Protein AF-0000000080698699 (afdb_homodimer)

pLDDT: mean 81.87, std 15.47, range [28.34, 97.75]

Nearest PDB structures (foldseek):
  3hhg-assembly1_D  TM=5.950E-01  e=1.872E-19  Neisseria meningitidis serogroup B
  3t1b-assembly1_C  TM=5.561E-01  e=5.348E-19  Vibrio cholerae
  3t1b-assembly1_D  TM=5.321E-01  e=6.847E-19  Vibrio cholerae
  3t1b-assembly1_B  TM=5.465E-01  e=1.102E-17  Vibrio cholerae
  5z7h-assembly1_B  TM=7.940E-01  e=2.539E-12  Staphylococcus aureus

Radius of gyration: 24.65 Å; Cα contacts (8 Å, |Δi|>4): 986; chains: 2; bounding box: 51×65×70 Å

Secondary structure (DSSP, 8-state):
-----HHHHHHHHHHHHH-BHHHHHHHHTS-HHHHHHHHHHHHHHHT---EEEETTEEEEPHHHHHHHHHHHHHHHHHHHHHHHHHHHHSSSEEEEEEE-HHHIIIIIGGGHHHHHHH-TTEEEEEEE--S---GGGT--SEEEESS----TTEEEEEEEEEEEEEEEEGGGGGS-GGG--EEEE-SSSHHHHHHHHHH-TT--EEEEES-HHHHHHHHHTTS-BEEEEGGG--GGGTEEE--SSTTSPPPEEEEEEEEEEEGGGGG-HHHHHHHHHHHHHHH--/-----HHHHHHHHHHHHH-BHHHHHHHHTS-HHHHHHHHHHHHHHHT---EEEETTEEEE-HHHHHHHHHHHHHHHHHHHHHHHHHHHHSSSEEEEEEE-HHHIIIIIGGGHHHHHHH-TTEEEEEEE--S---GGGT--SEEEESS----TTEEEEEEEEEEEEEEEEGGGGGS-GGG--EEEE-SSSHHHHHHHHHH-TT--EEEEES-HHHHHHHHHTTS-BEEEEGGG--GGGTEEE--SSTTSPPPEEEEEEEEEEEGGGGG-HHHHHHHHHHHHHHH--

InterPro domains:
  IPR000847 LysR, HTH, N-terminal domain [PF00126] (7-65)
  IPR000847 LysR, HTH, N-terminal domain [PR00039] (21-32)
  IPR000847 LysR, HTH, N-terminal domain [PR00039] (32-42)
  IPR000847 LysR, HTH, N-terminal domain [PR00039] (42-53)
  IPR000847 LysR, HTH, N-terminal domain [PS50931] (4-61)
  IPR005119 LysR, substrate-binding [PF03466] (91-282)
  IPR036388 Winged helix-like DNA-binding domain superfamily [G3DSA:1.10.10.10] (1-86)
  IPR036390 Winged helix DNA-binding domain superfamily [SSF46785] (1-83)
  IPR058163 LysR-type transcriptional regulator, proteobacterial-type [PTHR30537] (5-282)

Solvent-accessible surface area (backbone atoms only — not comparable to full-atom values): 30394 Å² total; per-residue (Å²): 123,83,77,72,60,67,64,26,41,53,49,46,42,40,28,60,74,48,26,21,56,64,50,23,12,61,73,67,72,50,50,46,64,55,47,55,48,37,44,50,49,44,24,58,68,67,72,44,64,39,58,43,72,58,87,72,34,44,36,67,26,76,59,20,52,58,46,37,57,51,29,45,48,47,46,49,46,44,49,46,44,49,45,45,52,47,29,66,71,37,92,37,55,67,39,34,36,31,20,32,47,68,50,38,53,70,62,48,51,79,43,43,59,64,45,45,74,74,41,71,60,46,21,43,31,44,38,54,42,73,65,75,58,60,67,76,70,62,80,41,58,31,36,43,33,69,60,84,78,82,62,83,67,47,44,75,43,80,35,37,78,49,33,36,28,37,30,25,17,59,78,50,65,73,51,59,76,90,68,56,34,26,33,40,58,61,52,97,45,70,69,38,52,50,49,49,65,72,61,38,90,83,49,49,63,47,34,34,19,61,32,70,66,50,42,50,50,38,17,58,58,49,65,22,38,25,73,40,44,55,90,76,55,41,67,92,66,41,37,40,77,40,47,92,44,95,90,42,77,54,59,70,46,79,46,40,38,27,42,34,28,46,59,76,49,62,70,38,66,68,48,42,51,52,50,51,50,53,46,54,66,50,39,73,104,125,87,78,71,61,68,64,26,40,54,48,44,40,40,28,61,74,48,27,21,55,65,50,23,10,61,72,69,72,49,50,46,65,53,45,53,48,37,43,50,48,44,22,58,69,66,71,45,63,39,60,44,72,58,86,73,34,45,36,67,26,77,59,20,50,58,46,38,57,51,27,47,49,46,47,48,48,46,48,46,44,49,45,46,51,48,31,66,71,36,92,38,55,68,39,35,37,30,21,31,47,69,49,39,54,69,61,48,51,77,44,43,58,63,45,44,74,74,42,69,61,46,22,43,33,44,39,53,41,73,64,74,60,60,67,76,72,61,79,41,59,31,36,46,34,70,59,83,78,82,61,84,67,47,46,76,42,82,36,36,76,50,32,35,27,37,29,25,18,60,77,51,66,73,52,57,75,91,70,56,35,26,35,41,58,61,53,98,46,70,68,39,52,51,49,49,64,71,61,38,90,83,50,49,63,45,36,32,20,61,33,69,67,48,44,50,50,39,18,58,59,51,66,22,38,25,75,41,45,56,91,75,55,40,67,91,67,40,37,41,78,41,47,92,44,95,90,42,78,55,62,69,48,78,43,40,38,28,43,35,29,45,59,78,49,61,70,38,65,67,48,41,50,52,50,52,52,52,46,52,66,49,39,74,102

Foldseek 3Di:
DLPQDLVLLVLLLLCQVQQFLVRSCVVVVHDSVVSVVSPVSNCVSVVHDQFDDDDRGTDGDPVNVVVNVVSVVVVVVVVVVVVCVVCVVPQANEFEEEEAQCCCVQQVVVCVVVLCVVVVRYHYHYHHDQPPPPVVSVSGQKYKHFDDDPDDQKDKDWQDKWWKFKKAFQVLVVDDLVPAAEEAQDDPDPVRVVFDVVCDPPHHHDYYDVDPVVSVVCRLVSVHIYIDIPSVDDVVSRMDGDDSDPPDDTDIGMTTMMMMGGPVSCVPPSSVSVCVVSSVSRNPD/DLPQDLVLLVLLLLCQVQQFLVRSCVVVVHDSVVSVVSPVSNCVSVVHDQFDDDDRGTHGDPVNVVVNVVSVVVVVVVVVVVVCVVCVVPQANEFEEEEAQCCCVQQVVVCVVVLCVVVVRYHYHYHHDQPPPPVVVVPGQKYKHFDDDPDDQKDKDWQDKWWKFKKAFQVLVVDDLVPAAEEAQDDPDPVRVVFDVVCDPPHHHDYYDVDPVVSVVCRLVSVGIYIDIPSVDDVVSRMDGDDSDPPDDTDIGMTTMMMMGGPVSCVPPSSVSVCVVSSVSRNPD

Structure (mmCIF, N/CA/C/O backbone):
data_AF-0000000080698699-model_v1
#
loop_
_entity.id
_entity.type
_entity.pdbx_description
1 polymer 'LysR substrate binding domain protein'
#
loop_
_atom_site.group_PDB
_atom_site.id
_atom_site.type_symbol
_atom_site.label_atom_id
_atom_site.label_alt_id
_atom_site.label_comp_id
_atom_site.label_asym_id
_atom_site.label_entity_id
_atom_site.label_seq_id
_atom_site.pdbx_PDB_ins_code
_atom_site.Cartn_x
_atom_site.Cartn_y
_atom_site.Cartn_z
_atom_site.occupancy
_atom_site.B_iso_or_equiv
_atom_site.auth_seq_id
_atom_site.auth_comp_id
_atom_site.auth_asym_id
_atom_site.auth_atom_id
_atom_site.pdbx_PDB_model_num
ATOM 1 N N . MET A 1 1 ? -4.73 2.262 41.469 1 28.34 1 MET A N 1
ATOM 2 C CA . MET A 1 1 ? -4.805 2.662 40.062 1 28.34 1 MET A CA 1
ATOM 3 C C . MET A 1 1 ? -3.471 2.438 39.344 1 28.34 1 MET A C 1
ATOM 5 O O . MET A 1 1 ? -2.428 2.885 39.844 1 28.34 1 MET A O 1
ATOM 9 N N . MET A 1 2 ? -3.326 1.303 38.75 1 38.97 2 MET A N 1
ATOM 10 C CA . MET A 1 2 ? -2.027 0.969 38.156 1 38.97 2 MET A CA 1
ATOM 11 C C . MET A 1 2 ? -1.467 2.145 37.375 1 38.97 2 MET A C 1
ATOM 13 O O . MET A 1 2 ? -2.156 2.711 36.531 1 38.97 2 MET A O 1
ATOM 17 N N . ASN A 1 3 ? -0.681 3.016 37.969 1 43.31 3 ASN A N 1
ATOM 18 C CA . ASN A 1 3 ? -0.075 4.195 37.344 1 43.31 3 ASN A CA 1
ATOM 19 C C . ASN A 1 3 ? 0.93 3.816 36.281 1 43.31 3 ASN A C 1
ATOM 21 O O . ASN A 1 3 ? 2.084 3.5 36.562 1 43.31 3 ASN A O 1
ATOM 25 N N . LEU A 1 4 ? 0.453 3.291 35.25 1 51.03 4 LEU A N 1
ATOM 26 C CA . LEU A 1 4 ? 1.32 2.912 34.125 1 51.03 4 LEU A CA 1
ATOM 27 C C . LEU A 1 4 ? 1.949 4.145 33.5 1 51.03 4 LEU A C 1
ATOM 29 O O . LEU A 1 4 ? 1.248 5.102 33.156 1 51.03 4 LEU A O 1
ATOM 33 N N . ASP A 1 5 ? 3.293 4.344 33.688 1 57.94 5 ASP A N 1
ATOM 34 C CA . ASP A 1 5 ? 4.016 5.387 32.969 1 57.94 5 ASP A CA 1
ATOM 35 C C . ASP A 1 5 ? 3.994 5.125 31.469 1 57.94 5 ASP A C 1
ATOM 37 O O . ASP A 1 5 ? 4.535 4.121 31 1 57.94 5 ASP A O 1
ATOM 41 N N . TRP A 1 6 ? 3.291 5.93 30.828 1 59.78 6 TRP A N 1
ATOM 42 C CA . TRP A 1 6 ? 3.113 5.797 29.375 1 59.78 6 TRP A CA 1
ATOM 43 C C . TRP A 1 6 ? 4.461 5.809 28.656 1 59.78 6 TRP A C 1
ATOM 45 O O . TRP A 1 6 ? 4.609 5.191 27.609 1 59.78 6 TRP A O 1
ATOM 55 N N . ASN A 1 7 ? 5.438 6.41 29.297 1 68.38 7 ASN A N 1
ATOM 56 C CA . ASN A 1 7 ? 6.762 6.41 28.688 1 68.38 7 ASN A CA 1
ATOM 57 C C . ASN A 1 7 ? 7.352 5.004 28.625 1 68.38 7 ASN A C 1
ATOM 59 O O . ASN A 1 7 ? 8.125 4.695 27.719 1 68.38 7 ASN A O 1
ATOM 63 N N . GLY A 1 8 ? 6.898 4.246 29.562 1 76.56 8 GLY A N 1
ATOM 64 C CA . GLY A 1 8 ? 7.367 2.871 29.594 1 76.56 8 GLY A CA 1
ATOM 65 C C . GLY A 1 8 ? 6.992 2.092 28.344 1 76.56 8 GLY A C 1
ATOM 66 O O . GLY A 1 8 ? 7.758 1.242 27.875 1 76.56 8 GLY A O 1
ATOM 67 N N . ILE A 1 9 ? 5.887 2.449 27.844 1 73.94 9 ILE A N 1
ATOM 68 C CA . ILE A 1 9 ? 5.418 1.756 26.641 1 73.94 9 ILE A CA 1
ATOM 69 C C . ILE A 1 9 ? 6.297 2.129 25.453 1 73.94 9 ILE A C 1
ATOM 71 O O . ILE A 1 9 ? 6.621 1.278 24.625 1 73.94 9 ILE A O 1
ATOM 75 N N . ARG A 1 10 ? 6.664 3.365 25.422 1 76.44 10 ARG A N 1
ATOM 76 C CA . ARG A 1 10 ? 7.566 3.824 24.375 1 76.44 10 ARG A CA 1
ATOM 77 C C . ARG A 1 10 ? 8.922 3.133 24.484 1 76.44 10 ARG A C 1
ATOM 79 O O . ARG A 1 10 ? 9.477 2.691 23.469 1 76.44 10 ARG A O 1
ATOM 86 N N . TYR A 1 11 ? 9.414 3.025 25.641 1 81.56 11 TYR A N 1
ATOM 87 C CA . TYR A 1 11 ? 10.688 2.35 25.875 1 81.56 11 TYR A CA 1
ATOM 88 C C . TYR A 1 11 ? 10.602 0.876 25.5 1 81.56 11 TYR A C 1
ATOM 90 O O . TYR A 1 11 ? 11.523 0.331 24.891 1 81.56 11 TYR A O 1
ATOM 98 N N . PHE A 1 12 ? 9.477 0.293 25.859 1 83 12 PHE A N 1
ATOM 99 C CA . PHE A 1 12 ? 9.219 -1.109 25.547 1 83 12 PHE A CA 1
ATOM 100 C C . PHE A 1 12 ? 9.211 -1.347 24.047 1 83 12 PHE A C 1
ATOM 102 O O . PHE A 1 12 ? 9.945 -2.203 23.547 1 83 12 PHE A O 1
ATOM 109 N N . ALA A 1 13 ? 8.477 -0.542 23.469 1 78.56 13 ALA A N 1
ATOM 110 C CA . ALA A 1 13 ? 8.352 -0.706 22.031 1 78.56 13 ALA A CA 1
ATOM 111 C C . ALA A 1 13 ? 9.703 -0.498 21.344 1 78.56 13 ALA A C 1
ATOM 113 O O . ALA A 1 13 ? 10.062 -1.248 20.422 1 78.56 13 ALA A O 1
ATOM 114 N N . THR A 1 14 ? 10.477 0.473 21.75 1 78.75 14 THR A N 1
ATOM 115 C CA . THR A 1 14 ? 11.781 0.786 21.172 1 78.75 14 THR A CA 1
ATOM 116 C C . THR A 1 14 ? 12.773 -0.344 21.422 1 78.75 14 THR A C 1
ATOM 118 O O . THR A 1 14 ? 13.547 -0.709 20.531 1 78.75 14 THR A O 1
ATOM 121 N N . LEU A 1 15 ? 12.68 -0.9 22.578 1 84.25 15 LEU A N 1
ATOM 122 C CA . LEU A 1 15 ? 13.602 -1.979 22.922 1 84.25 15 LEU A CA 1
ATOM 123 C C . LEU A 1 15 ? 13.305 -3.23 22.109 1 84.25 15 LEU A C 1
ATOM 125 O O . LEU A 1 15 ? 14.219 -3.965 21.734 1 84.25 15 LEU A O 1
ATOM 129 N N . VAL A 1 16 ? 12.086 -3.439 21.906 1 78 16 VAL A N 1
ATOM 130 C CA . VAL A 1 16 ? 11.719 -4.582 21.078 1 78 16 VAL A CA 1
ATOM 131 C C . VAL A 1 16 ? 12.297 -4.414 19.672 1 78 16 VAL A C 1
ATOM 133 O O . VAL A 1 16 ? 12.859 -5.355 19.109 1 78 16 VAL A O 1
ATOM 136 N N . GLU A 1 17 ? 12.133 -3.217 19.219 1 70.44 17 GLU A N 1
ATOM 137 C CA . GLU A 1 17 ? 12.578 -2.908 17.875 1 70.44 17 GLU A CA 1
ATOM 138 C C . GLU A 1 17 ? 14.102 -2.982 17.766 1 70.44 17 GLU A C 1
ATOM 140 O O . GLU A 1 17 ? 14.633 -3.455 16.75 1 70.44 17 GLU A O 1
ATOM 145 N N . LYS A 1 18 ? 14.805 -2.553 18.781 1 73 18 LYS A N 1
ATOM 146 C CA . LYS A 1 18 ? 16.25 -2.379 18.734 1 73 18 LYS A CA 1
ATOM 147 C C . LYS A 1 18 ? 16.969 -3.598 19.297 1 73 18 LYS A C 1
ATOM 149 O O . LYS A 1 18 ? 18.156 -3.805 19.031 1 73 18 LYS A O 1
ATOM 154 N N . GLU A 1 19 ? 16.219 -4.414 20.094 1 78.31 19 GLU A N 1
ATOM 155 C CA . GLU A 1 19 ? 16.578 -5.723 20.625 1 78.31 19 GLU A CA 1
ATOM 156 C C . GLU A 1 19 ? 17.703 -5.605 21.656 1 78.31 19 GLU A C 1
ATOM 158 O O . GLU A 1 19 ? 17.984 -6.559 22.375 1 78.31 19 GLU A O 1
ATOM 163 N N . THR A 1 20 ? 18.453 -4.496 21.656 1 79.62 20 THR A N 1
ATOM 164 C CA . THR A 1 20 ? 19.484 -4.305 22.656 1 79.62 20 THR A CA 1
ATOM 165 C C . THR A 1 20 ? 19.25 -3.02 23.453 1 79.62 20 THR A C 1
ATOM 167 O O . THR A 1 20 ? 18.688 -2.061 22.922 1 79.62 20 THR A O 1
ATOM 170 N N . LEU A 1 21 ? 19.719 -3.033 24.703 1 84.5 21 LEU A N 1
ATOM 171 C CA . LEU A 1 21 ? 19.578 -1.862 25.562 1 84.5 21 LEU A CA 1
ATOM 172 C C . LEU A 1 21 ? 20.344 -0.675 24.984 1 84.5 21 LEU A C 1
ATOM 174 O O . LEU A 1 21 ? 19.859 0.458 25.016 1 84.5 21 LEU A O 1
ATOM 178 N N . THR A 1 22 ? 21.469 -1.003 24.438 1 81.94 22 THR A N 1
ATOM 179 C CA . THR A 1 22 ? 22.312 0.056 23.891 1 81.94 22 THR A CA 1
ATOM 180 C C . THR A 1 22 ? 21.625 0.72 22.703 1 81.94 22 THR A C 1
ATOM 182 O O . THR A 1 22 ? 21.578 1.948 22.609 1 81.94 22 THR A O 1
ATOM 185 N N . ALA A 1 23 ? 21.156 -0.056 21.906 1 80.19 23 ALA A N 1
ATOM 186 C CA . ALA A 1 23 ? 20.516 0.455 20.703 1 80.19 23 ALA A CA 1
ATOM 187 C C . ALA A 1 23 ? 19.234 1.198 21.047 1 80.19 23 ALA A C 1
ATOM 189 O O . ALA A 1 23 ? 18.922 2.232 20.438 1 80.19 23 ALA A O 1
ATOM 190 N N . ALA A 1 24 ? 18.547 0.708 21.922 1 84.06 24 ALA A N 1
ATOM 191 C CA . ALA A 1 24 ? 17.312 1.353 22.344 1 84.06 24 ALA A CA 1
ATOM 192 C C . ALA A 1 24 ? 17.594 2.699 23.016 1 84.06 24 ALA A C 1
ATOM 194 O O . ALA A 1 24 ? 16.891 3.684 22.75 1 84.06 24 ALA A O 1
ATOM 195 N N . ALA A 1 25 ? 18.562 2.707 23.797 1 85.5 25 ALA A N 1
ATOM 196 C CA . ALA A 1 25 ? 18.953 3.936 24.484 1 85.5 25 ALA A CA 1
ATOM 197 C C . ALA A 1 25 ? 19.375 5.012 23.5 1 85.5 25 ALA A C 1
ATOM 199 O O . ALA A 1 25 ? 19 6.18 23.641 1 85.5 25 ALA A O 1
ATOM 200 N N . ALA A 1 26 ? 20.078 4.621 22.562 1 78.5 26 ALA A N 1
ATOM 201 C CA . ALA A 1 26 ? 20.516 5.543 21.516 1 78.5 26 ALA A CA 1
ATOM 202 C C . ALA A 1 26 ? 19.312 6.105 20.766 1 78.5 26 ALA A C 1
ATOM 204 O O . ALA A 1 26 ? 19.25 7.312 20.516 1 78.5 26 ALA A O 1
ATOM 205 N N . ALA A 1 27 ? 18.406 5.305 20.578 1 74 27 ALA A N 1
ATOM 206 C CA . ALA A 1 27 ? 17.234 5.695 19.812 1 74 27 ALA A CA 1
ATOM 207 C C . ALA A 1 27 ? 16.344 6.648 20.609 1 74 27 ALA A C 1
ATOM 209 O O . ALA A 1 27 ? 15.703 7.535 20.047 1 74 27 ALA A O 1
ATOM 210 N N . LEU A 1 28 ? 16.328 6.535 21.828 1 75.12 28 LEU A N 1
ATOM 211 C CA . LEU A 1 28 ? 15.477 7.312 22.703 1 75.12 28 LEU A CA 1
ATOM 212 C C . LEU A 1 28 ? 16.234 8.492 23.312 1 75.12 28 LEU A C 1
ATOM 214 O O . LEU A 1 28 ? 15.648 9.328 24 1 75.12 28 LEU A O 1
ATOM 218 N N . ASP A 1 29 ? 17.578 8.531 22.953 1 77.69 29 ASP A N 1
ATOM 219 C CA . ASP A 1 29 ? 18.469 9.578 23.453 1 77.69 29 ASP A CA 1
ATOM 220 C C . ASP A 1 29 ? 18.469 9.609 24.984 1 77.69 29 ASP A C 1
ATOM 222 O O . ASP A 1 29 ? 18.266 10.664 25.594 1 77.69 29 ASP A O 1
ATOM 226 N N . VAL A 1 30 ? 18.562 8.453 25.547 1 81 30 VAL A N 1
ATOM 227 C CA . VAL A 1 30 ? 18.656 8.297 27 1 81 30 VAL A CA 1
ATOM 228 C C . VAL A 1 30 ? 19.766 7.312 27.344 1 81 30 VAL A C 1
ATOM 230 O O . VAL A 1 30 ? 20.453 6.805 26.469 1 81 30 VAL A O 1
ATOM 233 N N . GLN A 1 31 ? 20.062 7.215 28.547 1 83.31 31 GLN A N 1
ATOM 234 C CA . GLN A 1 31 ? 21.062 6.27 29.031 1 83.31 31 GLN A CA 1
ATOM 235 C C . GLN A 1 31 ? 20.484 4.855 29.109 1 83.31 31 GLN A C 1
ATOM 237 O O . GLN A 1 31 ? 19.281 4.68 29.297 1 83.31 31 GLN A O 1
ATOM 242 N N . HIS A 1 32 ? 21.359 3.93 29 1 88 32 HIS A N 1
ATOM 243 C CA . HIS A 1 32 ? 21 2.521 29.078 1 88 32 HIS A CA 1
ATOM 244 C C . HIS A 1 32 ? 20.25 2.225 30.391 1 88 32 HIS A C 1
ATOM 246 O O . HIS A 1 32 ? 19.281 1.47 30.391 1 88 32 HIS A O 1
ATOM 252 N N . SER A 1 33 ? 20.703 2.826 31.359 1 88.19 33 SER A N 1
ATOM 253 C CA . SER A 1 33 ? 20.109 2.584 32.688 1 88.19 33 SER A CA 1
ATOM 254 C C . SER A 1 33 ? 18.656 3.061 32.719 1 88.19 33 SER A C 1
ATOM 256 O O . SER A 1 33 ? 17.828 2.475 33.406 1 88.19 33 SER A O 1
ATOM 258 N N . THR A 1 34 ? 18.453 4.094 32 1 83.12 34 THR A N 1
ATOM 259 C CA . THR A 1 34 ? 17.094 4.621 31.922 1 83.12 34 THR A CA 1
ATOM 260 C C . THR A 1 34 ? 16.156 3.635 31.234 1 83.12 34 THR A C 1
ATOM 262 O O . THR A 1 34 ? 15.047 3.385 31.703 1 83.12 34 THR A O 1
ATOM 265 N N . VAL A 1 35 ? 16.656 3.105 30.156 1 87.56 35 VAL A N 1
ATOM 266 C CA . VAL A 1 35 ? 15.844 2.141 29.422 1 87.56 35 VAL A CA 1
ATOM 267 C C . VAL A 1 35 ? 15.57 0.917 30.297 1 87.56 35 VAL A C 1
ATOM 269 O O . VAL A 1 35 ? 14.43 0.468 30.406 1 87.56 35 VAL A O 1
ATOM 272 N N . SER A 1 36 ? 16.609 0.392 30.891 1 88.06 36 SER A N 1
ATOM 273 C CA . SER A 1 36 ? 16.484 -0.794 31.734 1 88.06 36 SER A CA 1
ATOM 274 C C . SER A 1 36 ? 15.523 -0.548 32.906 1 88.06 36 SER A C 1
ATOM 276 O O . SER A 1 36 ? 14.695 -1.402 33.219 1 88.06 36 SER A O 1
ATOM 278 N N . ARG A 1 37 ? 15.656 0.575 33.469 1 85.19 37 ARG A N 1
ATOM 279 C CA . ARG A 1 37 ? 14.797 0.932 34.625 1 85.19 37 ARG A CA 1
ATOM 280 C C . ARG A 1 37 ? 13.344 1.043 34.188 1 85.19 37 ARG A C 1
ATOM 282 O O . ARG A 1 37 ? 12.445 0.553 34.875 1 85.19 37 ARG A O 1
ATOM 289 N N . GLN A 1 38 ? 13.156 1.786 33.094 1 85.25 38 GLN A N 1
ATOM 290 C CA . GLN A 1 38 ? 11.805 1.979 32.562 1 85.25 38 GLN A CA 1
ATOM 291 C C . GLN A 1 38 ? 11.148 0.641 32.25 1 85.25 38 GLN A C 1
ATOM 293 O O . GLN A 1 38 ? 9.961 0.447 32.531 1 85.25 38 GLN A O 1
ATOM 298 N N . ILE A 1 39 ? 11.922 -0.251 31.672 1 87.38 39 ILE A N 1
ATOM 299 C CA . ILE A 1 39 ? 11.406 -1.573 31.344 1 87.38 39 ILE A CA 1
ATOM 300 C C . ILE A 1 39 ? 11.07 -2.342 32.625 1 87.38 39 ILE A C 1
ATOM 302 O O . ILE A 1 39 ? 10.008 -2.967 32.719 1 87.38 39 ILE A O 1
ATOM 306 N N . ALA A 1 40 ? 11.938 -2.295 33.594 1 86.19 40 ALA A N 1
ATOM 307 C CA . ALA A 1 40 ? 11.711 -2.963 34.844 1 86.19 40 ALA A CA 1
ATOM 308 C C . ALA A 1 40 ? 10.469 -2.42 35.562 1 86.19 40 ALA A C 1
ATOM 310 O O . ALA A 1 40 ? 9.672 -3.188 36.094 1 86.19 40 ALA A O 1
ATOM 311 N N . GLN A 1 41 ? 10.383 -1.123 35.531 1 81.25 41 GLN A N 1
ATOM 312 C CA . GLN A 1 41 ? 9.219 -0.485 36.125 1 81.25 41 GLN A CA 1
ATOM 313 C C . GLN A 1 41 ? 7.938 -0.905 35.406 1 81.25 41 GLN A C 1
ATOM 315 O O . GLN A 1 41 ? 6.914 -1.143 36.062 1 81.25 41 GLN A O 1
ATOM 320 N N . LEU A 1 42 ? 7.996 -0.885 34.125 1 81.44 42 LEU A N 1
ATOM 321 C CA . LEU A 1 42 ? 6.84 -1.302 33.344 1 81.44 42 LEU A CA 1
ATOM 322 C C . LEU A 1 42 ? 6.449 -2.738 33.656 1 81.44 42 LEU A C 1
ATOM 324 O O . LEU A 1 42 ? 5.27 -3.035 33.844 1 81.44 42 LEU A O 1
ATOM 328 N N . GLU A 1 43 ? 7.441 -3.633 33.719 1 84.38 43 GLU A N 1
ATOM 329 C CA . GLU A 1 43 ? 7.199 -5.031 34.031 1 84.38 43 GLU A CA 1
ATOM 330 C C . GLU A 1 43 ? 6.617 -5.168 35.438 1 84.38 43 GLU A C 1
ATOM 332 O O . GLU A 1 43 ? 5.688 -5.945 35.656 1 84.38 43 GLU A O 1
ATOM 337 N N . GLN A 1 44 ? 7.129 -4.418 36.344 1 80.94 44 GLN A N 1
ATOM 338 C CA . GLN A 1 44 ? 6.648 -4.426 37.719 1 80.94 44 GLN A CA 1
ATOM 339 C C . GLN A 1 44 ? 5.211 -3.924 37.812 1 80.94 44 GLN A C 1
ATOM 341 O O . GLN A 1 44 ? 4.371 -4.527 38.5 1 80.94 44 GLN A O 1
ATOM 346 N N . ALA A 1 45 ? 5.008 -2.822 37.156 1 74.94 45 ALA A N 1
ATOM 347 C CA . ALA A 1 45 ? 3.672 -2.229 37.188 1 74.94 45 ALA A CA 1
ATOM 348 C C . ALA A 1 45 ? 2.637 -3.176 36.594 1 74.94 45 ALA A C 1
ATOM 350 O O . ALA A 1 45 ? 1.5 -3.244 37.062 1 74.94 45 ALA A O 1
ATOM 351 N N . LEU A 1 46 ? 3.109 -3.836 35.562 1 75.12 46 LEU A N 1
ATOM 352 C CA . LEU A 1 46 ? 2.207 -4.73 34.844 1 75.12 46 LEU A CA 1
ATOM 353 C C . LEU A 1 46 ? 2.166 -6.105 35.5 1 75.12 46 LEU A C 1
ATOM 355 O O . LEU A 1 46 ? 1.244 -6.887 35.25 1 75.12 46 LEU A O 1
ATOM 359 N N . GLY A 1 47 ? 3.158 -6.383 36.344 1 78.38 47 GLY A N 1
ATOM 360 C CA . GLY A 1 47 ? 3.283 -7.703 36.938 1 78.38 47 GLY A CA 1
ATOM 361 C C . GLY A 1 47 ? 3.643 -8.781 35.938 1 78.38 47 GLY A C 1
ATOM 362 O O . GLY A 1 47 ? 3.227 -9.93 36.062 1 78.38 47 GLY A O 1
ATOM 363 N N . LEU A 1 48 ? 4.172 -8.359 34.812 1 80.38 48 LEU A N 1
ATOM 364 C CA . LEU A 1 48 ? 4.562 -9.266 33.75 1 80.38 48 LEU A CA 1
ATOM 365 C C . LEU A 1 48 ? 6.051 -9.148 33.438 1 80.38 48 LEU A C 1
ATOM 367 O O . LEU A 1 48 ? 6.672 -8.125 33.75 1 80.38 48 LEU A O 1
ATOM 371 N N . ARG A 1 49 ? 6.648 -10.234 33 1 84.56 49 ARG A N 1
ATOM 372 C CA . ARG A 1 49 ? 7.969 -10.195 32.375 1 84.56 49 ARG A CA 1
ATOM 373 C C . ARG A 1 49 ? 7.852 -10.078 30.844 1 84.56 49 ARG A C 1
ATOM 375 O O . ARG A 1 49 ? 7.238 -10.922 30.203 1 84.56 49 ARG A O 1
ATOM 382 N N . LEU A 1 50 ? 8.414 -8.977 30.375 1 85.12 50 LEU A N 1
ATOM 383 C CA . LEU A 1 50 ? 8.211 -8.672 28.969 1 85.12 50 LEU A CA 1
ATOM 384 C C . LEU A 1 50 ? 9.383 -9.164 28.125 1 85.12 50 LEU A C 1
ATOM 386 O O . LEU A 1 50 ? 9.242 -9.406 26.938 1 85.12 50 LEU A O 1
ATOM 390 N N . PHE A 1 51 ? 10.531 -9.281 28.734 1 87.75 51 PHE A N 1
ATOM 391 C CA . PHE A 1 51 ? 11.734 -9.648 28 1 87.75 51 PHE A CA 1
ATOM 392 C C . PHE A 1 51 ? 12.453 -10.805 28.688 1 87.75 51 PHE A C 1
ATOM 394 O O . PHE A 1 51 ? 12.438 -10.906 29.906 1 87.75 51 PHE A O 1
ATOM 401 N N . ASP A 1 52 ? 12.969 -11.727 27.797 1 81.75 52 ASP A N 1
ATOM 402 C CA . ASP A 1 52 ? 14.008 -12.664 28.219 1 81.75 52 ASP A CA 1
ATOM 403 C C . ASP A 1 52 ? 15.375 -12.219 27.719 1 81.75 52 ASP A C 1
ATOM 405 O O . ASP A 1 52 ? 15.547 -11.938 26.516 1 81.75 52 ASP A O 1
ATOM 409 N N . ARG A 1 53 ? 16.219 -12.023 28.688 1 77.19 53 ARG A N 1
ATOM 410 C CA . ARG A 1 53 ? 17.562 -11.539 28.344 1 77.19 53 ARG A CA 1
ATOM 411 C C . ARG A 1 53 ? 18.484 -12.703 27.984 1 77.19 53 ARG A C 1
ATOM 413 O O . ARG A 1 53 ? 18.641 -13.641 28.766 1 77.19 53 ARG A O 1
ATOM 420 N N . ILE A 1 54 ? 18.844 -12.797 26.828 1 73.12 54 ILE A N 1
ATOM 421 C CA . ILE A 1 54 ? 19.875 -13.727 26.391 1 73.12 54 ILE A CA 1
ATOM 422 C C . ILE A 1 54 ? 21.125 -12.961 25.984 1 73.12 54 ILE A C 1
ATOM 424 O O . ILE A 1 54 ? 21.234 -12.469 24.859 1 73.12 54 ILE A O 1
ATOM 428 N N . GLY A 1 55 ? 22.078 -12.945 26.891 1 71.12 55 GLY A N 1
ATOM 429 C CA . GLY A 1 55 ? 23.234 -12.086 26.688 1 71.12 55 GLY A CA 1
ATOM 430 C C . GLY A 1 55 ? 22.891 -10.609 26.672 1 71.12 55 GLY A C 1
ATOM 431 O O . GLY A 1 55 ? 22.328 -10.094 27.656 1 71.12 55 GLY A O 1
ATOM 432 N N . LYS A 1 56 ? 23.234 -10.008 25.516 1 74.88 56 LYS A N 1
ATOM 433 C CA . LYS A 1 56 ? 22.953 -8.586 25.406 1 74.88 56 LYS A CA 1
ATOM 434 C C . LYS A 1 56 ? 21.609 -8.352 24.688 1 74.88 56 LYS A C 1
ATOM 436 O O . LYS A 1 56 ? 21.172 -7.207 24.547 1 74.88 56 LYS A O 1
ATOM 441 N N . ARG A 1 57 ? 20.984 -9.414 24.375 1 77 57 ARG A N 1
ATOM 442 C CA . ARG A 1 57 ? 19.781 -9.266 23.578 1 77 57 ARG A CA 1
ATOM 443 C C . ARG A 1 57 ? 18.531 -9.453 24.438 1 77 57 ARG A C 1
ATOM 445 O O . ARG A 1 57 ? 18.516 -10.305 25.328 1 77 57 ARG A O 1
ATOM 452 N N . TYR A 1 58 ? 17.641 -8.523 24.188 1 80.88 58 TYR A N 1
ATOM 453 C CA . TYR A 1 58 ? 16.328 -8.586 24.812 1 80.88 58 TYR A CA 1
ATOM 454 C C . TYR A 1 58 ? 15.305 -9.227 23.875 1 80.88 58 TYR A C 1
ATOM 456 O O . TYR A 1 58 ? 14.953 -8.656 22.844 1 80.88 58 TYR A O 1
ATOM 464 N N . LEU A 1 59 ? 15.008 -10.422 24.266 1 78.44 59 LEU A N 1
ATOM 465 C CA . LEU A 1 59 ? 14.008 -11.133 23.484 1 78.44 59 LEU A CA 1
ATOM 466 C C . LEU A 1 59 ? 12.656 -11.117 24.172 1 78.44 59 LEU A C 1
ATOM 468 O O . LEU A 1 59 ? 12.578 -11.25 25.391 1 78.44 59 LEU A O 1
ATOM 472 N N . LEU A 1 60 ? 11.664 -10.883 23.359 1 78.56 60 LEU A N 1
ATOM 473 C CA . LEU A 1 60 ? 10.328 -10.781 23.922 1 78.56 60 LEU A CA 1
ATOM 474 C C . LEU A 1 60 ? 9.891 -12.102 24.547 1 78.56 60 LEU A C 1
ATOM 476 O O . LEU A 1 60 ? 10.141 -13.164 23.984 1 78.56 60 LEU A O 1
ATOM 480 N N . THR A 1 61 ? 9.344 -11.984 25.797 1 76.38 61 THR A N 1
ATOM 481 C CA . THR A 1 61 ? 8.57 -13.086 26.344 1 76.38 61 THR A CA 1
ATOM 482 C C . THR A 1 61 ? 7.223 -13.203 25.641 1 76.38 61 THR A C 1
ATOM 484 O O . THR A 1 61 ? 6.887 -12.375 24.781 1 76.38 61 THR A O 1
ATOM 487 N N . ALA A 1 62 ? 6.547 -14.195 25.969 1 63.47 62 ALA A N 1
ATOM 488 C CA . ALA A 1 62 ? 5.207 -14.359 25.406 1 63.47 62 ALA A CA 1
ATOM 489 C C . ALA A 1 62 ? 4.312 -13.172 25.781 1 63.47 62 ALA A C 1
ATOM 491 O O . ALA A 1 62 ? 3.58 -12.656 24.922 1 63.47 62 ALA A O 1
ATOM 492 N N . ASP A 1 63 ? 4.469 -12.766 27.031 1 69.81 63 ASP A N 1
ATOM 493 C CA . ASP A 1 63 ? 3.75 -11.586 27.5 1 69.81 63 ASP A CA 1
ATOM 494 C C . ASP A 1 63 ? 4.238 -10.328 26.781 1 69.81 63 ASP A C 1
ATOM 496 O O . ASP A 1 63 ? 3.443 -9.453 26.438 1 69.81 63 ASP A O 1
ATOM 500 N N . GLY A 1 64 ? 5.508 -10.258 26.547 1 77.69 64 GLY A N 1
ATOM 501 C CA . GLY A 1 64 ? 6.09 -9.125 25.844 1 77.69 64 GLY A CA 1
ATOM 502 C C . GLY A 1 64 ? 5.582 -8.984 24.422 1 77.69 64 GLY A C 1
ATOM 503 O O . GLY A 1 64 ? 5.297 -7.875 23.969 1 77.69 64 GLY A O 1
ATOM 504 N N . GLU A 1 65 ? 5.496 -10.008 23.766 1 67.25 65 GLU A N 1
ATOM 505 C CA . GLU A 1 65 ? 5.043 -10 22.375 1 67.25 65 GLU A CA 1
ATOM 506 C C . GLU A 1 65 ? 3.604 -9.508 22.266 1 67.25 65 GLU A C 1
ATOM 508 O O . GLU A 1 65 ? 3.281 -8.695 21.391 1 67.25 65 GLU A O 1
ATOM 513 N N . ARG A 1 66 ? 2.832 -9.945 23.203 1 61.53 66 ARG A N 1
ATOM 514 C CA . ARG A 1 66 ? 1.438 -9.516 23.25 1 61.53 66 ARG A CA 1
ATOM 515 C C . ARG A 1 66 ? 1.329 -8.023 23.516 1 61.53 66 ARG A C 1
ATOM 517 O O . ARG A 1 66 ? 0.54 -7.328 22.875 1 61.53 66 ARG A O 1
ATOM 524 N N . LEU A 1 67 ? 2.094 -7.664 24.422 1 69.12 67 LEU A N 1
ATOM 525 C CA . LEU A 1 67 ? 2.039 -6.258 24.812 1 69.12 67 LEU A CA 1
ATOM 526 C C . LEU A 1 67 ? 2.623 -5.371 23.703 1 69.12 67 LEU A C 1
ATOM 528 O O . LEU A 1 67 ? 2.188 -4.234 23.531 1 69.12 67 LEU A O 1
ATOM 532 N N . TYR A 1 68 ? 3.525 -6 23 1 72.5 68 TYR A N 1
ATOM 533 C CA . TYR A 1 68 ? 4.199 -5.199 21.984 1 72.5 68 TYR A CA 1
ATOM 534 C C . TYR A 1 68 ? 3.223 -4.77 20.891 1 72.5 68 TYR A C 1
ATOM 536 O O . TYR A 1 68 ? 3.256 -3.623 20.438 1 72.5 68 TYR A O 1
ATOM 544 N N . ARG A 1 69 ? 2.453 -5.516 20.531 1 59.38 69 ARG A N 1
ATOM 545 C CA . ARG A 1 69 ? 1.454 -5.164 19.531 1 59.38 69 ARG A CA 1
ATOM 546 C C . ARG A 1 69 ? 0.593 -3.996 20 1 59.38 69 ARG A C 1
ATOM 548 O O . ARG A 1 69 ? 0.357 -3.051 19.25 1 59.38 69 ARG A O 1
ATOM 555 N N . HIS A 1 70 ? 0.202 -4.105 21.25 1 59.97 70 HIS A N 1
ATOM 556 C CA . HIS A 1 70 ? -0.592 -3.027 21.828 1 59.97 70 HIS A CA 1
ATOM 557 C C . HIS A 1 70 ? 0.249 -1.771 22.031 1 59.97 70 HIS A C 1
ATOM 559 O O . HIS A 1 70 ? -0.235 -0.655 21.828 1 59.97 70 HIS A O 1
ATOM 565 N N . ALA A 1 71 ? 1.45 -2.059 22.422 1 65.81 71 ALA A N 1
ATOM 566 C CA . ALA A 1 71 ? 2.357 -0.929 22.609 1 65.81 71 ALA A CA 1
ATOM 567 C C . ALA A 1 71 ? 2.572 -0.176 21.297 1 65.81 71 ALA A C 1
ATOM 569 O O . ALA A 1 71 ? 2.602 1.057 21.281 1 65.81 71 ALA A O 1
ATOM 570 N N . CYS A 1 72 ? 2.648 -0.988 20.312 1 60.31 72 CYS A N 1
ATOM 571 C CA . CYS A 1 72 ? 2.809 -0.372 19 1 60.31 72 CYS A CA 1
ATOM 572 C C . CYS A 1 72 ? 1.586 0.461 18.641 1 60.31 72 CYS A C 1
ATOM 574 O O . CYS A 1 72 ? 1.718 1.584 18.156 1 60.31 72 CYS A O 1
ATOM 576 N N . ASP A 1 73 ? 0.556 -0.022 18.969 1 55.44 73 ASP A N 1
ATOM 577 C CA . ASP A 1 73 ? -0.688 0.696 18.719 1 55.44 73 ASP A CA 1
ATOM 578 C C . ASP A 1 73 ? -0.771 1.97 19.547 1 55.44 73 ASP A C 1
ATOM 580 O O . ASP A 1 73 ? -1.191 3.018 19.062 1 55.44 73 ASP A O 1
ATOM 584 N N . LEU A 1 74 ? -0.395 1.799 20.766 1 57 74 LEU A N 1
ATOM 585 C CA . LEU A 1 74 ? -0.388 2.959 21.641 1 57 74 LEU A CA 1
ATOM 586 C C . LEU A 1 74 ? 0.605 4.008 21.156 1 57 74 LEU A C 1
ATOM 588 O O . LEU A 1 74 ? 0.317 5.207 21.188 1 57 74 LEU A O 1
ATOM 592 N N . CYS A 1 75 ? 1.732 3.455 20.766 1 57.62 75 CYS A N 1
ATOM 593 C CA . CYS A 1 75 ? 2.715 4.398 20.25 1 57.62 75 CYS A CA 1
ATOM 594 C C . CYS A 1 75 ? 2.195 5.094 18.984 1 57.62 75 CYS A C 1
ATOM 596 O O . CYS A 1 75 ? 2.402 6.293 18.812 1 57.62 75 CYS A O 1
ATOM 598 N N . LYS A 1 76 ? 1.609 4.297 18.297 1 53.59 76 LYS A N 1
ATOM 599 C CA . LYS A 1 76 ? 0.973 4.863 17.109 1 53.59 76 LYS A CA 1
ATOM 600 C C . LYS A 1 76 ? -0.064 5.918 17.5 1 53.59 76 LYS A C 1
ATOM 602 O O . LYS A 1 76 ? -0.109 6.996 16.906 1 53.59 76 LYS A O 1
ATOM 607 N N . GLU A 1 77 ? -0.815 5.598 18.438 1 50 77 GLU A N 1
ATOM 608 C CA . GLU A 1 77 ? -1.835 6.531 18.906 1 50 77 GLU A CA 1
ATOM 609 C C . GLU A 1 77 ? -1.202 7.766 19.531 1 50 77 GLU A C 1
ATOM 611 O O . GLU A 1 77 ? -1.701 8.883 19.375 1 50 77 GLU A O 1
ATOM 616 N N . MET A 1 78 ? -0.17 7.469 20.281 1 52.81 78 MET A N 1
ATOM 617 C CA . MET A 1 78 ? 0.539 8.594 20.891 1 52.81 78 MET A CA 1
ATOM 618 C C . MET A 1 78 ? 1.147 9.492 19.828 1 52.81 78 MET A C 1
ATOM 620 O O . MET A 1 78 ? 1.108 10.719 19.938 1 52.81 78 MET A O 1
ATOM 624 N N . ASN A 1 79 ? 1.689 8.82 18.906 1 49.41 79 ASN A N 1
ATOM 625 C CA . ASN A 1 79 ? 2.211 9.609 17.781 1 49.41 79 ASN A CA 1
ATOM 626 C C . ASN A 1 79 ? 1.109 10.414 17.109 1 49.41 79 ASN A C 1
ATOM 628 O O . ASN A 1 79 ? 1.313 11.578 16.75 1 49.41 79 ASN A O 1
ATOM 632 N N . VAL A 1 80 ? 0.092 9.711 16.969 1 46.94 80 VAL A N 1
ATOM 633 C CA . VAL A 1 80 ? -1.07 10.391 16.406 1 46.94 80 VAL A CA 1
ATOM 634 C C . VAL A 1 80 ? -1.488 11.539 17.328 1 46.94 80 VAL A C 1
ATOM 636 O O . VAL A 1 80 ? -1.753 12.648 16.859 1 46.94 80 VAL A O 1
ATOM 639 N N . LEU A 1 81 ? -1.552 11.25 18.578 1 46.44 81 LEU A N 1
ATOM 640 C CA . LEU A 1 81 ? -1.912 12.266 19.547 1 46.44 81 LEU A CA 1
ATOM 641 C C . LEU A 1 81 ? -0.928 13.438 19.5 1 46.44 81 LEU A C 1
ATOM 643 O O . LEU A 1 81 ? -1.336 14.594 19.531 1 46.44 81 LEU A O 1
ATOM 647 N N . GLN A 1 82 ? 0.271 13.039 19.609 1 47.81 82 GLN A N 1
ATOM 648 C CA . GLN A 1 82 ? 1.277 14.086 19.547 1 47.81 82 GLN A CA 1
ATOM 649 C C . GLN A 1 82 ? 1.137 14.906 18.266 1 47.81 82 GLN A C 1
ATOM 651 O O . GLN A 1 82 ? 1.273 16.125 18.281 1 47.81 82 GLN A O 1
ATOM 656 N N . ARG A 1 83 ? 0.981 14.148 17.297 1 46 83 ARG A N 1
ATOM 657 C CA . ARG A 1 83 ? 0.773 14.812 16.016 1 46 83 ARG A CA 1
ATOM 658 C C . ARG A 1 83 ? -0.464 15.703 16.062 1 46 83 ARG A C 1
ATOM 660 O O . ARG A 1 83 ? -0.428 16.844 15.602 1 46 83 ARG A O 1
ATOM 667 N N . VAL A 1 84 ? -1.458 15.078 16.531 1 44.91 84 VAL A N 1
ATOM 668 C CA . VAL A 1 84 ? -2.688 15.852 16.672 1 44.91 84 VAL A CA 1
ATOM 669 C C . VAL A 1 84 ? -2.434 17.078 17.547 1 44.91 84 VAL A C 1
ATOM 671 O O . VAL A 1 84 ? -2.898 18.172 17.25 1 44.91 84 VAL A O 1
ATOM 674 N N . ALA A 1 85 ? -1.793 16.766 18.656 1 45.75 85 ALA A N 1
ATOM 675 C CA . ALA A 1 85 ? -1.485 17.875 19.547 1 45.75 85 ALA A CA 1
ATOM 676 C C . ALA A 1 85 ? -0.659 18.938 18.828 1 45.75 85 ALA A C 1
ATOM 678 O O . ALA A 1 85 ? -0.917 20.141 18.969 1 45.75 85 ALA A O 1
ATOM 679 N N . ARG A 1 86 ? 0.252 18.438 18.172 1 47.41 86 ARG A N 1
ATOM 680 C CA . ARG A 1 86 ? 1.052 19.391 17.391 1 47.41 86 ARG A CA 1
ATOM 681 C C . ARG A 1 86 ? 0.202 20.094 16.344 1 47.41 86 ARG A C 1
ATOM 683 O O . ARG A 1 86 ? 0.371 21.281 16.094 1 47.41 86 ARG A O 1
ATOM 690 N N . GLU A 1 87 ? -0.555 19.234 15.734 1 47.06 87 GLU A N 1
ATOM 691 C CA . GLU A 1 87 ? -1.464 19.781 14.734 1 47.06 87 GLU A CA 1
ATOM 692 C C . GLU A 1 87 ? -2.41 20.812 15.344 1 47.06 87 GLU A C 1
ATOM 694 O O . GLU A 1 87 ? -2.744 21.812 14.711 1 47.06 87 GLU A O 1
ATOM 699 N N . GLN A 1 88 ? -2.854 20.453 16.453 1 45.81 88 GLN A N 1
ATOM 700 C CA . GLN A 1 88 ? -3.688 21.438 17.141 1 45.81 88 GLN A CA 1
ATOM 701 C C . GLN A 1 88 ? -2.914 22.734 17.391 1 45.81 88 GLN A C 1
ATOM 703 O O . GLN A 1 88 ? -3.494 23.812 17.391 1 45.81 88 GLN A O 1
ATOM 708 N N . ALA A 1 89 ? -1.713 22.547 17.719 1 46.19 89 ALA A N 1
ATOM 709 C CA . ALA A 1 89 ? -0.941 23.781 17.891 1 46.19 89 ALA A CA 1
ATOM 710 C C . ALA A 1 89 ? -0.59 24.406 16.547 1 46.19 89 ALA A C 1
ATOM 712 O O . ALA A 1 89 ? -0.177 25.562 16.484 1 46.19 89 ALA A O 1
ATOM 713 N N . ALA A 1 90 ? -0.777 23.5 15.57 1 51.91 90 ALA A N 1
ATOM 714 C CA . ALA A 1 90 ? -0.347 23.984 14.266 1 51.91 90 ALA A CA 1
ATOM 715 C C . ALA A 1 90 ? -1.395 24.922 13.648 1 51.91 90 ALA A C 1
ATOM 717 O O . ALA A 1 90 ? -2.576 24.844 13.992 1 51.91 90 ALA A O 1
ATOM 718 N N . VAL A 1 91 ? -0.996 25.906 12.945 1 53.97 91 VAL A N 1
ATOM 719 C CA . VAL A 1 91 ? -1.756 26.922 12.234 1 53.97 91 VAL A CA 1
ATOM 720 C C . VAL A 1 91 ? -2.793 26.25 11.328 1 53.97 91 VAL A C 1
ATOM 722 O O . VAL A 1 91 ? -3.914 26.75 11.188 1 53.97 91 VAL A O 1
ATOM 725 N N . ARG A 1 92 ? -2.477 25.078 10.75 1 61.25 92 ARG A N 1
ATOM 726 C CA . ARG A 1 92 ? -3.439 24.422 9.867 1 61.25 92 ARG A CA 1
ATOM 727 C C . ARG A 1 92 ? -4.129 23.266 10.578 1 61.25 92 ARG A C 1
ATOM 729 O O . ARG A 1 92 ? -3.512 22.562 11.383 1 61.25 92 ARG A O 1
ATOM 736 N N . HIS A 1 93 ? -5.48 23.266 10.391 1 78.69 93 HIS A N 1
ATOM 737 C CA . HIS A 1 93 ? -6.23 22.125 10.875 1 78.69 93 HIS A CA 1
ATOM 738 C C . HIS A 1 93 ? -5.93 20.875 10.055 1 78.69 93 HIS A C 1
ATOM 740 O O . HIS A 1 93 ? -5.898 20.922 8.828 1 78.69 93 HIS A O 1
ATOM 746 N N . SER A 1 94 ? -5.527 19.797 10.625 1 87.19 94 SER A N 1
ATOM 747 C CA . SER A 1 94 ? -5.195 18.547 9.938 1 87.19 94 SER A CA 1
ATOM 748 C C . SER A 1 94 ? -6.398 17.609 9.867 1 87.19 94 SER A C 1
ATOM 750 O O . SER A 1 94 ? -7.148 17.484 10.836 1 87.19 94 SER A O 1
ATOM 752 N N . VAL A 1 95 ? -6.676 17.141 8.695 1 90.69 95 VAL A N 1
ATOM 753 C CA . VAL A 1 95 ? -7.73 16.156 8.492 1 90.69 95 VAL A CA 1
ATOM 754 C C . VAL A 1 95 ? -7.133 14.875 7.922 1 90.69 95 VAL A C 1
ATOM 756 O O . VAL A 1 95 ? -6.422 14.906 6.918 1 90.69 95 VAL A O 1
ATOM 759 N N . THR A 1 96 ? -7.414 13.734 8.562 1 90.5 96 THR A N 1
ATOM 760 C CA . THR A 1 96 ? -6.914 12.438 8.117 1 90.5 96 THR A CA 1
ATOM 761 C C . THR A 1 96 ? -8.008 11.656 7.395 1 90.5 96 THR A C 1
ATOM 763 O O . THR A 1 96 ? -9.102 11.461 7.938 1 90.5 96 THR A O 1
ATOM 766 N N . VAL A 1 97 ? -7.688 11.242 6.152 1 92.81 97 VAL A N 1
ATOM 767 C CA . VAL A 1 97 ? -8.594 10.422 5.355 1 92.81 97 VAL A CA 1
ATOM 768 C C . VAL A 1 97 ? -7.957 9.062 5.082 1 92.81 97 VAL A C 1
ATOM 770 O O . VAL A 1 97 ? -6.832 8.984 4.586 1 92.81 97 VAL A O 1
ATOM 773 N N . SER A 1 98 ? -8.625 8 5.449 1 91.44 98 SER A N 1
ATOM 774 C CA . SER A 1 98 ? -8.156 6.656 5.133 1 91.44 98 SER A CA 1
ATOM 775 C C . SER A 1 98 ? -8.953 6.047 3.988 1 91.44 98 SER A C 1
ATOM 777 O O . SER A 1 98 ? -10.172 6.23 3.906 1 91.44 98 SER A O 1
ATOM 779 N N . ALA A 1 99 ? -8.273 5.43 3.098 1 92.38 99 ALA A N 1
ATOM 780 C CA . ALA A 1 99 ? -8.898 4.758 1.961 1 92.38 99 ALA A CA 1
ATOM 781 C C . ALA A 1 99 ? -7.992 3.662 1.406 1 92.38 99 ALA A C 1
ATOM 783 O O . ALA A 1 99 ? -6.781 3.672 1.639 1 92.38 99 ALA A O 1
ATOM 784 N N . PRO A 1 100 ? -8.617 2.666 0.713 1 90.62 100 PRO A N 1
ATOM 785 C CA . PRO A 1 100 ? -7.746 1.735 -0.005 1 90.62 100 PRO A CA 1
ATOM 786 C C . PRO A 1 100 ? -6.762 2.447 -0.934 1 90.62 100 PRO A C 1
ATOM 788 O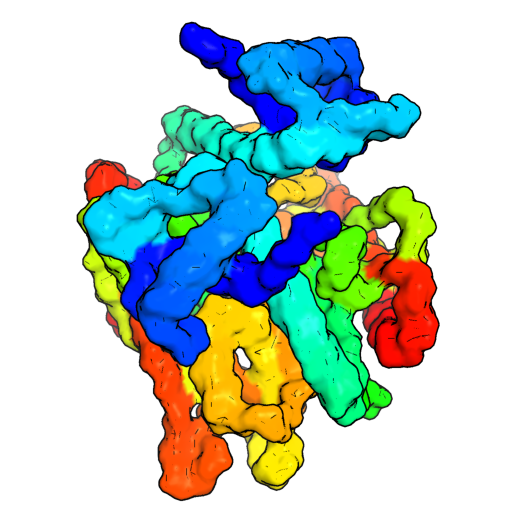 O . PRO A 1 100 ? -7.098 3.482 -1.515 1 90.62 100 PRO A O 1
ATOM 791 N N . PRO A 1 101 ? -5.605 1.873 -1.136 1 91.06 101 PRO A N 1
ATOM 792 C CA . PRO A 1 101 ? -4.559 2.545 -1.907 1 91.06 101 PRO A CA 1
ATOM 793 C C . PRO A 1 101 ? -5.02 2.943 -3.307 1 91.06 101 PRO A C 1
ATOM 795 O O . PRO A 1 101 ? -4.734 4.051 -3.764 1 91.06 101 PRO A O 1
ATOM 798 N N . PHE A 1 102 ? -5.703 2.09 -3.979 1 91.62 102 PHE A N 1
ATOM 799 C CA . PHE A 1 102 ? -6.098 2.414 -5.344 1 91.62 102 PHE A CA 1
ATOM 800 C C . PHE A 1 102 ? -7.125 3.537 -5.359 1 91.62 102 PHE A C 1
ATOM 802 O O . PHE A 1 102 ? -7.199 4.305 -6.32 1 91.62 102 PHE A O 1
ATOM 809 N N . VAL A 1 103 ? -7.938 3.68 -4.305 1 93.81 103 VAL A N 1
ATOM 810 C CA . VAL A 1 103 ? -8.883 4.785 -4.188 1 93.81 103 VAL A CA 1
ATOM 811 C C . VAL A 1 103 ? -8.125 6.094 -3.969 1 93.81 103 VAL A C 1
ATOM 813 O O . VAL A 1 103 ? -8.438 7.109 -4.594 1 93.81 103 VAL A O 1
ATOM 816 N N . VAL A 1 104 ? -7.148 6.039 -3.115 1 95.62 104 VAL A N 1
ATOM 817 C CA . VAL A 1 104 ? -6.332 7.219 -2.855 1 95.62 104 VAL A CA 1
ATOM 818 C C . VAL A 1 104 ? -5.703 7.707 -4.156 1 95.62 104 VAL A C 1
ATOM 820 O O . VAL A 1 104 ? -5.875 8.867 -4.539 1 95.62 104 VAL A O 1
ATOM 823 N N . ARG A 1 105 ? -5.129 6.852 -4.883 1 94.44 105 ARG A N 1
ATOM 824 C CA . ARG A 1 105 ? -4.293 7.219 -6.02 1 94.44 105 ARG A CA 1
ATOM 825 C C . ARG A 1 105 ? -5.145 7.598 -7.227 1 94.44 105 ARG A C 1
ATOM 827 O O . ARG A 1 105 ? -4.832 8.555 -7.941 1 94.44 105 ARG A O 1
ATOM 834 N N . LEU A 1 106 ? -6.223 6.895 -7.414 1 94 106 LEU A N 1
ATOM 835 C CA . LEU A 1 106 ? -6.93 7.027 -8.68 1 94 106 LEU A CA 1
ATOM 836 C C . LEU A 1 106 ? -8.148 7.938 -8.531 1 94 106 LEU A C 1
ATOM 838 O O . LEU A 1 106 ? -8.617 8.523 -9.516 1 94 106 LEU A O 1
ATOM 842 N N . LEU A 1 107 ? -8.633 8.031 -7.309 1 95.31 107 LEU A N 1
ATOM 843 C CA . LEU A 1 107 ? -9.875 8.773 -7.172 1 95.31 107 LEU A CA 1
ATOM 844 C C . LEU A 1 107 ? -9.656 10.055 -6.371 1 95.31 107 LEU A C 1
ATOM 846 O O . LEU A 1 107 ? -10.25 11.094 -6.676 1 95.31 107 LEU A O 1
ATOM 850 N N . LEU A 1 108 ? -8.82 10.055 -5.312 1 97.31 108 LEU A N 1
ATOM 851 C CA . LEU A 1 108 ? -8.633 11.234 -4.469 1 97.31 108 LEU A CA 1
ATOM 852 C C . LEU A 1 108 ? -7.578 12.164 -5.059 1 97.31 108 LEU A C 1
ATOM 854 O O . LEU A 1 108 ? -7.82 13.359 -5.23 1 97.31 108 LEU A O 1
ATOM 858 N N . MET A 1 109 ? -6.453 11.648 -5.441 1 97.19 109 MET A N 1
ATOM 859 C CA . MET A 1 109 ? -5.281 12.438 -5.812 1 97.19 109 MET A CA 1
ATOM 860 C C . MET A 1 109 ? -5.566 13.297 -7.039 1 97.19 109 MET A C 1
ATOM 862 O O . MET A 1 109 ? -5.098 14.438 -7.129 1 97.19 109 MET A O 1
ATOM 866 N N . PRO A 1 110 ? -6.34 12.797 -8.016 1 96.25 110 PRO A N 1
ATOM 867 C CA . PRO A 1 110 ? -6.617 13.633 -9.188 1 96.25 110 PRO A CA 1
ATOM 868 C C . PRO A 1 110 ? -7.32 14.938 -8.828 1 96.25 110 PRO A C 1
ATOM 870 O O . PRO A 1 110 ? -7.312 15.883 -9.617 1 96.25 110 PRO A O 1
ATOM 873 N N . HIS A 1 111 ? -7.863 15.016 -7.66 1 97 111 HIS A N 1
ATOM 874 C CA . HIS A 1 111 ? -8.617 16.203 -7.254 1 97 111 HIS A CA 1
ATOM 875 C C . HIS A 1 111 ? -7.844 17.031 -6.23 1 97 111 HIS A C 1
ATOM 877 O O . HIS A 1 111 ? -8.359 18.016 -5.711 1 97 111 HIS A O 1
ATOM 883 N N . LEU A 1 112 ? -6.648 16.656 -5.953 1 97.25 112 LEU A N 1
ATOM 884 C CA . LEU A 1 112 ? -5.887 17.266 -4.875 1 97.25 112 LEU A CA 1
ATOM 885 C C . LEU A 1 112 ? -5.602 18.734 -5.176 1 97.25 112 LEU A C 1
ATOM 887 O O . LEU A 1 112 ? -5.711 19.578 -4.293 1 97.25 112 LEU A O 1
ATOM 891 N N . THR A 1 113 ? -5.234 19.047 -6.414 1 95.62 113 THR A N 1
ATOM 892 C CA . THR A 1 113 ? -4.938 20.422 -6.801 1 95.62 113 THR A CA 1
ATOM 893 C C . THR A 1 113 ? -6.156 21.312 -6.605 1 95.62 113 THR A C 1
ATOM 895 O O . THR A 1 113 ? -6.055 22.391 -6.02 1 95.62 113 THR A O 1
ATOM 898 N N . ASP A 1 114 ? -7.285 20.844 -7.059 1 96.44 114 ASP A N 1
ATOM 899 C CA . ASP A 1 114 ? -8.523 21.594 -6.887 1 96.44 114 ASP A CA 1
ATOM 900 C C . ASP A 1 114 ? -8.883 21.734 -5.41 1 96.44 114 ASP A C 1
ATOM 902 O O . ASP A 1 114 ? -9.398 22.766 -4.992 1 96.44 114 ASP A O 1
ATOM 906 N N . PHE A 1 115 ? -8.602 20.734 -4.703 1 97.19 115 PHE A N 1
ATOM 907 C CA . PHE A 1 115 ? -8.859 20.781 -3.271 1 97.19 115 PHE A CA 1
ATOM 908 C C . PHE A 1 115 ? -8.086 21.922 -2.617 1 97.19 115 PHE A C 1
ATOM 910 O O . PHE A 1 115 ? -8.656 22.719 -1.869 1 97.19 115 PHE A O 1
ATOM 917 N N . TYR A 1 116 ? -6.816 22.016 -2.934 1 95.12 116 TYR A N 1
ATOM 918 C CA . TYR A 1 116 ? -5.965 22.984 -2.258 1 95.12 116 TYR A CA 1
ATOM 919 C C . TYR A 1 116 ? -6.211 24.391 -2.797 1 95.12 116 TYR A C 1
ATOM 921 O O . TYR A 1 116 ? -5.848 25.375 -2.156 1 95.12 116 TYR A O 1
ATOM 929 N N . ARG A 1 117 ? -6.801 24.547 -3.967 1 94.25 117 ARG A N 1
ATOM 930 C CA . ARG A 1 117 ? -7.262 25.844 -4.441 1 94.25 117 ARG A CA 1
ATOM 931 C C . ARG A 1 117 ? -8.398 26.375 -3.574 1 94.25 117 ARG A C 1
ATOM 933 O O . ARG A 1 117 ? -8.5 27.578 -3.348 1 94.25 117 ARG A O 1
ATOM 940 N N . LYS A 1 118 ? -9.133 25.484 -3.08 1 94.44 118 LYS A N 1
ATOM 941 C CA . LYS A 1 118 ? -10.312 25.859 -2.307 1 94.44 118 LYS A CA 1
ATOM 942 C C . LYS A 1 118 ? -10.016 25.844 -0.81 1 94.44 118 LYS A C 1
ATOM 944 O O . LYS A 1 118 ? -10.586 26.641 -0.054 1 94.44 118 LYS A O 1
ATOM 949 N N . HIS A 1 119 ? -9.18 24.875 -0.4 1 94.12 119 HIS A N 1
ATOM 950 C CA . HIS A 1 119 ? -8.93 24.688 1.023 1 94.12 119 HIS A CA 1
ATOM 951 C C . HIS A 1 119 ? -7.438 24.688 1.332 1 94.12 119 HIS A C 1
ATOM 953 O O . HIS A 1 119 ? -6.914 23.719 1.887 1 94.12 119 HIS A O 1
ATOM 959 N N . ALA A 1 120 ? -6.824 25.812 1.212 1 89.94 120 ALA A N 1
ATOM 960 C CA . ALA A 1 120 ? -5.383 25.938 1.413 1 89.94 120 ALA A CA 1
ATOM 961 C C . ALA A 1 120 ? -5.027 25.875 2.895 1 89.94 120 ALA A C 1
ATOM 963 O O . ALA A 1 120 ? -3.869 25.641 3.252 1 89.94 120 ALA A O 1
ATOM 964 N N . ASP A 1 121 ? -5.984 25.969 3.701 1 88.88 121 ASP A N 1
ATOM 965 C CA . ASP A 1 121 ? -5.758 26.078 5.141 1 88.88 121 ASP A CA 1
ATOM 966 C C . ASP A 1 121 ? -5.844 24.719 5.812 1 88.88 121 ASP A C 1
ATOM 968 O O . ASP A 1 121 ? -5.645 24.594 7.023 1 88.88 121 ASP A O 1
ATOM 972 N N . ILE A 1 122 ? -6.109 23.734 5.055 1 93 122 ILE A N 1
ATOM 973 C CA . ILE A 1 122 ? -6.258 22.406 5.605 1 93 122 ILE A CA 1
ATOM 974 C C . ILE A 1 122 ? -5.035 21.562 5.25 1 93 122 ILE A C 1
ATOM 976 O O . ILE A 1 122 ? -4.594 21.547 4.098 1 93 122 ILE A O 1
ATOM 980 N N . ARG A 1 123 ? -4.469 20.938 6.203 1 92.94 123 ARG A N 1
ATOM 981 C CA . ARG A 1 123 ? -3.465 19.906 5.961 1 92.94 123 ARG A CA 1
ATOM 982 C C . ARG A 1 123 ? -4.117 18.531 5.801 1 92.94 123 ARG A C 1
ATOM 984 O O . ARG A 1 123 ? -4.766 18.031 6.723 1 92.94 123 ARG A O 1
ATOM 991 N N . LEU A 1 124 ? -3.92 18 4.691 1 95.38 124 LEU A N 1
ATOM 992 C CA . LEU A 1 124 ? -4.543 16.719 4.395 1 95.38 124 LEU A CA 1
ATOM 993 C C . LEU A 1 124 ? -3.559 15.578 4.621 1 95.38 124 LEU A C 1
ATOM 995 O O . LEU A 1 124 ? -2.416 15.633 4.16 1 95.38 124 LEU A O 1
ATOM 999 N N . HIS A 1 125 ? -3.969 14.625 5.379 1 93.5 125 HIS A N 1
ATOM 1000 C CA . HIS A 1 125 ? -3.24 13.375 5.562 1 93.5 125 HIS A CA 1
ATOM 1001 C C . HIS A 1 125 ? -4.008 12.195 4.969 1 93.5 125 HIS A C 1
ATOM 1003 O O . HIS A 1 125 ? -5.059 11.812 5.484 1 93.5 125 HIS A O 1
ATOM 1009 N N . LEU A 1 126 ? -3.471 11.672 3.91 1 94.81 126 LEU A N 1
ATOM 1010 C CA . LEU A 1 126 ? -4.117 10.539 3.26 1 94.81 126 LEU A CA 1
ATOM 1011 C C . LEU A 1 126 ? -3.436 9.227 3.648 1 94.81 126 LEU A C 1
ATOM 1013 O O . LEU A 1 126 ? -2.258 9.023 3.348 1 94.81 126 LEU A O 1
ATOM 1017 N N . LEU A 1 127 ? -4.184 8.344 4.285 1 90.44 127 LEU A N 1
ATOM 1018 C CA . LEU A 1 127 ? -3.713 7.016 4.66 1 90.44 127 LEU A CA 1
ATOM 1019 C C . LEU A 1 127 ? -4.203 5.965 3.672 1 90.44 127 LEU A C 1
ATOM 1021 O O . LEU A 1 127 ? -5.398 5.676 3.607 1 90.44 127 LEU A O 1
ATOM 1025 N N . ALA A 1 128 ? -3.26 5.414 2.947 1 90.31 128 ALA A N 1
ATOM 1026 C CA . ALA A 1 128 ? -3.6 4.375 1.978 1 90.31 128 ALA A CA 1
ATOM 1027 C C . ALA A 1 128 ? -3.555 2.99 2.617 1 90.31 128 ALA A C 1
ATOM 1029 O O . ALA A 1 128 ? -2.502 2.35 2.65 1 90.31 128 ALA A O 1
ATOM 1030 N N . GLU A 1 129 ? -4.641 2.473 3.057 1 79.06 129 GLU A N 1
ATOM 1031 C CA . GLU A 1 129 ? -4.738 1.186 3.736 1 79.06 129 GLU A CA 1
ATOM 1032 C C . GLU A 1 129 ? -6.059 0.49 3.422 1 79.06 129 GLU A C 1
ATOM 1034 O O . GLU A 1 129 ? -7.098 1.143 3.318 1 79.06 129 GLU A O 1
ATOM 1039 N N . ALA A 1 130 ? -5.895 -0.868 3.061 1 62.44 130 ALA A N 1
ATOM 1040 C CA . ALA A 1 130 ? -7.062 -1.655 2.674 1 62.44 130 ALA A CA 1
ATOM 1041 C C . ALA A 1 130 ? -7.941 -1.966 3.881 1 62.44 130 ALA A C 1
ATOM 1043 O O . ALA A 1 130 ? -9.164 -2.102 3.752 1 62.44 130 ALA A O 1
ATOM 1044 N N . ALA A 1 131 ? -7.137 -2.402 5.016 1 54.09 131 ALA A N 1
ATOM 1045 C CA . ALA A 1 131 ? -7.859 -2.979 6.145 1 54.09 131 ALA A CA 1
ATOM 1046 C C . ALA A 1 131 ? -8.961 -2.035 6.629 1 54.09 131 ALA A C 1
ATOM 1048 O O . ALA A 1 131 ? -8.82 -0.813 6.539 1 54.09 131 ALA A O 1
ATOM 1049 N N . LEU A 1 132 ? -10.156 -2.611 6.676 1 44.28 132 LEU A N 1
ATOM 1050 C CA . LEU A 1 132 ? -11.172 -1.862 7.41 1 44.28 132 LEU A CA 1
ATOM 1051 C C . LEU A 1 132 ? -10.555 -1.14 8.602 1 44.28 132 LEU A C 1
ATOM 1053 O O . LEU A 1 132 ? -10.133 -1.777 9.57 1 44.28 132 LEU A O 1
ATOM 1057 N N . ALA A 1 133 ? -9.734 -0.255 8.328 1 41.62 133 ALA A N 1
ATOM 1058 C CA . ALA A 1 133 ? -9.344 0.439 9.547 1 41.62 133 ALA A CA 1
ATOM 1059 C C . ALA A 1 133 ? -10.406 0.294 10.625 1 41.62 133 ALA A C 1
ATOM 1061 O O . ALA A 1 133 ? -11.602 0.449 10.352 1 41.62 133 ALA A O 1
ATOM 1062 N N . ASP A 1 134 ? -10.203 -0.613 11.531 1 39.81 134 ASP A N 1
ATOM 1063 C CA . ASP A 1 134 ? -11.148 -0.49 12.633 1 39.81 134 ASP A CA 1
ATOM 1064 C C . ASP A 1 134 ? -11.516 0.971 12.875 1 39.81 134 ASP A C 1
ATOM 1066 O O . ASP A 1 134 ? -10.688 1.759 13.344 1 39.81 134 ASP A O 1
ATOM 1070 N N . LEU A 1 135 ? -12.461 1.398 12.094 1 43.72 135 LEU A N 1
ATOM 1071 C CA . LEU A 1 135 ? -12.977 2.756 12.242 1 43.72 135 LEU A CA 1
ATOM 1072 C C . LEU A 1 135 ? -13 3.172 13.711 1 43.72 135 LEU A C 1
ATOM 1074 O O . LEU A 1 135 ? -12.961 4.363 14.023 1 43.72 135 LEU A O 1
ATOM 1078 N N . HIS A 1 136 ? -13.141 2.146 14.461 1 43.16 136 HIS A N 1
ATOM 1079 C CA . HIS A 1 136 ? -13.258 2.535 15.867 1 43.16 136 HIS A CA 1
ATOM 1080 C C . HIS A 1 136 ? -11.93 3.043 16.406 1 43.16 136 HIS A C 1
ATOM 1082 O O . HIS A 1 136 ? -11.898 3.891 17.312 1 43.16 136 HIS A O 1
ATOM 1088 N N . GLY A 1 137 ? -11.023 2.488 15.914 1 44.12 137 GLY A N 1
ATOM 1089 C CA . GLY A 1 137 ? -9.789 2.893 16.562 1 44.12 137 GLY A CA 1
ATOM 1090 C C . GLY A 1 137 ? -9.359 4.301 16.219 1 44.12 137 GLY A C 1
ATOM 1091 O O . GLY A 1 137 ? -8.242 4.719 16.547 1 44.12 137 GLY A O 1
ATOM 1092 N N . ARG A 1 138 ? -10.43 5.117 15.672 1 50.12 138 ARG A N 1
ATOM 1093 C CA . ARG A 1 138 ? -10.391 6.562 15.492 1 50.12 138 ARG A CA 1
ATOM 1094 C C . ARG A 1 138 ? -9.102 6.992 14.789 1 50.12 138 ARG A C 1
ATOM 1096 O O . ARG A 1 138 ? -8.531 8.031 15.109 1 50.12 138 ARG A O 1
ATOM 1103 N N . GLN A 1 139 ? -8.508 6.125 13.867 1 61.78 139 GLN A N 1
ATOM 1104 C CA . GLN A 1 139 ? -7.246 6.445 13.211 1 61.78 139 GLN A CA 1
ATOM 1105 C C . GLN A 1 139 ? -7.457 7.398 12.039 1 61.78 139 GLN A C 1
ATOM 1107 O O . GLN A 1 139 ? -6.52 8.062 11.594 1 61.78 139 GLN A O 1
ATOM 1112 N N . ALA A 1 140 ? -8.625 7.594 11.672 1 80.5 140 ALA A N 1
ATOM 1113 C CA . ALA A 1 140 ? -8.945 8.508 10.578 1 80.5 140 ALA A CA 1
ATOM 1114 C C . ALA A 1 140 ? -10.211 9.305 10.891 1 80.5 140 ALA A C 1
ATOM 1116 O O . ALA A 1 140 ? -11.086 8.844 11.625 1 80.5 140 ALA A O 1
ATOM 1117 N N . ASP A 1 141 ? -10.18 10.531 10.469 1 84.56 141 ASP A N 1
ATOM 1118 C CA . ASP A 1 141 ? -11.367 11.367 10.602 1 84.56 141 ASP A CA 1
ATOM 1119 C C . ASP A 1 141 ? -12.453 10.945 9.609 1 84.56 141 ASP A C 1
ATOM 1121 O O . ASP A 1 141 ? -13.641 10.992 9.93 1 84.56 141 ASP A O 1
ATOM 1125 N N . ILE A 1 142 ? -11.984 10.672 8.461 1 90.19 142 ILE A N 1
ATOM 1126 C CA . ILE A 1 142 ? -12.844 10.211 7.375 1 90.19 142 ILE A CA 1
ATOM 1127 C C . ILE A 1 142 ? -12.305 8.898 6.809 1 90.19 142 ILE A C 1
ATOM 1129 O O . ILE A 1 142 ? -11.086 8.734 6.668 1 90.19 142 ILE A O 1
ATOM 1133 N N . ALA A 1 143 ? -13.219 8.008 6.512 1 90.44 143 ALA A N 1
ATOM 1134 C CA . ALA A 1 143 ? -12.828 6.766 5.848 1 90.44 143 ALA A CA 1
ATOM 1135 C C . ALA A 1 143 ? -13.617 6.559 4.562 1 90.44 143 ALA A C 1
ATOM 1137 O O . ALA A 1 143 ? -14.828 6.797 4.523 1 90.44 143 ALA A O 1
ATOM 1138 N N . LEU A 1 144 ? -12.922 6.234 3.52 1 92.44 144 LEU A N 1
ATOM 1139 C CA . LEU A 1 144 ? -13.555 5.723 2.311 1 92.44 144 LEU A CA 1
ATOM 1140 C C . LEU A 1 144 ? -13.477 4.203 2.254 1 92.44 144 LEU A C 1
ATOM 1142 O O . LEU A 1 144 ? -12.391 3.629 2.363 1 92.44 144 LEU A O 1
ATOM 1146 N N . ARG A 1 145 ? -14.656 3.594 2.105 1 88.69 145 ARG A N 1
ATOM 1147 C CA . ARG A 1 145 ? -14.727 2.141 2.209 1 88.69 145 ARG A CA 1
ATOM 1148 C C . ARG A 1 145 ? -15.5 1.545 1.041 1 88.69 145 ARG A C 1
ATOM 1150 O O . ARG A 1 145 ? -16.328 2.223 0.433 1 88.69 145 ARG A O 1
ATOM 1157 N N . LEU A 1 146 ? -15.195 0.23 0.874 1 88.19 146 LEU A N 1
ATOM 1158 C CA . LEU A 1 146 ? -15.875 -0.49 -0.196 1 88.19 146 LEU A CA 1
ATOM 1159 C C . LEU A 1 146 ? -17.031 -1.32 0.358 1 88.19 146 LEU A C 1
ATOM 1161 O O . LEU A 1 146 ? -17.75 -1.984 -0.399 1 88.19 146 LEU A O 1
ATOM 1165 N N . VAL A 1 147 ? -17.109 -1.368 1.603 1 79.31 147 VAL A N 1
ATOM 1166 C CA . VAL A 1 147 ? -18.203 -2.07 2.275 1 79.31 147 VAL A CA 1
ATOM 1167 C C . VAL A 1 147 ? -18.938 -1.112 3.209 1 79.31 147 VAL A C 1
ATOM 1169 O O . VAL A 1 147 ? -18.312 -0.307 3.902 1 79.31 147 VAL A O 1
ATOM 1172 N N . ARG A 1 148 ? -20.172 -1.177 3.182 1 77.38 148 ARG A N 1
ATOM 1173 C CA . ARG A 1 148 ? -20.953 -0.345 4.09 1 77.38 148 ARG A CA 1
ATOM 1174 C C . ARG A 1 148 ? -20.75 -0.774 5.539 1 77.38 148 ARG A C 1
ATOM 1176 O O . ARG A 1 148 ? -21 -1.927 5.891 1 77.38 148 ARG A O 1
ATOM 1183 N N . PRO A 1 149 ? -20.203 0.183 6.289 1 72.06 149 PRO A N 1
ATOM 1184 C CA . PRO A 1 149 ? -20.047 -0.206 7.695 1 72.06 149 PRO A CA 1
ATOM 1185 C C . PRO A 1 149 ? -21.391 -0.392 8.398 1 72.06 149 PRO A C 1
ATOM 1187 O O . PRO A 1 149 ? -22.391 0.234 8.023 1 72.06 149 PRO A O 1
ATOM 1190 N N . THR A 1 150 ? -21.391 -1.287 9.344 1 66.19 150 THR A N 1
ATOM 1191 C CA . THR A 1 150 ? -22.641 -1.6 10.039 1 66.19 150 THR A CA 1
ATOM 1192 C C . THR A 1 150 ? -22.656 -0.984 11.43 1 66.19 150 THR A C 1
ATOM 1194 O O . THR A 1 150 ? -23.656 -1.057 12.141 1 66.19 150 THR A O 1
ATOM 1197 N N . GLN A 1 151 ? -21.672 -0.296 11.695 1 63.56 151 GLN A N 1
ATOM 1198 C CA . GLN A 1 151 ? -21.625 0.245 13.047 1 63.56 151 GLN A CA 1
ATOM 1199 C C . GLN A 1 151 ? -22.5 1.489 13.172 1 63.56 151 GLN A C 1
ATOM 1201 O O . GLN A 1 151 ? -22.547 2.314 12.258 1 63.56 151 GLN A O 1
ATOM 1206 N N . ASN A 1 152 ? -23.203 1.674 14.336 1 60.31 152 ASN A N 1
ATOM 1207 C CA . ASN A 1 152 ? -24.266 2.645 14.555 1 60.31 152 ASN A CA 1
ATOM 1208 C C . ASN A 1 152 ? -23.719 4.059 14.719 1 60.31 152 ASN A C 1
ATOM 1210 O O . ASN A 1 152 ? -24.406 5.035 14.406 1 60.31 152 ASN A O 1
ATOM 1214 N N . ASP A 1 153 ? -22.578 4.254 15.094 1 64.81 153 ASP A N 1
ATOM 1215 C CA . ASP A 1 153 ? -22.125 5.605 15.43 1 64.81 153 ASP A CA 1
ATOM 1216 C C . ASP A 1 153 ? -21.328 6.219 14.281 1 64.81 153 ASP A C 1
ATOM 1218 O O . ASP A 1 153 ? -20.562 7.164 14.484 1 64.81 153 ASP A O 1
ATOM 1222 N N . LEU A 1 154 ? -21.719 5.703 13.117 1 75.81 154 LEU A N 1
ATOM 1223 C CA . LEU A 1 154 ? -21 6.203 11.953 1 75.81 154 LEU A CA 1
ATOM 1224 C C . LEU A 1 154 ? -21.953 6.863 10.969 1 75.81 154 LEU A C 1
ATOM 1226 O O . LEU A 1 154 ? -23.062 6.383 10.758 1 75.81 154 LEU A O 1
ATOM 1230 N N . ALA A 1 155 ? -21.641 8.094 10.57 1 82.88 155 ALA A N 1
ATOM 1231 C CA . ALA A 1 155 ? -22.281 8.68 9.398 1 82.88 155 ALA A CA 1
ATOM 1232 C C . ALA A 1 155 ? -21.766 8.055 8.109 1 82.88 155 ALA A C 1
ATOM 1234 O O . ALA A 1 155 ? -20.547 8.016 7.887 1 82.88 155 ALA A O 1
ATOM 1235 N N . VAL A 1 156 ? -22.688 7.566 7.324 1 88.62 156 VAL A N 1
ATOM 1236 C CA . VAL A 1 156 ? -22.297 6.863 6.102 1 88.62 156 VAL A CA 1
ATOM 1237 C C . VAL A 1 156 ? -22.969 7.523 4.898 1 88.62 156 VAL A C 1
ATOM 1239 O O . VAL A 1 156 ? -24.172 7.797 4.918 1 88.62 156 VAL A O 1
ATOM 1242 N N . ARG A 1 157 ? -22.203 7.871 3.883 1 90.88 157 ARG A N 1
ATOM 1243 C CA . ARG A 1 157 ? -22.672 8.414 2.613 1 90.88 157 ARG A CA 1
ATOM 1244 C C . ARG A 1 157 ? -22.188 7.57 1.44 1 90.88 157 ARG A C 1
ATOM 1246 O O . ARG A 1 157 ? -20.984 7.352 1.289 1 90.88 157 ARG A O 1
ATOM 1253 N N . ARG A 1 158 ? -23.094 7.09 0.689 1 92.88 158 ARG A N 1
ATOM 1254 C CA . ARG A 1 158 ? -22.719 6.406 -0.54 1 92.88 158 ARG A CA 1
ATOM 1255 C C . ARG A 1 158 ? -22.25 7.402 -1.599 1 92.88 158 ARG A C 1
ATOM 1257 O O . ARG A 1 158 ? -22.969 8.359 -1.917 1 92.88 158 ARG A O 1
ATOM 1264 N N . LEU A 1 159 ? -21.141 7.215 -2.146 1 94.69 159 LEU A N 1
ATOM 1265 C CA . LEU A 1 159 ? -20.578 8.18 -3.084 1 94.69 159 LEU A CA 1
ATOM 1266 C C . LEU A 1 159 ? -20.812 7.742 -4.527 1 94.69 159 LEU A C 1
ATOM 1268 O O . LEU A 1 159 ? -21.344 8.508 -5.332 1 94.69 159 LEU A O 1
ATOM 1272 N N . ARG A 1 160 ? -20.438 6.559 -4.875 1 92.94 160 ARG A N 1
ATOM 1273 C CA . ARG A 1 160 ? -20.562 6.098 -6.25 1 92.94 160 ARG A CA 1
ATOM 1274 C C . ARG A 1 160 ? -20.516 4.574 -6.32 1 92.94 160 ARG A C 1
ATOM 1276 O O . ARG A 1 160 ? -19.922 3.924 -5.461 1 92.94 160 ARG A O 1
ATOM 1283 N N . GLY A 1 161 ? -21.156 4.125 -7.359 1 93.69 161 GLY A N 1
ATOM 1284 C CA . GLY A 1 161 ? -21.016 2.719 -7.715 1 93.69 161 GLY A CA 1
ATOM 1285 C C . GLY A 1 161 ? -19.953 2.467 -8.766 1 93.69 161 GLY A C 1
ATOM 1286 O O . GLY A 1 161 ? -19.609 3.361 -9.547 1 93.69 161 GLY A O 1
ATOM 1287 N N . PHE A 1 162 ? -19.359 1.326 -8.688 1 93.38 162 PHE A N 1
ATOM 1288 C CA . PHE A 1 162 ? -18.438 0.865 -9.711 1 93.38 162 PHE A CA 1
ATOM 1289 C C . PHE A 1 162 ? -18.391 -0.658 -9.758 1 93.38 162 PHE A C 1
ATOM 1291 O O . PHE A 1 162 ? -19.172 -1.327 -9.078 1 93.38 162 PHE A O 1
ATOM 1298 N N . ALA A 1 163 ? -17.547 -1.167 -10.664 1 95.06 163 ALA A N 1
ATOM 1299 C CA . ALA A 1 163 ? -17.469 -2.621 -10.773 1 95.06 163 ALA A CA 1
ATOM 1300 C C . ALA A 1 163 ? -16.031 -3.066 -11.055 1 95.06 163 ALA A C 1
ATOM 1302 O O . ALA A 1 163 ? -15.281 -2.375 -11.75 1 95.06 163 ALA A O 1
ATOM 1303 N N . PHE A 1 164 ? -15.719 -4.156 -10.398 1 95.62 164 PHE A N 1
ATOM 1304 C CA . PHE A 1 164 ? -14.508 -4.863 -10.805 1 95.62 164 PHE A CA 1
ATOM 1305 C C . PHE A 1 164 ? -14.781 -5.766 -12 1 95.62 164 PHE A C 1
ATOM 1307 O O . PHE A 1 164 ? -15.828 -6.422 -12.062 1 95.62 164 PHE A O 1
ATOM 1314 N N . ARG A 1 165 ? -13.867 -5.73 -12.922 1 95.75 165 ARG A N 1
ATOM 1315 C CA . ARG A 1 165 ? -14.023 -6.504 -14.148 1 95.75 165 ARG A CA 1
ATOM 1316 C C . ARG A 1 165 ? -12.734 -7.234 -14.508 1 95.75 165 ARG A C 1
ATOM 1318 O O . ARG A 1 165 ? -11.656 -6.859 -14.047 1 95.75 165 ARG A O 1
ATOM 1325 N N . LEU A 1 166 ? -12.945 -8.297 -15.312 1 96.88 166 LEU A N 1
ATOM 1326 C CA . LEU A 1 166 ? -11.773 -8.93 -15.906 1 96.88 166 LEU A CA 1
ATOM 1327 C C . LEU A 1 166 ? -11.195 -8.07 -17.031 1 96.88 166 LEU A C 1
ATOM 1329 O O . LEU A 1 166 ? -11.945 -7.559 -17.875 1 96.88 166 LEU A O 1
ATOM 1333 N N . CYS A 1 167 ? -9.898 -7.879 -16.953 1 96.81 167 CYS A N 1
ATOM 1334 C CA . CYS A 1 167 ? -9.25 -7 -17.922 1 96.81 167 CYS A CA 1
ATOM 1335 C C . CYS A 1 167 ? -7.969 -7.629 -18.453 1 96.81 167 CYS A C 1
ATOM 1337 O O . CYS A 1 167 ? -7.324 -8.422 -17.766 1 96.81 167 CYS A O 1
ATOM 1339 N N . ALA A 1 168 ? -7.656 -7.27 -19.641 1 97.06 168 ALA A N 1
ATOM 1340 C CA . ALA A 1 168 ? -6.414 -7.66 -20.297 1 97.06 168 ALA A CA 1
ATOM 1341 C C . ALA A 1 168 ? -5.977 -6.609 -21.312 1 97.06 168 ALA A C 1
ATOM 1343 O O . ALA A 1 168 ? -6.762 -5.738 -21.688 1 97.06 168 ALA A O 1
ATOM 1344 N N . HIS A 1 169 ? -4.688 -6.641 -21.594 1 97.06 169 HIS A N 1
ATOM 1345 C CA . HIS A 1 169 ? -4.246 -5.863 -22.75 1 97.06 169 HIS A CA 1
ATOM 1346 C C . HIS A 1 169 ? -4.883 -6.375 -24.031 1 97.06 169 HIS A C 1
ATOM 1348 O O . HIS A 1 169 ? -5.016 -7.582 -24.234 1 97.06 169 HIS A O 1
ATOM 1354 N N . ARG A 1 170 ? -5.164 -5.523 -24.906 1 95.31 170 ARG A N 1
ATOM 1355 C CA . ARG A 1 170 ? -5.84 -5.879 -26.141 1 95.31 170 ARG A CA 1
ATOM 1356 C C . ARG A 1 170 ? -5.035 -6.906 -26.922 1 95.31 170 ARG A C 1
ATOM 1358 O O . ARG A 1 170 ? -5.602 -7.844 -27.5 1 95.31 170 ARG A O 1
ATOM 1365 N N . ASP A 1 171 ? -3.744 -6.773 -26.953 1 95.56 171 ASP A N 1
ATOM 1366 C CA . ASP A 1 171 ? -2.887 -7.668 -27.734 1 95.56 171 ASP A CA 1
ATOM 1367 C C . ASP A 1 171 ? -2.791 -9.039 -27.062 1 95.56 171 ASP A C 1
ATOM 1369 O O . ASP A 1 171 ? -2.461 -10.031 -27.734 1 95.56 171 ASP A O 1
ATOM 1373 N N . TYR A 1 172 ? -3.031 -9.102 -25.797 1 96.12 172 TYR A N 1
ATOM 1374 C CA . TYR A 1 172 ? -3.023 -10.391 -25.094 1 96.12 172 TYR A CA 1
ATOM 1375 C C . TYR A 1 172 ? -4.195 -11.25 -25.547 1 96.12 172 TYR A C 1
ATOM 1377 O O . TYR A 1 172 ? -4.094 -12.484 -25.578 1 96.12 172 TYR A O 1
ATOM 1385 N N . LEU A 1 173 ? -5.266 -10.68 -25.906 1 93.5 173 LEU A N 1
ATOM 1386 C CA . LEU A 1 173 ? -6.512 -11.375 -26.203 1 93.5 173 LEU A CA 1
ATOM 1387 C C . LEU A 1 173 ? -6.469 -12.016 -27.578 1 93.5 173 LEU A C 1
ATOM 1389 O O . LEU A 1 173 ? -7.395 -12.727 -27.969 1 93.5 173 LEU A O 1
ATOM 1393 N N . THR A 1 174 ? -5.375 -11.766 -28.266 1 93.12 174 THR A N 1
ATOM 1394 C CA . THR A 1 174 ? -5.18 -12.445 -29.531 1 93.12 174 THR A CA 1
ATOM 1395 C C . THR A 1 174 ? -4.809 -13.914 -29.312 1 93.12 174 THR A C 1
ATOM 1397 O O . THR A 1 174 ? -4.902 -14.727 -30.234 1 93.12 174 THR A O 1
ATOM 1400 N N . ARG A 1 175 ? -4.469 -14.234 -28.125 1 93.06 175 ARG A N 1
ATOM 1401 C CA . ARG A 1 175 ? -4.164 -15.617 -27.766 1 93.06 175 ARG A CA 1
ATOM 1402 C C . ARG A 1 175 ? -5.434 -16.453 -27.703 1 93.06 175 ARG A C 1
ATOM 1404 O O . ARG A 1 175 ? -6.523 -15.938 -27.453 1 93.06 175 ARG A O 1
ATOM 1411 N N . ARG A 1 176 ? -5.211 -17.797 -27.922 1 92.56 176 ARG A N 1
ATOM 1412 C CA . ARG A 1 176 ? -6.34 -18.703 -27.766 1 92.56 176 ARG A CA 1
ATOM 1413 C C . ARG A 1 176 ? -6.816 -18.734 -26.312 1 92.56 176 ARG A C 1
ATOM 1415 O O . ARG A 1 176 ? -6.008 -18.719 -25.391 1 92.56 176 ARG A O 1
ATOM 1422 N N . ARG A 1 177 ? -8.039 -18.828 -26.125 1 91.25 177 ARG A N 1
ATOM 1423 C CA . ARG A 1 177 ? -8.648 -18.828 -24.797 1 91.25 177 ARG A CA 1
ATOM 1424 C C . ARG A 1 177 ? -8.078 -19.953 -23.938 1 91.25 177 ARG A C 1
ATOM 1426 O O . ARG A 1 177 ? -7.887 -19.781 -22.734 1 91.25 177 ARG A O 1
ATOM 1433 N N . ALA A 1 178 ? -7.789 -21.031 -24.562 1 90.31 178 ALA A N 1
ATOM 1434 C CA . ALA A 1 178 ? -7.254 -22.188 -23.844 1 90.31 178 ALA A CA 1
ATOM 1435 C C . ALA A 1 178 ? -5.879 -21.875 -23.266 1 90.31 178 ALA A C 1
ATOM 1437 O O . ALA A 1 178 ? -5.43 -22.547 -22.328 1 90.31 178 ALA A O 1
ATOM 1438 N N . ASP A 1 179 ? -5.215 -20.828 -23.781 1 92.88 179 ASP A N 1
ATOM 1439 C CA . ASP A 1 179 ? -3.855 -20.484 -23.375 1 92.88 179 ASP A CA 1
ATOM 1440 C C . ASP A 1 179 ? -3.852 -19.281 -22.422 1 92.88 179 ASP A C 1
ATOM 1442 O O . ASP A 1 179 ? -2.787 -18.797 -22.047 1 92.88 179 ASP A O 1
ATOM 1446 N N . TRP A 1 180 ? -5.043 -18.859 -22.078 1 95.06 180 TRP A N 1
ATOM 1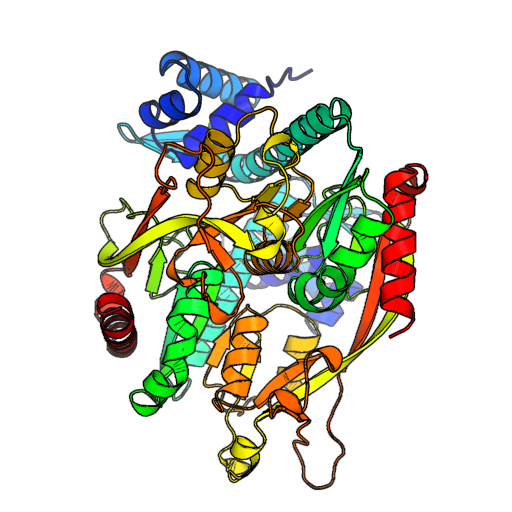447 C CA . TRP A 1 180 ? -5.129 -17.688 -21.219 1 95.06 180 TRP A CA 1
ATOM 1448 C C . TRP A 1 180 ? -4.523 -17.984 -19.844 1 95.06 180 TRP A C 1
ATOM 1450 O O . TRP A 1 180 ? -4.738 -19.047 -19.281 1 95.06 180 TRP A O 1
ATOM 1460 N N . GLN A 1 181 ? -3.695 -17.062 -19.438 1 96.06 181 GLN A N 1
ATOM 1461 C CA . GLN A 1 181 ? -3.152 -17.047 -18.094 1 96.06 181 GLN A CA 1
ATOM 1462 C C . GLN A 1 181 ? -3.734 -15.891 -17.281 1 96.06 181 GLN A C 1
ATOM 1464 O O . GLN A 1 181 ? -4.324 -14.969 -17.844 1 96.06 181 GLN A O 1
ATOM 1469 N N . PHE A 1 182 ? -3.537 -16.016 -15.969 1 96.62 182 PHE A N 1
ATOM 1470 C CA . PHE A 1 182 ? -4.227 -15.062 -15.117 1 96.62 182 PHE A CA 1
ATOM 1471 C C . PHE A 1 182 ? -3.264 -14.438 -14.117 1 96.62 182 PHE A C 1
ATOM 1473 O O . PHE A 1 182 ? -2.266 -15.055 -13.734 1 96.62 182 PHE A O 1
ATOM 1480 N N . VAL A 1 183 ? -3.564 -13.211 -13.789 1 97.25 183 VAL A N 1
ATOM 1481 C CA . VAL A 1 183 ? -2.852 -12.453 -12.758 1 97.25 183 VAL A CA 1
ATOM 1482 C C . VAL A 1 183 ? -3.787 -12.156 -11.594 1 97.25 183 VAL A C 1
ATOM 1484 O O . VAL A 1 183 ? -4.848 -11.555 -11.773 1 97.25 183 VAL A O 1
ATOM 1487 N N . GLN A 1 184 ? -3.322 -12.516 -10.406 1 94.75 184 GLN A N 1
ATOM 1488 C CA . GLN A 1 184 ? -4.219 -12.461 -9.258 1 94.75 184 GLN A CA 1
ATOM 1489 C C . GLN A 1 184 ? -3.861 -11.289 -8.344 1 94.75 184 GLN A C 1
ATOM 1491 O O . GLN A 1 184 ? -2.688 -11.055 -8.047 1 94.75 184 GLN A O 1
ATOM 1496 N N . LEU A 1 185 ? -4.875 -10.555 -8.016 1 93.69 185 LEU A N 1
ATOM 1497 C CA . LEU A 1 185 ? -4.758 -9.672 -6.863 1 93.69 185 LEU A CA 1
ATOM 1498 C C . LEU A 1 185 ? -4.969 -10.438 -5.562 1 93.69 185 LEU A C 1
ATOM 1500 O O . LEU A 1 185 ? -6.102 -10.766 -5.203 1 93.69 185 LEU A O 1
ATOM 1504 N N . ALA A 1 186 ? -3.908 -10.641 -4.855 1 86.88 186 ALA A N 1
ATOM 1505 C CA . ALA A 1 186 ? -3.916 -11.539 -3.707 1 86.88 186 ALA A CA 1
ATOM 1506 C C . ALA A 1 186 ? -4.199 -10.781 -2.414 1 86.88 186 ALA A C 1
ATOM 1508 O O . ALA A 1 186 ? -3.299 -10.586 -1.594 1 86.88 186 ALA A O 1
ATOM 1509 N N . VAL A 1 187 ? -5.383 -10.438 -2.254 1 80.69 187 VAL A N 1
ATOM 1510 C CA . VAL A 1 187 ? -5.852 -9.773 -1.045 1 80.69 187 VAL A CA 1
ATOM 1511 C C . VAL A 1 187 ? -7.102 -10.477 -0.519 1 80.69 187 VAL A C 1
ATOM 1513 O O . VAL A 1 187 ? -7.777 -11.188 -1.261 1 80.69 187 VAL A O 1
ATOM 1516 N N . GLU A 1 188 ? -7.332 -10.328 0.74 1 74.94 188 GLU A N 1
ATOM 1517 C CA . GLU A 1 188 ? -8.555 -10.875 1.319 1 74.94 188 GLU A CA 1
ATOM 1518 C C . GLU A 1 188 ? -9.727 -9.914 1.14 1 74.94 188 GLU A C 1
ATOM 1520 O O . GLU A 1 188 ? -10.023 -9.117 2.031 1 74.94 188 GLU A O 1
ATOM 1525 N N . ALA A 1 189 ? -10.328 -9.984 0.048 1 77.44 189 ALA A N 1
ATOM 1526 C CA . ALA A 1 189 ? -11.438 -9.102 -0.293 1 77.44 189 ALA A CA 1
ATOM 1527 C C . ALA A 1 189 ? -12.445 -9.812 -1.194 1 77.44 189 ALA A C 1
ATOM 1529 O O . ALA A 1 189 ? -12.109 -10.797 -1.855 1 77.44 189 ALA A O 1
ATOM 1530 N N . ARG A 1 190 ? -13.602 -9.289 -1.216 1 81.62 190 ARG A N 1
ATOM 1531 C CA . ARG A 1 190 ? -14.695 -9.883 -1.979 1 81.62 190 ARG A CA 1
ATOM 1532 C C . ARG A 1 190 ? -14.352 -9.945 -3.463 1 81.62 190 ARG A C 1
ATOM 1534 O O . ARG A 1 190 ? -14.656 -10.938 -4.133 1 81.62 190 ARG A O 1
ATOM 1541 N N . HIS A 1 191 ? -13.75 -8.922 -3.973 1 89.69 191 HIS A N 1
ATOM 1542 C CA . HIS A 1 191 ? -13.461 -8.883 -5.402 1 89.69 191 HIS A CA 1
ATOM 1543 C C . HIS A 1 191 ? -12.406 -9.922 -5.781 1 89.69 191 HIS A C 1
ATOM 1545 O O . HIS A 1 191 ? -12.43 -10.453 -6.895 1 89.69 191 HIS A O 1
ATOM 1551 N N . SER A 1 192 ? -11.477 -10.164 -4.859 1 87.12 192 SER A N 1
ATOM 1552 C CA . SER A 1 192 ? -10.469 -11.195 -5.109 1 87.12 192 SER A CA 1
ATOM 1553 C C . SER A 1 192 ? -11.102 -12.586 -5.137 1 87.12 192 SER A C 1
ATOM 1555 O O . SER A 1 192 ? -10.781 -13.398 -6.004 1 87.12 192 SER A O 1
ATOM 1557 N N . ARG A 1 193 ? -12.023 -12.836 -4.219 1 83.38 193 ARG A N 1
ATOM 1558 C CA . ARG A 1 193 ? -12.742 -14.102 -4.195 1 83.38 193 ARG A CA 1
ATOM 1559 C C . ARG A 1 193 ? -13.594 -14.273 -5.449 1 83.38 193 ARG A C 1
ATOM 1561 O O . ARG A 1 193 ? -13.617 -15.352 -6.047 1 83.38 193 ARG A O 1
ATOM 1568 N N . TRP A 1 194 ? -14.297 -13.266 -5.781 1 88.88 194 TRP A N 1
ATOM 1569 C CA . TRP A 1 194 ? -15.117 -13.258 -6.988 1 88.88 194 TRP A CA 1
ATOM 1570 C C . TRP A 1 194 ? -14.289 -13.609 -8.219 1 88.88 194 TRP A C 1
ATOM 1572 O O . TRP A 1 194 ? -14.727 -14.398 -9.062 1 88.88 194 TRP A O 1
ATOM 1582 N N . PHE A 1 195 ? -13.102 -13.062 -8.328 1 93.75 195 PHE A N 1
ATOM 1583 C CA . PHE A 1 195 ? -12.195 -13.32 -9.438 1 93.75 195 PHE A CA 1
ATOM 1584 C C . PHE A 1 195 ? -11.867 -14.812 -9.539 1 93.75 195 PHE A C 1
ATOM 1586 O O . PHE A 1 195 ? -11.969 -15.398 -10.617 1 93.75 195 PHE A O 1
ATOM 1593 N N . MET A 1 196 ? -11.57 -15.344 -8.414 1 88.06 196 MET A N 1
ATOM 1594 C CA . MET A 1 196 ? -11.227 -16.766 -8.375 1 88.06 196 MET A CA 1
ATOM 1595 C C . MET A 1 196 ? -12.406 -17.625 -8.797 1 88.06 196 MET A C 1
ATOM 1597 O O . MET A 1 196 ? -12.234 -18.641 -9.477 1 88.06 196 MET A O 1
ATOM 1601 N N . GLU A 1 197 ? -13.562 -17.234 -8.383 1 88.81 197 GLU A N 1
ATOM 1602 C CA . GLU A 1 197 ? -14.781 -17.953 -8.758 1 88.81 197 GLU A CA 1
ATOM 1603 C C . GLU A 1 197 ? -15.008 -17.891 -10.266 1 88.81 197 GLU A C 1
ATOM 1605 O O . GLU A 1 197 ? -15.438 -18.875 -10.875 1 88.81 197 GLU A O 1
ATOM 1610 N N . GLN A 1 198 ? -14.727 -16.797 -10.844 1 92 198 GLN A N 1
ATOM 1611 C CA . GLN A 1 198 ? -14.969 -16.594 -12.266 1 92 198 GLN A CA 1
ATOM 1612 C C . GLN A 1 198 ? -14 -17.406 -13.117 1 92 198 GLN A C 1
ATOM 1614 O O . GLN A 1 198 ? -14.391 -18 -14.117 1 92 198 GLN A O 1
ATOM 1619 N N . ILE A 1 199 ? -12.695 -17.422 -12.758 1 91 199 ILE A N 1
ATOM 1620 C CA . ILE A 1 199 ? -11.688 -18.031 -13.617 1 91 199 ILE A CA 1
ATOM 1621 C C . ILE A 1 199 ? -11.641 -19.547 -13.375 1 91 199 ILE A C 1
ATOM 1623 O O . ILE A 1 199 ? -11.109 -20.297 -14.188 1 91 199 ILE A O 1
ATOM 1627 N N . GLY A 1 200 ? -12.094 -19.906 -12.234 1 87.38 200 GLY A N 1
ATOM 1628 C CA . GLY A 1 200 ? -12.203 -21.328 -11.953 1 87.38 200 GLY A CA 1
ATOM 1629 C C . GLY A 1 200 ? -10.977 -21.906 -11.266 1 87.38 200 GLY A C 1
ATOM 1630 O O . GLY A 1 200 ? -9.898 -21.312 -11.32 1 87.38 200 GLY A O 1
ATOM 1631 N N . GLU A 1 201 ? -11.031 -23.031 -10.727 1 78.19 201 GLU A N 1
ATOM 1632 C CA . GLU A 1 201 ? -10 -23.688 -9.922 1 78.19 201 GLU A CA 1
ATOM 1633 C C . GLU A 1 201 ? -8.82 -24.109 -10.789 1 78.19 201 GLU A C 1
ATOM 1635 O O . GLU A 1 201 ? -7.688 -24.188 -10.305 1 78.19 201 GLU A O 1
ATOM 1640 N N . ASP A 1 202 ? -9.086 -24.375 -12.008 1 82.31 202 ASP A N 1
ATOM 1641 C CA . ASP A 1 202 ? -8.047 -24.906 -12.891 1 82.31 202 ASP A CA 1
ATOM 1642 C C . ASP A 1 202 ? -7.344 -23.781 -13.641 1 82.31 202 ASP A C 1
ATOM 1644 O O . ASP A 1 202 ? -6.5 -24.031 -14.508 1 82.31 202 ASP A O 1
ATOM 1648 N N . ALA A 1 203 ? -7.711 -22.594 -13.32 1 89.62 203 ALA A N 1
ATOM 1649 C CA . ALA A 1 203 ? -7.121 -21.453 -14.023 1 89.62 203 ALA A CA 1
ATOM 1650 C C . ALA A 1 203 ? -5.609 -21.406 -13.805 1 89.62 203 ALA A C 1
ATOM 1652 O O . ALA A 1 203 ? -5.125 -21.703 -12.711 1 89.62 203 ALA A O 1
ATOM 1653 N N . ASP A 1 204 ? -4.898 -21.031 -14.828 1 91.44 204 ASP A N 1
ATOM 1654 C CA . ASP A 1 204 ? -3.445 -20.906 -14.773 1 91.44 204 ASP A CA 1
ATOM 1655 C C . ASP A 1 204 ? -3.02 -19.531 -14.281 1 91.44 204 ASP A C 1
ATOM 1657 O O . ASP A 1 204 ? -2.826 -18.609 -15.078 1 91.44 204 ASP A O 1
ATOM 1661 N N . ILE A 1 205 ? -2.779 -19.391 -13.008 1 93 205 ILE A N 1
ATOM 1662 C CA . ILE A 1 205 ? -2.322 -18.141 -12.414 1 93 205 ILE A CA 1
ATOM 1663 C C . ILE A 1 205 ? -0.795 -18.078 -12.438 1 93 205 ILE A C 1
ATOM 1665 O O . ILE A 1 205 ? -0.128 -18.859 -11.758 1 93 205 ILE A O 1
ATOM 1669 N N . VAL A 1 206 ? -0.254 -17.094 -13.125 1 95 206 VAL A N 1
ATOM 1670 C CA . VAL A 1 206 ? 1.19 -17.078 -13.328 1 95 206 VAL A CA 1
ATOM 1671 C C . VAL A 1 206 ? 1.815 -15.984 -12.453 1 95 206 VAL A C 1
ATOM 1673 O O . VAL A 1 206 ? 3.023 -16 -12.203 1 95 206 VAL A O 1
ATOM 1676 N N . PHE A 1 207 ? 0.982 -15.062 -12.055 1 96.19 207 PHE A N 1
ATOM 1677 C CA . PHE A 1 207 ? 1.464 -13.93 -11.273 1 96.19 207 PHE A CA 1
ATOM 1678 C C . PHE A 1 207 ? 0.445 -13.531 -10.211 1 96.19 207 PHE A C 1
ATOM 1680 O O . PHE A 1 207 ? -0.762 -13.555 -10.461 1 96.19 207 PHE A O 1
ATOM 1687 N N . ALA A 1 208 ? 0.937 -13.195 -9.062 1 94.94 208 ALA A N 1
ATOM 1688 C CA . ALA A 1 208 ? 0.072 -12.688 -8 1 94.94 208 ALA A CA 1
ATOM 1689 C C . ALA A 1 208 ? 0.755 -11.562 -7.227 1 94.94 208 ALA A C 1
ATOM 1691 O O . ALA A 1 208 ? 1.98 -11.555 -7.086 1 94.94 208 ALA A O 1
ATOM 1692 N N . SER A 1 209 ? -0.03 -10.656 -6.77 1 95 209 SER A N 1
ATOM 1693 C CA . SER A 1 209 ? 0.453 -9.586 -5.91 1 95 209 SER A CA 1
ATOM 1694 C C . SER A 1 209 ? -0.667 -9.031 -5.035 1 95 209 SER A C 1
ATOM 1696 O O . SER A 1 209 ? -1.843 -9.109 -5.398 1 95 209 SER A O 1
ATOM 1698 N N . ASN A 1 210 ? -0.259 -8.508 -3.91 1 88.62 210 ASN A N 1
ATOM 1699 C CA . ASN A 1 210 ? -1.229 -7.824 -3.059 1 88.62 210 ASN A CA 1
ATOM 1700 C C . ASN A 1 210 ? -1.32 -6.34 -3.389 1 88.62 210 ASN A C 1
ATOM 1702 O O . ASN A 1 210 ? -1.979 -5.578 -2.678 1 88.62 210 ASN A O 1
ATOM 1706 N N . ASP A 1 211 ? -0.657 -5.945 -4.41 1 91.75 211 ASP A N 1
ATOM 1707 C CA . ASP A 1 211 ? -0.59 -4.543 -4.812 1 91.75 211 ASP A CA 1
ATOM 1708 C C . ASP A 1 211 ? -1.347 -4.312 -6.117 1 91.75 211 ASP A C 1
ATOM 1710 O O . ASP A 1 211 ? -1.009 -4.898 -7.148 1 91.75 211 ASP A O 1
ATOM 1714 N N . PHE A 1 212 ? -2.307 -3.422 -6.035 1 92.25 212 PHE A N 1
ATOM 1715 C CA . PHE A 1 212 ? -3.172 -3.15 -7.176 1 92.25 212 PHE A CA 1
ATOM 1716 C C . PHE A 1 212 ? -2.363 -2.623 -8.352 1 92.25 212 PHE A C 1
ATOM 1718 O O . PHE A 1 212 ? -2.59 -3.023 -9.5 1 92.25 212 PHE A O 1
ATOM 1725 N N . ALA A 1 213 ? -1.5 -1.766 -8.07 1 93.69 213 ALA A N 1
ATOM 1726 C CA . ALA A 1 213 ? -0.712 -1.163 -9.141 1 93.69 213 ALA A CA 1
ATOM 1727 C C . ALA A 1 213 ? 0.17 -2.203 -9.828 1 93.69 213 ALA A C 1
ATOM 1729 O O . ALA A 1 213 ? 0.343 -2.174 -11.047 1 93.69 213 ALA A O 1
ATOM 1730 N N . ALA A 1 214 ? 0.715 -3.066 -9.055 1 95.81 214 ALA A N 1
ATOM 1731 C CA . ALA A 1 214 ? 1.523 -4.141 -9.625 1 95.81 214 ALA A CA 1
ATOM 1732 C C . ALA A 1 214 ? 0.682 -5.039 -10.523 1 95.81 214 ALA A C 1
ATOM 1734 O O . ALA A 1 214 ? 1.117 -5.422 -11.617 1 95.81 214 ALA A O 1
ATOM 1735 N N . VAL A 1 215 ? -0.48 -5.34 -10.117 1 96.75 215 VAL A N 1
ATOM 1736 C CA . VAL A 1 215 ? -1.382 -6.184 -10.891 1 96.75 215 VAL A CA 1
ATOM 1737 C C . VAL A 1 215 ? -1.758 -5.484 -12.188 1 96.75 215 VAL A C 1
ATOM 1739 O O . VAL A 1 215 ? -1.732 -6.094 -13.258 1 96.75 215 VAL A O 1
ATOM 1742 N N . LYS A 1 216 ? -2.07 -4.227 -12.078 1 96.19 216 LYS A N 1
ATOM 1743 C CA . LYS A 1 216 ? -2.391 -3.477 -13.289 1 96.19 216 LYS A CA 1
ATOM 1744 C C . LYS A 1 216 ? -1.214 -3.469 -14.258 1 96.19 216 LYS A C 1
ATOM 1746 O O . LYS A 1 216 ? -1.398 -3.617 -15.469 1 96.19 216 LYS A O 1
ATOM 1751 N N . GLN A 1 217 ? -0.033 -3.289 -13.734 1 95.81 217 GLN A N 1
ATOM 1752 C CA . GLN A 1 217 ? 1.166 -3.289 -14.57 1 95.81 217 GLN A CA 1
ATOM 1753 C C . GLN A 1 217 ? 1.364 -4.645 -15.25 1 95.81 217 GLN A C 1
ATOM 1755 O O . GLN A 1 217 ? 1.77 -4.707 -16.406 1 95.81 217 GLN A O 1
ATOM 1760 N N . ALA A 1 218 ? 1.094 -5.684 -14.531 1 97.5 218 ALA A N 1
ATOM 1761 C CA . ALA A 1 218 ? 1.219 -7.02 -15.102 1 97.5 218 ALA A CA 1
ATOM 1762 C C . ALA A 1 218 ? 0.239 -7.215 -16.25 1 97.5 218 ALA A C 1
ATOM 1764 O O . ALA A 1 218 ? 0.6 -7.766 -17.297 1 97.5 218 ALA A O 1
ATOM 1765 N N . ILE A 1 219 ? -0.993 -6.73 -16.062 1 97.19 219 ILE A N 1
ATOM 1766 C CA . ILE A 1 219 ? -2.016 -6.828 -17.109 1 97.19 219 ILE A CA 1
ATOM 1767 C C . ILE A 1 219 ? -1.588 -6.023 -18.328 1 97.19 219 ILE A C 1
ATOM 1769 O O . ILE A 1 219 ? -1.622 -6.527 -19.453 1 97.19 219 ILE A O 1
ATOM 1773 N N . ALA A 1 220 ? -1.116 -4.848 -18.062 1 95.94 220 ALA A N 1
ATOM 1774 C CA . ALA A 1 220 ? -0.684 -3.963 -19.141 1 95.94 220 ALA A CA 1
ATOM 1775 C C . ALA A 1 220 ? 0.525 -4.539 -19.875 1 95.94 220 ALA A C 1
ATOM 1777 O O . ALA A 1 220 ? 0.694 -4.316 -21.078 1 95.94 220 ALA A O 1
ATOM 1778 N N . GLY A 1 221 ? 1.34 -5.246 -19.125 1 95.31 221 GLY A N 1
ATOM 1779 C CA . GLY A 1 221 ? 2.52 -5.883 -19.688 1 95.31 221 GLY A CA 1
ATOM 1780 C C . GLY A 1 221 ? 2.209 -7.184 -20.406 1 95.31 221 GLY A C 1
ATOM 1781 O O . GLY A 1 221 ? 3.121 -7.926 -20.766 1 95.31 221 GLY A O 1
ATOM 1782 N N . GLN A 1 222 ? 0.967 -7.488 -20.516 1 96.5 222 GLN A N 1
ATOM 1783 C CA . GLN A 1 222 ? 0.485 -8.641 -21.266 1 96.5 222 GLN A CA 1
ATOM 1784 C C . GLN A 1 222 ? 0.907 -9.945 -20.594 1 96.5 222 GLN A C 1
ATOM 1786 O O . GLN A 1 222 ? 1.279 -10.906 -21.281 1 96.5 222 GLN A O 1
ATOM 1791 N N . ILE A 1 223 ? 0.908 -9.906 -19.328 1 96.69 223 ILE A N 1
ATOM 1792 C CA . ILE A 1 223 ? 1.27 -11.109 -18.594 1 96.69 223 ILE A CA 1
ATOM 1793 C C . ILE A 1 223 ? 0.061 -12.039 -18.484 1 96.69 223 ILE A C 1
ATOM 1795 O O . ILE A 1 223 ? 0.211 -13.266 -18.469 1 96.69 223 ILE A O 1
ATOM 1799 N N . GLY A 1 224 ? -1.067 -11.461 -18.359 1 97.44 224 GLY A N 1
ATOM 1800 C CA . GLY A 1 224 ? -2.285 -12.242 -18.234 1 97.44 224 GLY A CA 1
ATOM 1801 C C . GLY A 1 224 ? -3.523 -11.398 -18.016 1 97.44 224 GLY A C 1
ATOM 1802 O O . GLY A 1 224 ? -3.488 -10.18 -18.203 1 97.44 224 GLY A O 1
ATOM 1803 N N . ILE A 1 225 ? -4.625 -12.086 -17.703 1 97.75 225 ILE A N 1
ATOM 1804 C CA . ILE A 1 225 ? -5.926 -11.484 -17.422 1 97.75 225 ILE A CA 1
ATOM 1805 C C . ILE A 1 225 ? -6.105 -11.312 -15.922 1 97.75 225 ILE A C 1
ATOM 1807 O O . ILE A 1 225 ? -5.852 -12.242 -15.156 1 97.75 225 ILE A O 1
ATOM 1811 N N . GLY A 1 226 ? -6.449 -10.188 -15.492 1 97.62 226 GLY A N 1
ATOM 1812 C CA . GLY A 1 226 ? -6.695 -9.922 -14.086 1 97.62 226 GLY A CA 1
ATOM 1813 C C . GLY A 1 226 ? -7.953 -9.109 -13.844 1 97.62 226 GLY A C 1
ATOM 1814 O O . GLY A 1 226 ? -8.812 -9 -14.719 1 97.62 226 GLY A O 1
ATOM 1815 N N . ILE A 1 227 ? -8.078 -8.586 -12.609 1 96.5 227 ILE A N 1
ATOM 1816 C CA . ILE A 1 227 ? -9.273 -7.832 -12.242 1 96.5 227 ILE A CA 1
ATOM 1817 C C . ILE A 1 227 ? -8.891 -6.387 -11.938 1 96.5 227 ILE A C 1
ATOM 1819 O O . ILE A 1 227 ? -7.867 -6.125 -11.305 1 96.5 227 ILE A O 1
ATOM 1823 N N . LEU A 1 228 ? -9.641 -5.484 -12.414 1 96.06 228 LEU A N 1
ATOM 1824 C CA . LEU A 1 228 ? -9.492 -4.059 -12.148 1 96.06 228 LEU A CA 1
ATOM 1825 C C . LEU A 1 228 ? -10.844 -3.377 -12.016 1 96.06 228 LEU A C 1
ATOM 1827 O O . LEU A 1 228 ? -11.828 -3.809 -12.633 1 96.06 228 LEU A O 1
ATOM 1831 N N . PRO A 1 229 ? -10.891 -2.377 -11.172 1 94.5 229 PRO A N 1
ATOM 1832 C CA . PRO A 1 229 ? -12.109 -1.563 -11.219 1 94.5 229 PRO A CA 1
ATOM 1833 C C . PRO A 1 229 ? -12.258 -0.802 -12.531 1 94.5 229 PRO A C 1
ATOM 1835 O O . PRO A 1 229 ? -11.258 -0.456 -13.172 1 94.5 229 PRO A O 1
ATOM 1838 N N . ASP A 1 230 ? -13.445 -0.484 -12.93 1 91.25 230 ASP A N 1
ATOM 1839 C CA . ASP A 1 230 ? -13.742 0.12 -14.227 1 91.25 230 ASP A CA 1
ATOM 1840 C C . ASP A 1 230 ? -13.008 1.445 -14.398 1 91.25 230 ASP A C 1
ATOM 1842 O O . ASP A 1 230 ? -12.531 1.761 -15.492 1 91.25 230 ASP A O 1
ATOM 1846 N N . PHE A 1 231 ? -12.852 2.176 -13.312 1 90 231 PHE A N 1
ATOM 1847 C CA . PHE A 1 231 ? -12.258 3.504 -13.43 1 90 231 PHE A CA 1
ATOM 1848 C C . PHE A 1 231 ? -10.742 3.414 -13.555 1 90 231 PHE A C 1
ATOM 1850 O O . PHE A 1 231 ? -10.078 4.422 -13.789 1 90 231 PHE A O 1
ATOM 1857 N N . ALA A 1 232 ? -10.219 2.186 -13.375 1 92.31 232 ALA A N 1
ATOM 1858 C CA . ALA A 1 232 ? -8.781 1.991 -13.547 1 92.31 232 ALA A CA 1
ATOM 1859 C C . ALA A 1 232 ? -8.461 1.494 -14.953 1 92.31 232 ALA A C 1
ATOM 1861 O O . ALA A 1 232 ? -7.293 1.272 -15.289 1 92.31 232 ALA A O 1
ATOM 1862 N N . VAL A 1 233 ? -9.438 1.245 -15.742 1 89.81 233 VAL A N 1
ATOM 1863 C CA . VAL A 1 233 ? -9.273 0.73 -17.094 1 89.81 233 VAL A CA 1
ATOM 1864 C C . VAL A 1 233 ? -9.43 1.868 -18.109 1 89.81 233 VAL A C 1
ATOM 1866 O O . VAL A 1 233 ? -10.422 2.6 -18.078 1 89.81 233 VAL A O 1
ATOM 1869 N N . SER A 1 234 ? -8.422 2.17 -18.844 1 83.81 234 SER A N 1
ATOM 1870 C CA . SER A 1 234 ? -8.492 3.172 -19.906 1 83.81 234 SER A CA 1
ATOM 1871 C C . SER A 1 234 ? -8.008 2.602 -21.234 1 83.81 234 SER A C 1
ATOM 1873 O O . SER A 1 234 ? -6.98 1.916 -21.281 1 83.81 234 SER A O 1
ATOM 1875 N N . PRO A 1 235 ? -8.734 2.898 -22.281 1 79.62 235 PRO A N 1
ATOM 1876 C CA . PRO A 1 235 ? -8.266 2.455 -23.594 1 79.62 235 PRO A CA 1
ATOM 1877 C C . PRO A 1 235 ? -6.891 3.008 -23.953 1 79.62 235 PRO A C 1
ATOM 1879 O O . PRO A 1 235 ? -6.148 2.387 -24.719 1 79.62 235 PRO A O 1
ATOM 1882 N N . ALA A 1 236 ? -6.598 4.105 -23.375 1 82.38 236 ALA A N 1
ATOM 1883 C CA . ALA A 1 236 ? -5.301 4.723 -23.641 1 82.38 236 ALA A CA 1
ATOM 1884 C C . ALA A 1 236 ? -4.16 3.848 -23.125 1 82.38 236 ALA A C 1
ATOM 1886 O O . ALA A 1 236 ? -3.045 3.902 -23.656 1 82.38 236 ALA A O 1
ATOM 1887 N N . ASP A 1 237 ? -4.523 2.93 -22.203 1 85.06 237 ASP A N 1
ATOM 1888 C CA . ASP A 1 237 ? -3.512 2.031 -21.656 1 85.06 237 ASP A CA 1
ATOM 1889 C C . ASP A 1 237 ? -3.506 0.696 -22.406 1 85.06 237 ASP A C 1
ATOM 1891 O O . ASP A 1 237 ? -2.773 -0.224 -22.031 1 85.06 237 ASP A O 1
ATOM 1895 N N . GLY A 1 238 ? -4.43 0.595 -23.422 1 92.81 238 GLY A N 1
ATOM 1896 C CA . GLY A 1 238 ? -4.547 -0.645 -24.172 1 92.81 238 GLY A CA 1
ATOM 1897 C C . GLY A 1 238 ? -5.316 -1.721 -23.422 1 92.81 238 GLY A C 1
ATOM 1898 O O . GLY A 1 238 ? -5.281 -2.893 -23.812 1 92.81 238 GLY A O 1
ATOM 1899 N N . LEU A 1 239 ? -5.938 -1.318 -22.359 1 95.31 239 LEU A N 1
ATOM 1900 C CA . LEU A 1 239 ? -6.656 -2.279 -21.531 1 95.31 239 LEU A CA 1
ATOM 1901 C C . LEU A 1 239 ? -8.117 -2.383 -21.969 1 95.31 239 LEU A C 1
ATOM 1903 O O . LEU A 1 239 ? -8.719 -1.386 -22.359 1 95.31 239 LEU A O 1
ATOM 1907 N N . GLN A 1 240 ? -8.648 -3.613 -21.922 1 93.19 240 GLN A N 1
ATOM 1908 C CA . GLN A 1 240 ? -10.047 -3.842 -22.234 1 93.19 240 GLN A CA 1
ATOM 1909 C C . GLN A 1 240 ? -10.656 -4.906 -21.328 1 93.19 240 GLN A C 1
ATOM 1911 O O . GLN A 1 240 ? -9.938 -5.734 -20.766 1 93.19 240 GLN A O 1
ATOM 1916 N N . THR A 1 241 ? -11.977 -4.848 -21.219 1 93.81 241 THR A N 1
ATOM 1917 C CA . THR A 1 241 ? -12.695 -5.852 -20.438 1 93.81 241 THR A CA 1
ATOM 1918 C 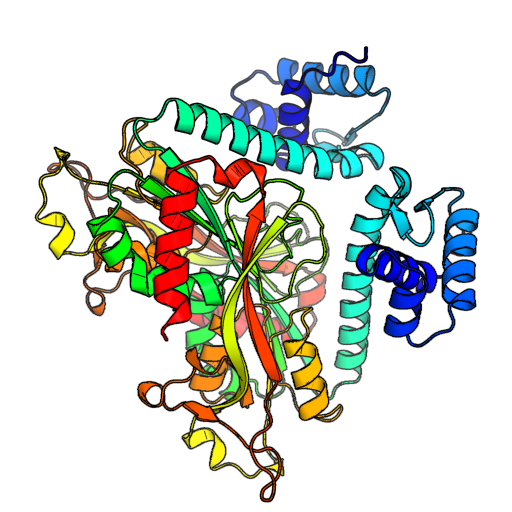C . THR A 1 241 ? -12.766 -7.176 -21.188 1 93.81 241 THR A C 1
ATOM 1920 O O . THR A 1 241 ? -12.828 -7.195 -22.422 1 93.81 241 THR A O 1
ATOM 1923 N N . VAL A 1 242 ? -12.75 -8.234 -20.469 1 94.31 242 VAL A N 1
ATOM 1924 C CA . VAL A 1 242 ? -12.664 -9.57 -21.062 1 94.31 242 VAL A CA 1
ATOM 1925 C C . VAL A 1 242 ? -13.906 -10.375 -20.688 1 94.31 242 VAL A C 1
ATOM 1927 O O . VAL A 1 242 ? -14.32 -10.406 -19.531 1 94.31 242 VAL A O 1
ATOM 1930 N N . ALA A 1 243 ? -14.484 -10.992 -21.672 1 92.31 243 ALA A N 1
ATOM 1931 C CA . ALA A 1 243 ? -15.484 -12.031 -21.484 1 92.31 243 ALA A CA 1
ATOM 1932 C C . ALA A 1 243 ? -14.844 -13.422 -21.453 1 92.31 243 ALA A C 1
ATOM 1934 O O . ALA A 1 243 ? -14.086 -13.773 -22.375 1 92.31 243 ALA A O 1
ATOM 1935 N N . LEU A 1 244 ? -15.102 -14.125 -20.406 1 89.31 244 LEU A N 1
ATOM 1936 C CA . LEU A 1 244 ? -14.469 -15.43 -20.281 1 89.31 244 LEU A CA 1
ATOM 1937 C C . LEU A 1 244 ? -15.047 -16.406 -21.297 1 89.31 244 LEU A C 1
ATOM 1939 O O . LEU A 1 244 ? -14.359 -17.344 -21.719 1 89.31 244 LEU A O 1
ATOM 1943 N N . ARG A 1 245 ? -16.328 -16.266 -21.625 1 85.38 245 ARG A N 1
ATOM 1944 C CA . ARG A 1 245 ? -16.984 -17.094 -22.625 1 85.38 245 ARG A CA 1
ATOM 1945 C C . ARG A 1 245 ? -17.5 -16.25 -23.797 1 85.38 245 ARG A C 1
ATOM 1947 O O . ARG A 1 245 ? -17.938 -15.117 -23.594 1 85.38 245 ARG A O 1
ATOM 1954 N N . ALA A 1 246 ? -17.344 -16.719 -25 1 80.19 246 ALA A N 1
ATOM 1955 C CA . ALA A 1 246 ? -17.672 -15.992 -26.219 1 80.19 246 ALA A CA 1
ATOM 1956 C C . ALA A 1 246 ? -19.125 -15.531 -26.219 1 80.19 246 ALA A C 1
ATOM 1958 O O . ALA A 1 246 ? -19.422 -14.43 -26.672 1 80.19 246 ALA A O 1
ATOM 1959 N N . ASP A 1 247 ? -19.969 -16.188 -25.625 1 84.44 247 ASP A N 1
ATOM 1960 C CA . ASP A 1 247 ? -21.391 -15.891 -25.766 1 84.44 247 ASP A CA 1
ATOM 1961 C C . ASP A 1 247 ? -21.938 -15.227 -24.5 1 84.44 247 ASP A C 1
ATOM 1963 O O . ASP A 1 247 ? -23.156 -15.148 -24.312 1 84.44 247 ASP A O 1
ATOM 1967 N N . GLU A 1 248 ? -21.078 -14.789 -23.719 1 86.75 248 GLU A N 1
ATOM 1968 C CA . GLU A 1 248 ? -21.516 -14.156 -22.484 1 86.75 248 GLU A CA 1
ATOM 1969 C C . GLU A 1 248 ? -20.891 -12.773 -22.312 1 86.75 248 GLU A C 1
ATOM 1971 O O . GLU A 1 248 ? -19.75 -12.539 -22.75 1 86.75 248 GLU A O 1
ATOM 1976 N N . PRO A 1 249 ? -21.734 -11.867 -21.844 1 89.31 249 PRO A N 1
ATOM 1977 C CA . PRO A 1 249 ? -21.125 -10.57 -21.547 1 89.31 249 PRO A CA 1
ATOM 1978 C C . PRO A 1 249 ? -20.031 -10.656 -20.484 1 89.31 249 PRO A C 1
ATOM 1980 O O . PRO A 1 249 ? -20.016 -11.602 -19.688 1 89.31 249 PRO A O 1
ATOM 1983 N N . PRO A 1 250 ? -19.109 -9.711 -20.516 1 91.19 250 PRO A N 1
ATOM 1984 C CA . PRO A 1 250 ? -18.094 -9.711 -19.469 1 91.19 250 PRO A CA 1
ATOM 1985 C C . PRO A 1 250 ? -18.672 -9.633 -18.062 1 91.19 250 PRO A C 1
ATOM 1987 O O . PRO A 1 250 ? -19.516 -8.773 -17.797 1 91.19 250 PRO A O 1
ATOM 1990 N N . PRO A 1 251 ? -18.25 -10.531 -17.234 1 92.19 251 PRO A N 1
ATOM 1991 C CA . PRO A 1 251 ? -18.75 -10.484 -15.859 1 92.19 251 PRO A CA 1
ATOM 1992 C C . PRO A 1 251 ? -18.297 -9.242 -15.102 1 92.19 251 PRO A C 1
ATOM 1994 O O . PRO A 1 251 ? -17.297 -8.617 -15.477 1 92.19 251 PRO A O 1
ATOM 1997 N N . ALA A 1 252 ? -19.109 -8.898 -14.078 1 94.38 252 ALA A N 1
ATOM 1998 C CA . ALA A 1 252 ? -18.797 -7.73 -13.258 1 94.38 252 ALA A CA 1
ATOM 1999 C C . ALA A 1 252 ? -19.094 -8.008 -11.781 1 94.38 252 ALA A C 1
ATOM 2001 O O . ALA A 1 252 ? -20.078 -8.664 -11.453 1 94.38 252 ALA A O 1
ATOM 2002 N N . CYS A 1 253 ? -18.141 -7.602 -10.977 1 94.62 253 CYS A N 1
ATOM 2003 C CA . CYS A 1 253 ? -18.344 -7.605 -9.531 1 94.62 253 CYS A CA 1
ATOM 2004 C C . CYS A 1 253 ? -18.688 -6.215 -9.031 1 94.62 253 CYS A C 1
ATOM 2006 O O . CYS A 1 253 ? -17.812 -5.367 -8.859 1 94.62 253 CYS A O 1
ATOM 2008 N N . ALA A 1 254 ? -19.984 -6.023 -8.742 1 93.81 254 ALA A N 1
ATOM 2009 C CA . ALA A 1 254 ? -20.469 -4.703 -8.344 1 93.81 254 ALA A CA 1
ATOM 2010 C C . ALA A 1 254 ? -19.922 -4.309 -6.973 1 93.81 254 ALA A C 1
ATOM 2012 O O . ALA A 1 254 ? -19.828 -5.148 -6.074 1 93.81 254 ALA A O 1
ATOM 2013 N N . ALA A 1 255 ? -19.516 -3.064 -6.883 1 92.75 255 ALA A N 1
ATOM 2014 C CA . ALA A 1 255 ? -19.031 -2.479 -5.637 1 92.75 255 ALA A CA 1
ATOM 2015 C C . ALA A 1 255 ? -19.484 -1.023 -5.508 1 92.75 255 ALA A C 1
ATOM 2017 O O . ALA A 1 255 ? -20.031 -0.449 -6.449 1 92.75 255 ALA A O 1
ATOM 2018 N N . ALA A 1 256 ? -19.359 -0.546 -4.32 1 92.62 256 ALA A N 1
ATOM 2019 C CA . ALA A 1 256 ? -19.688 0.854 -4.062 1 92.62 256 ALA A CA 1
ATOM 2020 C C . ALA A 1 256 ? -18.672 1.49 -3.115 1 92.62 256 ALA A C 1
ATOM 2022 O O . ALA A 1 256 ? -18.031 0.795 -2.322 1 92.62 256 ALA A O 1
ATOM 2023 N N . LEU A 1 257 ? -18.516 2.725 -3.32 1 93.75 257 LEU A N 1
ATOM 2024 C CA . LEU A 1 257 ? -17.656 3.512 -2.449 1 93.75 257 LEU A CA 1
ATOM 2025 C C . LEU A 1 257 ? -18.469 4.305 -1.438 1 93.75 257 LEU A C 1
ATOM 2027 O O . LEU A 1 257 ? -19.422 4.984 -1.81 1 93.75 257 LEU A O 1
ATOM 2031 N N . TYR A 1 258 ? -18.078 4.172 -0.181 1 92.06 258 TYR A N 1
ATOM 2032 C CA . TYR A 1 258 ? -18.766 4.852 0.903 1 92.06 258 TYR A CA 1
ATOM 2033 C C . TYR A 1 258 ? -17.844 5.805 1.642 1 92.06 258 TYR A C 1
ATOM 2035 O O . TYR A 1 258 ? -16.672 5.484 1.868 1 92.06 258 TYR A O 1
ATOM 2043 N N . LEU A 1 259 ? -18.312 6.957 1.928 1 92.94 259 LEU A N 1
ATOM 2044 C CA . LEU A 1 259 ? -17.656 7.883 2.848 1 92.94 259 LEU A CA 1
ATOM 2045 C C . LEU A 1 259 ? -18.219 7.727 4.262 1 92.94 259 LEU A C 1
ATOM 2047 O O . LEU A 1 259 ? -19.422 7.824 4.473 1 92.94 259 LEU A O 1
ATOM 2051 N N . VAL A 1 260 ? -17.328 7.422 5.188 1 88.94 260 VAL A N 1
ATOM 2052 C CA . VAL A 1 260 ? -17.734 7.137 6.559 1 88.94 260 VAL A CA 1
ATOM 2053 C C . VAL A 1 260 ? -17.016 8.078 7.516 1 88.94 260 VAL A C 1
ATOM 2055 O O . VAL A 1 260 ? -15.812 8.344 7.352 1 88.94 260 VAL A O 1
ATOM 2058 N N . MET A 1 261 ? -17.688 8.617 8.406 1 85.56 261 MET A N 1
ATOM 2059 C CA . MET A 1 261 ? -17.078 9.398 9.469 1 85.56 261 MET A CA 1
ATOM 2060 C C . MET A 1 261 ? -17.844 9.242 10.781 1 85.56 261 MET A C 1
ATOM 2062 O O . MET A 1 261 ? -19.016 8.867 10.773 1 85.56 261 MET A O 1
ATOM 2066 N N . HIS A 1 262 ? -17.094 9.383 11.852 1 76.5 262 HIS A N 1
ATOM 2067 C CA . HIS A 1 262 ? -17.781 9.359 13.141 1 76.5 262 HIS A CA 1
ATOM 2068 C C . HIS A 1 262 ? -18.703 10.562 13.289 1 76.5 262 HIS A C 1
ATOM 2070 O O . HIS A 1 262 ? -18.391 11.656 12.805 1 76.5 262 HIS A O 1
ATOM 2076 N N . GLU A 1 263 ? -19.766 10.375 14.031 1 73.31 263 GLU A N 1
ATOM 2077 C CA . GLU A 1 263 ? -20.75 11.43 14.195 1 73.31 263 GLU A CA 1
ATOM 2078 C C . GLU A 1 263 ? -20.172 12.633 14.93 1 73.31 263 GLU A C 1
ATOM 2080 O O . GLU A 1 263 ? -20.547 13.773 14.664 1 73.31 263 GLU A O 1
ATOM 2085 N N . ASP A 1 264 ? -19.188 12.312 15.773 1 67.25 264 ASP A N 1
ATOM 2086 C CA . ASP A 1 264 ? -18.594 13.359 16.594 1 67.25 264 ASP A CA 1
ATOM 2087 C C . ASP A 1 264 ? -17.734 14.289 15.758 1 67.25 264 ASP A C 1
ATOM 2089 O O . ASP A 1 264 ? -17.594 15.477 16.078 1 67.25 264 ASP A O 1
ATOM 2093 N N . VAL A 1 265 ? -17.25 13.789 14.812 1 66.81 265 VAL A N 1
ATOM 2094 C CA . VAL A 1 265 ? -16.281 14.562 14.039 1 66.81 265 VAL A CA 1
ATOM 2095 C C . VAL A 1 265 ? -17.016 15.445 13.031 1 66.81 265 VAL A C 1
ATOM 2097 O O . VAL A 1 265 ? -16.438 16.375 12.469 1 66.81 265 VAL A O 1
ATOM 2100 N N . ARG A 1 266 ? -18.25 15.242 12.961 1 67.44 266 ARG A N 1
ATOM 2101 C CA . ARG A 1 266 ? -19.047 16.047 12.039 1 67.44 266 ARG A CA 1
ATOM 2102 C C . ARG A 1 266 ? -19.078 17.5 12.477 1 67.44 266 ARG A C 1
ATOM 2104 O O . ARG A 1 266 ? -19.344 18.391 11.664 1 67.44 266 ARG A O 1
ATOM 2111 N N . ARG A 1 267 ? -18.562 17.672 13.594 1 69.12 267 ARG A N 1
ATOM 2112 C CA . ARG A 1 267 ? -18.625 19.031 14.125 1 69.12 267 ARG A CA 1
ATOM 2113 C C . ARG A 1 267 ? -17.375 19.812 13.727 1 69.12 267 ARG A C 1
ATOM 2115 O O . ARG A 1 267 ? -17.375 21.047 13.766 1 69.12 267 ARG A O 1
ATOM 2122 N N . SER A 1 268 ? -16.375 19.094 13.352 1 81.75 268 SER A N 1
ATOM 2123 C CA . SER A 1 268 ? -15.164 19.781 12.906 1 81.75 268 SER A CA 1
ATOM 2124 C C . SER A 1 268 ? -15.352 20.391 11.523 1 81.75 268 SER A C 1
ATOM 2126 O O . SER A 1 268 ? -15.617 19.672 10.555 1 81.75 268 SER A O 1
ATOM 2128 N N . PRO A 1 269 ? -15.289 21.734 11.398 1 84.88 269 PRO A N 1
ATOM 2129 C CA . PRO A 1 269 ? -15.477 22.375 10.102 1 84.88 269 PRO A CA 1
ATOM 2130 C C . PRO A 1 269 ? -14.5 21.875 9.039 1 84.88 269 PRO A C 1
ATOM 2132 O O . PRO A 1 269 ? -14.875 21.703 7.879 1 84.88 269 PRO A O 1
ATOM 2135 N N . ALA A 1 270 ? -13.258 21.625 9.414 1 88.88 270 ALA A N 1
ATOM 2136 C CA . ALA A 1 270 ? -12.258 21.141 8.477 1 88.88 270 ALA A CA 1
ATOM 2137 C C . ALA A 1 270 ? -12.617 19.75 7.957 1 88.88 270 ALA A C 1
ATOM 2139 O O . ALA A 1 270 ? -12.492 19.469 6.762 1 88.88 270 ALA A O 1
ATOM 2140 N N . VAL A 1 271 ? -13.078 18.906 8.82 1 90.38 271 VAL A N 1
ATOM 2141 C CA . VAL A 1 271 ? -13.469 17.547 8.445 1 90.38 271 VAL A CA 1
ATOM 2142 C C . VAL A 1 271 ? -14.656 17.594 7.488 1 90.38 271 VAL A C 1
ATOM 2144 O O . VAL A 1 271 ? -14.68 16.891 6.477 1 90.38 271 VAL A O 1
ATOM 2147 N N . ARG A 1 272 ? -15.578 18.453 7.805 1 90.62 272 ARG A N 1
ATOM 2148 C CA . ARG A 1 272 ? -16.75 18.609 6.949 1 90.62 272 ARG A CA 1
ATOM 2149 C C . ARG A 1 272 ? -16.359 19.141 5.574 1 90.62 272 ARG A C 1
ATOM 2151 O O . ARG A 1 272 ? -16.906 18.719 4.555 1 90.62 272 ARG A O 1
ATOM 2158 N N . ALA A 1 273 ? -15.469 20.078 5.594 1 93.56 273 ALA A N 1
ATOM 2159 C CA . ALA A 1 273 ? -15.016 20.641 4.328 1 93.56 273 ALA A CA 1
ATOM 2160 C C . ALA A 1 273 ? -14.398 19.578 3.441 1 93.56 273 ALA A C 1
ATOM 2162 O O . ALA A 1 273 ? -14.672 19.516 2.24 1 93.56 273 ALA A O 1
ATOM 2163 N N . VAL A 1 274 ? -13.578 18.734 4.035 1 95.38 274 VAL A N 1
ATOM 2164 C CA . VAL A 1 274 ? -12.93 17.656 3.297 1 95.38 274 VAL A CA 1
ATOM 2165 C C . VAL A 1 274 ? -13.977 16.656 2.814 1 95.38 274 VAL A C 1
ATOM 2167 O O . VAL A 1 274 ? -13.969 16.25 1.648 1 95.38 274 VAL A O 1
ATOM 2170 N N . ALA A 1 275 ? -14.875 16.297 3.711 1 93.94 275 ALA A N 1
ATOM 2171 C CA . ALA A 1 275 ? -15.93 15.336 3.383 1 93.94 275 ALA A CA 1
ATOM 2172 C C . ALA A 1 275 ? -16.812 15.859 2.248 1 93.94 275 ALA A C 1
ATOM 2174 O O . ALA A 1 275 ? -17.141 15.117 1.317 1 93.94 275 ALA A O 1
ATOM 2175 N N . ASP A 1 276 ? -17.172 17.078 2.346 1 94.06 276 ASP A N 1
ATOM 2176 C CA . ASP A 1 276 ? -18.031 17.688 1.327 1 94.06 276 ASP A CA 1
ATOM 2177 C C . ASP A 1 276 ? -17.312 17.766 -0.016 1 94.06 276 ASP A C 1
ATOM 2179 O O . ASP A 1 276 ? -17.891 17.453 -1.058 1 94.06 276 ASP A O 1
ATOM 2183 N N . PHE A 1 277 ? -16.094 18.188 -0.036 1 96.56 277 PHE A N 1
ATOM 2184 C CA . PHE A 1 277 ? -15.344 18.328 -1.278 1 96.56 277 PHE A CA 1
ATOM 2185 C C . PHE A 1 277 ? -15.211 16.984 -1.991 1 96.56 277 PHE A C 1
ATOM 2187 O O . PHE A 1 277 ? -15.594 16.859 -3.154 1 96.56 277 PHE A O 1
ATOM 2194 N N . PHE A 1 278 ? -14.672 15.977 -1.306 1 95.31 278 PHE A N 1
ATOM 2195 C CA . PHE A 1 278 ? -14.453 14.688 -1.947 1 95.31 278 PHE A CA 1
ATOM 2196 C C . PHE A 1 278 ? -15.773 13.977 -2.203 1 95.31 278 PHE A C 1
ATOM 2198 O O . PHE A 1 278 ? -15.906 13.227 -3.176 1 95.31 278 PHE A O 1
ATOM 2205 N N . GLY A 1 279 ? -16.734 14.227 -1.281 1 95.12 279 GLY A N 1
ATOM 2206 C CA . GLY A 1 279 ? -18.078 13.711 -1.556 1 95.12 279 GLY A CA 1
ATOM 2207 C C . GLY A 1 279 ? -18.625 14.172 -2.891 1 95.12 279 GLY A C 1
ATOM 2208 O O . GLY A 1 279 ? -19.203 13.375 -3.641 1 95.12 279 GLY A O 1
ATOM 2209 N N . GLU A 1 280 ? -18.438 15.398 -3.201 1 94.81 280 GLU A N 1
ATOM 2210 C CA . GLU A 1 280 ? -18.922 15.969 -4.453 1 94.81 280 GLU A CA 1
ATOM 2211 C C . GLU A 1 280 ? -18.062 15.516 -5.633 1 94.81 280 GLU A C 1
ATOM 2213 O O . GLU A 1 280 ? -18.594 15.133 -6.68 1 94.81 280 GLU A O 1
ATOM 2218 N N . ALA A 1 281 ? -16.781 15.539 -5.48 1 95 281 ALA A N 1
ATOM 2219 C CA . ALA A 1 281 ? -15.852 15.195 -6.555 1 95 281 ALA A CA 1
ATOM 2220 C C . ALA A 1 281 ? -16.031 13.742 -6.988 1 95 281 ALA A C 1
ATOM 2222 O O . ALA A 1 281 ? -15.859 13.414 -8.164 1 95 281 ALA A O 1
ATOM 2223 N N . LEU A 1 282 ? -16.375 12.867 -6.059 1 94.69 282 LEU A N 1
ATOM 2224 C CA . LEU A 1 282 ? -16.391 11.438 -6.336 1 94.69 282 LEU A CA 1
ATOM 2225 C C . LEU A 1 282 ? -17.812 10.969 -6.664 1 94.69 282 LEU A C 1
ATOM 2227 O O . LEU A 1 282 ? -18 9.883 -7.211 1 94.69 282 LEU A O 1
ATOM 2231 N N . ALA A 1 283 ? -18.844 11.68 -6.184 1 87.94 283 ALA A N 1
ATOM 2232 C CA . ALA A 1 283 ? -20.219 11.32 -6.496 1 87.94 283 ALA A CA 1
ATOM 2233 C C . ALA A 1 283 ? -20.516 11.508 -7.984 1 87.94 283 ALA A C 1
ATOM 2235 O O . ALA A 1 283 ? -21.344 10.797 -8.555 1 87.94 283 ALA A O 1
ATOM 2236 N N . GLY A 1 284 ? -20 12.547 -8.68 1 70.19 284 GLY A N 1
ATOM 2237 C CA . GLY A 1 284 ? -20.359 12.961 -10.031 1 70.19 284 GLY A CA 1
ATOM 2238 C C . GLY A 1 284 ? -19.688 12.125 -11.102 1 70.19 284 GLY A C 1
ATOM 2239 O O . GLY A 1 284 ? -20.062 12.188 -12.273 1 70.19 284 GLY A O 1
ATOM 2240 N N . ALA A 1 285 ? -18.688 11.383 -10.805 1 54.75 285 ALA A N 1
ATOM 2241 C CA . ALA A 1 285 ? -18.047 10.758 -11.961 1 54.75 285 ALA A CA 1
ATOM 2242 C C . ALA A 1 285 ? -18.688 9.414 -12.289 1 54.75 285 ALA A C 1
ATOM 2244 O O . ALA A 1 285 ? -19.141 8.703 -11.398 1 54.75 285 ALA A O 1
ATOM 2245 N N . MET B 1 1 ? -0.094 -33.438 25.703 1 28.78 1 MET B N 1
ATOM 2246 C CA . MET B 1 1 ? 0.193 -32.656 24.5 1 28.78 1 MET B CA 1
ATOM 2247 C C . MET B 1 1 ? -1.048 -31.891 24.031 1 28.78 1 MET B C 1
ATOM 2249 O O . MET B 1 1 ? -2.113 -32.5 23.859 1 28.78 1 MET B O 1
ATOM 2253 N N . MET B 1 2 ? -1.207 -30.672 24.469 1 39.31 2 MET B N 1
ATOM 2254 C CA . MET B 1 2 ? -2.439 -29.953 24.172 1 39.31 2 MET B CA 1
ATOM 2255 C C . MET B 1 2 ? -2.814 -30.094 22.703 1 39.31 2 MET B C 1
ATOM 2257 O O . MET B 1 2 ? -1.98 -29.875 21.812 1 39.31 2 MET B O 1
ATOM 2261 N N . ASN B 1 3 ? -3.609 -31.062 22.328 1 43.78 3 ASN B N 1
ATOM 2262 C CA . ASN B 1 3 ? -4.055 -31.359 20.969 1 43.78 3 ASN B CA 1
ATOM 2263 C C . ASN B 1 3 ? -4.93 -30.234 20.406 1 43.78 3 ASN B C 1
ATOM 2265 O O . ASN B 1 3 ? -6.133 -30.188 20.688 1 43.78 3 ASN B O 1
ATOM 2269 N N . LEU B 1 4 ? -4.359 -29.141 20.188 1 51.12 4 LEU B N 1
ATOM 2270 C CA . LEU B 1 4 ? -5.094 -28.016 19.641 1 51.12 4 LEU B CA 1
ATOM 2271 C C . LEU B 1 4 ? -5.543 -28.312 18.219 1 51.12 4 LEU B C 1
ATOM 2273 O O . LEU B 1 4 ? -4.738 -28.719 17.375 1 51.12 4 LEU B O 1
ATOM 2277 N N . ASP B 1 5 ? -6.895 -28.516 18.016 1 57.81 5 ASP B N 1
ATOM 2278 C CA . ASP B 1 5 ? -7.441 -28.625 16.656 1 57.81 5 ASP B CA 1
ATOM 2279 C C . ASP B 1 5 ? -7.234 -27.328 15.891 1 57.81 5 ASP B C 1
ATOM 2281 O O . ASP B 1 5 ? -7.773 -26.281 16.266 1 57.81 5 ASP B O 1
ATOM 2285 N N . TRP B 1 6 ? -6.398 -27.391 14.969 1 59.56 6 TRP B N 1
ATOM 2286 C CA . TRP B 1 6 ? -6.039 -26.219 14.172 1 59.56 6 TRP B CA 1
ATOM 2287 C C . TRP B 1 6 ? -7.27 -25.609 13.508 1 59.56 6 TRP B C 1
ATOM 2289 O O . TRP B 1 6 ? -7.316 -24.406 13.258 1 59.56 6 TRP B O 1
ATOM 2299 N N . ASN B 1 7 ? -8.289 -26.438 13.328 1 68 7 ASN B N 1
ATOM 2300 C CA . ASN B 1 7 ? -9.516 -25.891 12.75 1 68 7 ASN B CA 1
ATOM 2301 C C . ASN B 1 7 ? -10.18 -24.891 13.68 1 68 7 ASN B C 1
ATOM 2303 O O . ASN B 1 7 ? -10.844 -23.953 13.219 1 68 7 ASN B O 1
ATOM 2307 N N . GLY B 1 8 ? -9.891 -25.109 14.898 1 76.31 8 GLY B N 1
ATOM 2308 C CA . GLY B 1 8 ? -10.445 -24.188 15.883 1 76.31 8 GLY B CA 1
ATOM 2309 C C . GLY B 1 8 ? -9.961 -22.766 15.711 1 76.31 8 GLY B C 1
ATOM 2310 O O . GLY B 1 8 ? -10.711 -21.812 15.945 1 76.31 8 GLY B O 1
ATOM 2311 N N . ILE B 1 9 ? -8.781 -22.688 15.266 1 73.31 9 ILE B N 1
ATOM 2312 C CA . ILE B 1 9 ? -8.203 -21.359 15.078 1 73.31 9 ILE B CA 1
ATOM 2313 C C . ILE B 1 9 ? -8.891 -20.672 13.906 1 73.31 9 ILE B C 1
ATOM 2315 O O . ILE B 1 9 ? -9.148 -19.469 13.961 1 73.31 9 ILE B O 1
ATOM 2319 N N . ARG B 1 10 ? -9.18 -21.453 12.922 1 76.31 10 ARG B N 1
ATOM 2320 C CA . ARG B 1 10 ? -9.906 -20.922 11.773 1 76.31 10 ARG B CA 1
ATOM 2321 C C . ARG B 1 10 ? -11.305 -20.469 12.172 1 76.31 10 ARG B C 1
ATOM 2323 O O . ARG B 1 10 ? -11.75 -19.391 11.773 1 76.31 10 ARG B O 1
ATOM 2330 N N . TYR B 1 11 ? -11.961 -21.25 12.953 1 81.25 11 TYR B N 1
ATOM 2331 C CA . TYR B 1 11 ? -13.297 -20.906 13.438 1 81.25 11 TYR B CA 1
ATOM 2332 C C . TYR B 1 11 ? -13.258 -19.656 14.305 1 81.25 11 TYR B C 1
ATOM 2334 O O . TYR B 1 11 ? -14.117 -18.781 14.188 1 81.25 11 TYR B O 1
ATOM 2342 N N . PHE B 1 12 ? -12.203 -19.609 15.117 1 85.5 12 PHE B N 1
ATOM 2343 C CA . PHE B 1 12 ? -12.008 -18.469 16.016 1 85.5 12 PHE B CA 1
ATOM 2344 C C . PHE B 1 12 ? -11.82 -17.188 15.219 1 85.5 12 PHE B C 1
ATOM 2346 O O . PHE B 1 12 ? -12.539 -16.203 15.43 1 85.5 12 PHE B O 1
ATOM 2353 N N . ALA B 1 13 ? -10.961 -17.312 14.312 1 77.25 13 ALA B N 1
ATOM 2354 C CA . ALA B 1 13 ? -10.656 -16.125 13.516 1 77.25 13 ALA B CA 1
ATOM 2355 C C . ALA B 1 13 ? -11.883 -15.68 12.727 1 77.25 13 ALA B C 1
ATOM 2357 O O . ALA B 1 13 ? -12.164 -14.477 12.641 1 77.25 13 ALA B O 1
ATOM 2358 N N . THR B 1 14 ? -12.641 -16.562 12.156 1 78.56 14 THR B N 1
ATOM 2359 C CA . THR B 1 14 ? -13.828 -16.266 11.359 1 78.56 14 THR B CA 1
ATOM 2360 C C . THR B 1 14 ? -14.922 -15.648 12.234 1 78.56 14 THR B C 1
ATOM 2362 O O . THR B 1 14 ? -15.594 -14.703 11.828 1 78.56 14 THR B O 1
ATOM 2365 N N . LEU B 1 15 ? -15.016 -16.141 13.43 1 83.81 15 LEU B N 1
ATOM 2366 C CA . LEU B 1 15 ? -16.047 -15.641 14.336 1 83.81 15 LEU B CA 1
ATOM 2367 C C . LEU B 1 15 ? -15.719 -14.219 14.773 1 83.81 15 LEU B C 1
ATOM 2369 O O . LEU B 1 15 ? -16.625 -13.398 14.953 1 83.81 15 LEU B O 1
ATOM 2373 N N . VAL B 1 16 ? -14.5 -14.008 14.969 1 77.81 16 VAL B N 1
ATOM 2374 C CA . VAL B 1 16 ? -14.102 -12.648 15.336 1 77.81 16 VAL B CA 1
ATOM 2375 C C . VAL B 1 16 ? -14.484 -11.68 14.219 1 77.81 16 VAL B C 1
ATOM 2377 O O . VAL B 1 16 ? -15.031 -10.609 14.477 1 77.81 16 VAL B O 1
ATOM 2380 N N . GLU B 1 17 ? -14.188 -12.141 13.031 1 70.31 17 GLU B N 1
ATOM 2381 C CA . GLU B 1 17 ? -14.43 -11.305 11.859 1 70.31 17 GLU B CA 1
ATOM 2382 C C . GLU B 1 17 ? -15.922 -11.086 11.641 1 70.31 17 GLU B C 1
ATOM 2384 O O . GLU B 1 17 ? -16.344 -9.992 11.266 1 70.31 17 GLU B O 1
ATOM 2389 N N . LYS B 1 18 ? -16.734 -12.109 11.898 1 73.06 18 LYS B N 1
ATOM 2390 C CA . LYS B 1 18 ? -18.141 -12.102 11.531 1 73.06 18 LYS B CA 1
ATOM 2391 C C . LYS B 1 18 ? -19.016 -11.68 12.711 1 73.06 18 LYS B C 1
ATOM 2393 O O . LYS B 1 18 ? -20.156 -11.273 12.531 1 73.06 18 LYS B O 1
ATOM 2398 N N . GLU B 1 19 ? -18.422 -11.773 13.93 1 77.81 19 GLU B N 1
ATOM 2399 C CA . GLU B 1 19 ? -18.953 -11.273 15.203 1 77.81 19 GLU B CA 1
ATOM 2400 C C . GLU B 1 19 ? -20.188 -12.062 15.633 1 77.81 19 GLU B C 1
ATOM 2402 O O . GLU B 1 19 ? -20.625 -11.953 16.766 1 77.81 19 GLU B O 1
ATOM 2407 N N . THR B 1 20 ? -20.844 -12.75 14.688 1 79.88 20 THR B N 1
ATOM 2408 C CA . THR B 1 20 ? -21.984 -13.57 15.062 1 79.88 20 THR B CA 1
ATOM 2409 C C . THR B 1 20 ? -21.766 -15.023 14.648 1 79.88 20 THR B C 1
ATOM 2411 O O . THR B 1 20 ? -21.078 -15.297 13.672 1 79.88 20 THR B O 1
ATOM 2414 N N . LEU B 1 21 ? -22.406 -15.922 15.398 1 84.44 21 LEU B N 1
ATOM 2415 C CA . LEU B 1 21 ? -22.297 -17.344 15.109 1 84.44 21 LEU B CA 1
ATOM 2416 C C . LEU B 1 21 ? -22.906 -17.672 13.742 1 84.44 21 LEU B C 1
ATOM 2418 O O . LEU B 1 21 ? -22.359 -18.469 12.992 1 84.44 21 LEU B O 1
ATOM 2422 N N . THR B 1 22 ? -23.953 -16.969 13.492 1 82 22 THR B N 1
ATOM 2423 C CA . THR B 1 22 ? -24.656 -17.219 12.234 1 82 22 THR B CA 1
ATOM 2424 C C . THR B 1 22 ? -23.781 -16.797 11.047 1 82 22 THR B C 1
ATOM 2426 O O . THR B 1 22 ? -23.641 -17.562 10.086 1 82 22 THR B O 1
ATOM 2429 N N . ALA B 1 23 ? -23.266 -15.734 11.188 1 80.25 23 ALA B N 1
ATOM 2430 C CA . ALA B 1 23 ? -22.438 -15.211 10.109 1 80.25 23 ALA B CA 1
ATOM 2431 C C . ALA B 1 23 ? -21.156 -16.031 9.945 1 80.25 23 ALA B C 1
ATOM 2433 O O . ALA B 1 23 ? -20.703 -16.281 8.828 1 80.25 23 ALA B O 1
ATOM 2434 N N . ALA B 1 24 ? -20.625 -16.406 10.961 1 83.69 24 ALA B N 1
ATOM 2435 C CA . ALA B 1 24 ? -19.422 -17.219 10.938 1 83.69 24 ALA B CA 1
ATOM 2436 C C . ALA B 1 24 ? -19.688 -18.594 10.328 1 83.69 24 ALA B C 1
ATOM 2438 O O . ALA B 1 24 ? -18.906 -19.094 9.516 1 83.69 24 ALA B O 1
ATOM 2439 N N . ALA B 1 25 ? -20.766 -19.125 10.711 1 85.19 25 ALA B N 1
ATOM 2440 C CA . ALA B 1 25 ? -21.156 -20.438 10.188 1 85.19 25 ALA B CA 1
ATOM 2441 C C . ALA B 1 25 ? -21.375 -20.375 8.68 1 85.19 25 ALA B C 1
ATOM 2443 O O . ALA B 1 25 ? -20.938 -21.281 7.957 1 85.19 25 ALA B O 1
ATOM 2444 N N . ALA B 1 26 ? -21.969 -19.391 8.281 1 78.81 26 ALA B N 1
ATOM 2445 C CA . ALA B 1 26 ? -22.203 -19.203 6.852 1 78.81 26 ALA B CA 1
ATOM 2446 C C . ALA B 1 26 ? -20.875 -19.078 6.102 1 78.81 26 ALA B C 1
ATOM 2448 O O . ALA B 1 26 ? -20.688 -19.688 5.047 1 78.81 26 ALA B O 1
ATOM 2449 N N . ALA B 1 27 ? -20 -18.438 6.703 1 74.19 27 ALA B N 1
ATOM 2450 C CA . ALA B 1 27 ? -18.703 -18.203 6.074 1 74.19 27 ALA B CA 1
ATOM 2451 C C . ALA B 1 27 ? -17.875 -19.469 6.012 1 74.19 27 ALA B C 1
ATOM 2453 O O . ALA B 1 27 ? -17.109 -19.672 5.066 1 74.19 27 ALA B O 1
ATOM 2454 N N . LEU B 1 28 ? -18.031 -20.297 6.871 1 75.56 28 LEU B N 1
ATOM 2455 C CA . LEU B 1 28 ? -17.25 -21.516 6.996 1 75.56 28 LEU B CA 1
ATOM 2456 C C . LEU B 1 28 ? -18 -22.719 6.402 1 75.56 28 LEU B C 1
ATOM 2458 O O . LEU B 1 28 ? -17.453 -23.812 6.316 1 75.56 28 LEU B O 1
ATOM 2462 N N . ASP B 1 29 ? -19.281 -22.406 5.957 1 77.75 29 ASP B N 1
ATOM 2463 C CA . ASP B 1 29 ? -20.156 -23.422 5.383 1 77.75 29 ASP B CA 1
ATOM 2464 C C . ASP B 1 29 ? -20.375 -24.578 6.355 1 77.75 29 ASP B C 1
ATOM 2466 O O . ASP B 1 29 ? -20.188 -25.734 5.988 1 77.75 29 ASP B O 1
ATOM 2470 N N . VAL B 1 30 ? -20.625 -24.219 7.559 1 81.06 30 VAL B N 1
ATOM 2471 C CA . VAL B 1 30 ? -20.922 -25.203 8.602 1 81.06 30 VAL B CA 1
ATOM 2472 C C . VAL B 1 30 ? -22.125 -24.75 9.414 1 81.06 30 VAL B C 1
ATOM 2474 O O . VAL B 1 30 ? -22.719 -23.703 9.133 1 81.06 30 VAL B O 1
ATOM 2477 N N . GLN B 1 31 ? -22.578 -25.547 10.242 1 83.38 31 GLN B N 1
ATOM 2478 C CA . GLN B 1 31 ? -23.703 -25.234 11.117 1 83.38 31 GLN B CA 1
ATOM 2479 C C . GLN B 1 31 ? -23.25 -24.391 12.312 1 83.38 31 GLN B C 1
ATOM 2481 O O . GLN B 1 31 ? -22.094 -24.484 12.734 1 83.38 31 GLN B O 1
ATOM 2486 N N . HIS B 1 32 ? -24.156 -23.656 12.797 1 87.94 32 HIS B N 1
ATOM 2487 C CA . HIS B 1 32 ? -23.891 -22.812 13.953 1 87.94 32 HIS B CA 1
ATOM 2488 C C . HIS B 1 32 ? -23.344 -23.625 15.117 1 87.94 32 HIS B C 1
ATOM 2490 O O . HIS B 1 32 ? -22.438 -23.188 15.82 1 87.94 32 HIS B O 1
ATOM 2496 N N . SER B 1 33 ? -23.875 -24.719 15.234 1 88.38 33 SER B N 1
ATOM 2497 C CA . SER B 1 33 ? -23.484 -25.578 16.344 1 88.38 33 SER B CA 1
ATOM 2498 C C . SER B 1 33 ? -22.016 -26.016 16.219 1 88.38 33 SER B C 1
ATOM 2500 O O . SER B 1 33 ? -21.328 -26.203 17.234 1 88.38 33 SER B O 1
ATOM 2502 N N . THR B 1 34 ? -21.656 -26.172 15.016 1 83.12 34 THR B N 1
ATOM 2503 C CA . THR B 1 34 ? -20.266 -26.547 14.766 1 83.12 34 THR B CA 1
ATOM 2504 C C . THR B 1 34 ? -19.312 -25.422 15.18 1 83.12 34 THR B C 1
ATOM 2506 O O . THR B 1 34 ? -18.297 -25.688 15.828 1 83.12 34 THR B O 1
ATOM 2509 N N . VAL B 1 35 ? -19.703 -24.25 14.812 1 87.31 35 VAL B N 1
ATOM 2510 C CA . VAL B 1 35 ? -18.859 -23.109 15.164 1 87.31 35 VAL B CA 1
ATOM 2511 C C . VAL B 1 35 ? -18.797 -22.969 16.688 1 87.31 35 VAL B C 1
ATOM 2513 O O . VAL B 1 35 ? -17.719 -22.812 17.25 1 87.31 35 VAL B O 1
ATOM 2516 N N . SER B 1 36 ? -19.922 -23 17.312 1 88 36 SER B N 1
ATOM 2517 C CA . SER B 1 36 ? -20 -22.859 18.75 1 88 36 SER B CA 1
ATOM 2518 C C . SER B 1 36 ? -19.188 -23.953 19.453 1 88 36 SER B C 1
ATOM 2520 O O . SER B 1 36 ? -18.469 -23.672 20.422 1 88 36 SER B O 1
ATOM 2522 N N . ARG B 1 37 ? -19.328 -25.125 19 1 85.25 37 ARG B N 1
ATOM 2523 C CA . ARG B 1 37 ? -18.609 -26.25 19.578 1 85.25 37 ARG B CA 1
ATOM 2524 C C . ARG B 1 37 ? -17.094 -26.078 19.422 1 85.25 37 ARG B C 1
ATOM 2526 O O . ARG B 1 37 ? -16.328 -26.328 20.359 1 85.25 37 ARG B O 1
ATOM 2533 N N . GLN B 1 38 ? -16.719 -25.766 18.188 1 85.25 38 GLN B N 1
ATOM 2534 C CA . GLN B 1 38 ? -15.305 -25.578 17.891 1 85.25 38 GLN B CA 1
ATOM 2535 C C . GLN B 1 38 ? -14.695 -24.5 18.781 1 85.25 38 GLN B C 1
ATOM 2537 O O . GLN B 1 38 ? -13.578 -24.641 19.266 1 85.25 38 GLN B O 1
ATOM 2542 N N . ILE B 1 39 ? -15.461 -23.438 18.953 1 87.31 39 ILE B N 1
ATOM 2543 C CA . ILE B 1 39 ? -14.992 -22.328 19.797 1 87.31 39 ILE B CA 1
ATOM 2544 C C . ILE B 1 39 ? -14.883 -22.797 21.25 1 87.31 39 ILE B C 1
ATOM 2546 O O . ILE B 1 39 ? -13.891 -22.516 21.922 1 87.31 39 ILE B O 1
ATOM 2550 N N . ALA B 1 40 ? -15.852 -23.5 21.719 1 86.25 40 ALA B N 1
ATOM 2551 C CA . ALA B 1 40 ? -15.852 -24.031 23.078 1 86.25 40 ALA B CA 1
ATOM 2552 C C . ALA B 1 40 ? -14.672 -24.969 23.297 1 86.25 40 ALA B C 1
ATOM 2554 O O . ALA B 1 40 ? -14.008 -24.922 24.328 1 86.25 40 ALA B O 1
ATOM 2555 N N . GLN B 1 41 ? -14.5 -25.812 22.312 1 81.31 41 GLN B N 1
ATOM 2556 C CA . GLN B 1 41 ? -13.391 -26.766 22.391 1 81.31 41 GLN B CA 1
ATOM 2557 C C . GLN B 1 41 ? -12.047 -26.031 22.422 1 81.31 41 GLN B C 1
ATOM 2559 O O . GLN B 1 41 ? -11.141 -26.422 23.156 1 81.31 41 GLN B O 1
ATOM 2564 N N . LEU B 1 42 ? -11.938 -25.078 21.562 1 81.38 42 LEU B N 1
ATOM 2565 C CA . LEU B 1 42 ? -10.719 -24.281 21.516 1 81.38 42 LEU B CA 1
ATOM 2566 C C . LEU B 1 42 ? -10.469 -23.594 22.859 1 81.38 42 LEU B C 1
ATOM 2568 O O . LEU B 1 42 ? -9.352 -23.609 23.375 1 81.38 42 LEU B O 1
ATOM 2572 N N . GLU B 1 43 ? -11.508 -23 23.422 1 84.38 43 GLU B N 1
ATOM 2573 C CA . GLU B 1 43 ? -11.406 -22.344 24.719 1 84.38 43 GLU B CA 1
ATOM 2574 C C . GLU B 1 43 ? -11.031 -23.328 25.812 1 84.38 43 GLU B C 1
ATOM 2576 O O . GLU B 1 43 ? -10.188 -23.031 26.672 1 84.38 43 GLU B O 1
ATOM 2581 N N . GLN B 1 44 ? -11.617 -24.469 25.781 1 80.94 44 GLN B N 1
ATOM 2582 C CA . GLN B 1 44 ? -11.32 -25.516 26.75 1 80.94 44 GLN B CA 1
ATOM 2583 C C . GLN B 1 44 ? -9.875 -26 26.625 1 80.94 44 GLN B C 1
ATOM 2585 O O . GLN B 1 44 ? -9.18 -26.141 27.625 1 80.94 44 GLN B O 1
ATOM 2590 N N . ALA B 1 45 ? -9.516 -26.25 25.406 1 75.06 45 ALA B N 1
ATOM 2591 C CA . ALA B 1 45 ? -8.156 -26.734 25.172 1 75.06 45 ALA B CA 1
ATOM 2592 C C . ALA B 1 45 ? -7.117 -25.719 25.625 1 75.06 45 ALA B C 1
ATOM 2594 O O . ALA B 1 45 ? -6.062 -26.094 26.141 1 75.06 45 ALA B O 1
ATOM 2595 N N . LEU B 1 46 ? -7.5 -24.484 25.391 1 74.88 46 LEU B N 1
ATOM 2596 C CA . LEU B 1 46 ? -6.574 -23.406 25.719 1 74.88 46 LEU B CA 1
ATOM 2597 C C . LEU B 1 46 ? -6.715 -23 27.172 1 74.88 46 LEU B C 1
ATOM 2599 O O . LEU B 1 46 ? -5.828 -22.344 27.734 1 74.88 46 LEU B O 1
ATOM 2603 N N . GLY B 1 47 ? -7.816 -23.391 27.75 1 78.25 47 GLY B N 1
ATOM 2604 C CA . GLY B 1 47 ? -8.102 -22.953 29.109 1 78.25 47 GLY B CA 1
ATOM 2605 C C . GLY B 1 47 ? -8.391 -21.469 29.219 1 78.25 47 GLY B C 1
ATOM 2606 O O . GLY B 1 47 ? -8.078 -20.844 30.234 1 78.25 47 GLY B O 1
ATOM 2607 N N . LEU B 1 48 ? -8.734 -20.859 28.125 1 80.12 48 LEU B N 1
ATOM 2608 C CA . LEU B 1 48 ? -9.031 -19.438 28.031 1 80.12 48 LEU B CA 1
ATOM 2609 C C . LEU B 1 48 ? -10.461 -19.219 27.547 1 80.12 48 LEU B C 1
ATOM 2611 O O . LEU B 1 48 ? -11.039 -20.078 26.875 1 80.12 48 LEU B O 1
ATOM 2615 N N . ARG B 1 49 ? -11.047 -18.094 27.969 1 83.44 49 ARG B N 1
ATOM 2616 C CA . ARG B 1 49 ? -12.258 -17.578 27.344 1 83.44 49 ARG B CA 1
ATOM 2617 C C . ARG B 1 49 ? -11.938 -16.531 26.281 1 83.44 49 ARG B C 1
ATOM 2619 O O . ARG B 1 49 ? -11.297 -15.516 26.578 1 83.44 49 ARG B O 1
ATOM 2626 N N . LEU B 1 50 ? -12.391 -16.906 25.109 1 84.31 50 LEU B N 1
ATOM 2627 C CA . LEU B 1 50 ? -11.977 -16.047 24 1 84.31 50 LEU B CA 1
ATOM 2628 C C . LEU B 1 50 ? -13.062 -15.039 23.656 1 84.31 50 LEU B C 1
ATOM 2630 O O . LEU B 1 50 ? -12.773 -13.984 23.078 1 84.31 50 LEU B O 1
ATOM 2634 N N . PHE B 1 51 ? -14.289 -15.336 23.969 1 87.19 51 PHE B N 1
ATOM 2635 C CA . PHE B 1 51 ? -15.406 -14.477 23.594 1 87.19 51 PHE B CA 1
ATOM 2636 C C . PHE B 1 51 ? -16.297 -14.195 24.812 1 87.19 51 PHE B C 1
ATOM 2638 O O . PHE B 1 51 ? -16.438 -15.047 25.688 1 87.19 51 PHE B O 1
ATOM 2645 N N . ASP B 1 52 ? -16.734 -12.875 24.859 1 81.31 52 ASP B N 1
ATOM 2646 C CA . ASP B 1 52 ? -17.875 -12.516 25.688 1 81.31 52 ASP B CA 1
ATOM 2647 C C . ASP B 1 52 ? -19.141 -12.367 24.844 1 81.31 52 ASP B C 1
ATOM 2649 O O . ASP B 1 52 ? -19.141 -11.641 23.844 1 81.31 52 ASP B O 1
ATOM 2653 N N . ARG B 1 53 ? -20.109 -13.164 25.172 1 77.12 53 ARG B N 1
ATOM 2654 C CA . ARG B 1 53 ? -21.344 -13.156 24.406 1 77.12 53 ARG B CA 1
ATOM 2655 C C . ARG B 1 53 ? -22.297 -12.078 24.922 1 77.12 53 ARG B C 1
ATOM 2657 O O . ARG B 1 53 ? -22.625 -12.047 26.109 1 77.12 53 ARG B O 1
ATOM 2664 N N . ILE B 1 54 ? -22.5 -11.125 24.188 1 73.38 54 ILE B N 1
ATOM 2665 C CA . ILE B 1 54 ? -23.531 -10.133 24.469 1 73.38 54 ILE B CA 1
ATOM 2666 C C . ILE B 1 54 ? -24.672 -10.273 23.469 1 73.38 54 ILE B C 1
ATOM 2668 O O . ILE B 1 54 ? -24.594 -9.742 22.359 1 73.38 54 ILE B O 1
ATOM 2672 N N . GLY B 1 55 ? -25.719 -10.93 23.906 1 71.25 55 GLY B N 1
ATOM 2673 C CA . GLY B 1 55 ? -26.766 -11.273 22.969 1 71.25 55 GLY B CA 1
ATOM 2674 C C . GLY B 1 55 ? -26.328 -12.258 21.906 1 71.25 55 GLY B C 1
ATOM 2675 O O . GLY B 1 55 ? -25.859 -13.352 22.219 1 71.25 55 GLY B O 1
ATOM 2676 N N . LYS B 1 56 ? -26.469 -11.758 20.672 1 74.81 56 LYS B N 1
ATOM 2677 C CA . LYS B 1 56 ? -26.062 -12.625 19.562 1 74.81 56 LYS B CA 1
ATOM 2678 C C . LYS B 1 56 ? -24.641 -12.312 19.109 1 74.81 56 LYS B C 1
ATOM 2680 O O . LYS B 1 56 ? -24.094 -12.984 18.219 1 74.81 56 LYS B O 1
ATOM 2685 N N . ARG B 1 57 ? -24.062 -11.414 19.797 1 77 57 ARG B N 1
ATOM 2686 C CA . ARG B 1 57 ? -22.734 -10.977 19.344 1 77 57 ARG B CA 1
ATOM 2687 C C . ARG B 1 57 ? -21.641 -11.562 20.219 1 77 57 ARG B C 1
ATOM 2689 O O . ARG B 1 57 ? -21.797 -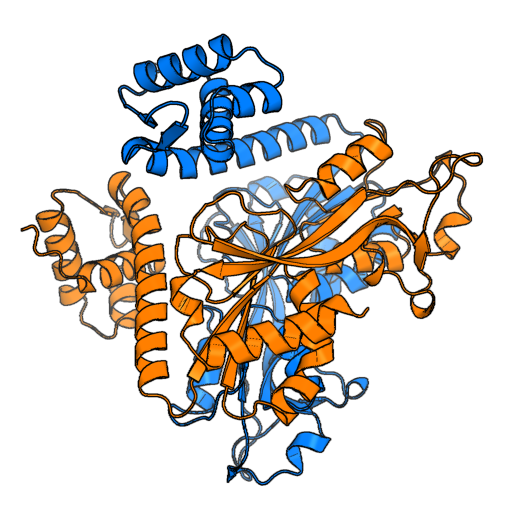11.68 21.438 1 77 57 ARG B O 1
ATOM 2696 N N . TYR B 1 58 ? -20.641 -12.031 19.484 1 80.56 58 TYR B N 1
ATOM 2697 C CA . TYR B 1 58 ? -19.438 -12.531 20.109 1 80.56 58 TYR B CA 1
ATOM 2698 C C . TYR B 1 58 ? -18.344 -11.461 20.141 1 80.56 58 TYR B C 1
ATOM 2700 O O . TYR B 1 58 ? -17.812 -11.086 19.078 1 80.56 58 TYR B O 1
ATOM 2708 N N . LEU B 1 59 ? -18.188 -11 21.312 1 78.38 59 LEU B N 1
ATOM 2709 C CA . LEU B 1 59 ? -17.141 -9.992 21.484 1 78.38 59 LEU B CA 1
ATOM 2710 C C . LEU B 1 59 ? -15.891 -10.602 22.109 1 78.38 59 LEU B C 1
ATOM 2712 O O . LEU B 1 59 ? -15.984 -11.438 23 1 78.38 59 LEU B O 1
ATOM 2716 N N . LEU B 1 60 ? -14.797 -10.203 21.547 1 78.38 60 LEU B N 1
ATOM 2717 C CA . LEU B 1 60 ? -13.531 -10.773 22.016 1 78.38 60 LEU B CA 1
ATOM 2718 C C . LEU B 1 60 ? -13.273 -10.383 23.469 1 78.38 60 LEU B C 1
ATOM 2720 O O . LEU B 1 60 ? -13.508 -9.242 23.859 1 78.38 60 LEU B O 1
ATOM 2724 N N . THR B 1 61 ? -12.898 -11.43 24.25 1 76.38 61 THR B N 1
ATOM 2725 C CA . THR B 1 61 ? -12.281 -11.148 25.547 1 76.38 61 THR B CA 1
ATOM 2726 C C . THR B 1 61 ? -10.867 -10.617 25.359 1 76.38 61 THR B C 1
ATOM 2728 O O . THR B 1 61 ? -10.359 -10.547 24.234 1 76.38 61 THR B O 1
ATOM 2731 N N . ALA B 1 62 ? -10.305 -10.258 26.422 1 63.78 62 ALA B N 1
ATOM 2732 C CA . ALA B 1 62 ? -8.914 -9.805 26.375 1 63.78 62 ALA B CA 1
ATOM 2733 C C . ALA B 1 62 ? -8 -10.906 25.844 1 63.78 62 ALA B C 1
ATOM 2735 O O . ALA B 1 62 ? -7.129 -10.656 25.016 1 63.78 62 ALA B O 1
ATOM 2736 N N . ASP B 1 63 ? -8.305 -12.117 26.328 1 69.5 63 ASP B N 1
ATOM 2737 C CA . ASP B 1 63 ? -7.574 -13.289 25.844 1 69.5 63 ASP B CA 1
ATOM 2738 C C . ASP B 1 63 ? -7.879 -13.555 24.375 1 69.5 63 ASP B C 1
ATOM 2740 O O . ASP B 1 63 ? -6.984 -13.922 23.609 1 69.5 63 ASP B O 1
ATOM 2744 N N . GLY B 1 64 ? -9.086 -13.328 23.984 1 77.12 64 GLY B N 1
ATOM 2745 C CA . GLY B 1 64 ? -9.492 -13.523 22.594 1 77.12 64 GLY B CA 1
ATOM 2746 C C . GLY B 1 64 ? -8.789 -12.586 21.625 1 77.12 64 GLY B C 1
ATOM 2747 O O . GLY B 1 64 ? -8.375 -13 20.547 1 77.12 64 GLY B O 1
ATOM 2748 N N . GLU B 1 65 ? -8.688 -11.43 22.016 1 67.06 65 GLU B N 1
ATOM 2749 C CA . GLU B 1 65 ? -8.055 -10.43 21.156 1 67.06 65 GLU B CA 1
ATOM 2750 C C . GLU B 1 65 ? -6.582 -10.758 20.922 1 67.06 65 GLU B C 1
ATOM 2752 O O . GLU B 1 65 ? -6.094 -10.664 19.797 1 67.06 65 GLU B O 1
ATOM 2757 N N . ARG B 1 66 ? -5.98 -11.219 21.953 1 61.56 66 ARG B N 1
ATOM 2758 C CA . ARG B 1 66 ? -4.578 -11.609 21.859 1 61.56 66 ARG B CA 1
ATOM 2759 C C . ARG B 1 66 ? -4.406 -12.805 20.922 1 61.56 66 ARG B C 1
ATOM 2761 O O . ARG B 1 66 ? -3.496 -12.828 20.094 1 61.56 66 ARG B O 1
ATOM 2768 N N . LEU B 1 67 ? -5.258 -13.688 21.156 1 69.25 67 LEU B N 1
ATOM 2769 C CA . LEU B 1 67 ? -5.164 -14.906 20.359 1 69.25 67 LEU B CA 1
ATOM 2770 C C . LEU B 1 67 ? -5.539 -14.633 18.906 1 69.25 67 LEU B C 1
ATOM 2772 O O . LEU B 1 67 ? -5.008 -15.273 18 1 69.25 67 LEU B O 1
ATOM 2776 N N . TYR B 1 68 ? -6.375 -13.633 18.781 1 71.94 68 TYR B N 1
ATOM 2777 C CA . TYR B 1 68 ? -6.852 -13.359 17.438 1 71.94 68 TYR B CA 1
ATOM 2778 C C . TYR B 1 68 ? -5.715 -12.883 16.547 1 71.94 68 TYR B C 1
ATOM 2780 O O . TYR B 1 68 ? -5.605 -13.289 15.391 1 71.94 68 TYR B O 1
ATOM 2788 N N . ARG B 1 69 ? -4.941 -12.172 16.984 1 59.38 69 ARG B N 1
ATOM 2789 C CA . ARG B 1 69 ? -3.797 -11.711 16.203 1 59.38 69 ARG B CA 1
ATOM 2790 C C . ARG B 1 69 ? -2.928 -12.875 15.758 1 59.38 69 ARG B C 1
ATOM 2792 O O . ARG B 1 69 ? -2.527 -12.945 14.594 1 59.38 69 ARG B O 1
ATOM 2799 N N . HIS B 1 70 ? -2.717 -13.773 16.688 1 59.84 70 HIS B N 1
ATOM 2800 C CA . HIS B 1 70 ? -1.939 -14.961 16.375 1 59.84 70 HIS B CA 1
ATOM 2801 C C . HIS B 1 70 ? -2.715 -15.891 15.445 1 59.84 70 HIS B C 1
ATOM 2803 O O . HIS B 1 70 ? -2.133 -16.5 14.547 1 59.84 70 HIS B O 1
ATOM 2809 N N . ALA B 1 71 ? -3.975 -15.922 15.75 1 65.5 71 ALA B N 1
ATOM 2810 C CA . ALA B 1 71 ? -4.82 -16.75 14.898 1 65.5 71 ALA B CA 1
ATOM 2811 C C . ALA B 1 71 ? -4.809 -16.266 13.453 1 65.5 71 ALA B C 1
ATOM 2813 O O . ALA B 1 71 ? -4.758 -17.062 12.516 1 65.5 71 ALA B O 1
ATOM 2814 N N . CYS B 1 72 ? -4.797 -14.984 13.422 1 59.94 72 CYS B N 1
ATOM 2815 C CA . CYS B 1 72 ? -4.738 -14.391 12.094 1 59.94 72 CYS B CA 1
ATOM 2816 C C . CYS B 1 72 ? -3.426 -14.734 11.398 1 59.94 72 CYS B C 1
ATOM 2818 O O . CYS B 1 72 ? -3.416 -15.102 10.227 1 59.94 72 CYS B O 1
ATOM 2820 N N . ASP B 1 73 ? -2.48 -14.727 12.109 1 55.09 73 ASP B N 1
ATOM 2821 C CA . ASP B 1 73 ? -1.166 -15.078 11.578 1 55.09 73 ASP B CA 1
ATOM 2822 C C . ASP B 1 73 ? -1.107 -16.547 11.18 1 55.09 73 ASP B C 1
ATOM 2824 O O . ASP B 1 73 ? -0.547 -16.891 10.133 1 55.09 73 ASP B O 1
ATOM 2828 N N . LEU B 1 74 ? -1.667 -17.312 12.039 1 56.62 74 LEU B N 1
ATOM 2829 C CA . LEU B 1 74 ? -1.713 -18.734 11.734 1 56.62 74 LEU B CA 1
ATOM 2830 C C . LEU B 1 74 ? -2.562 -19 10.5 1 56.62 74 LEU B C 1
ATOM 2832 O O . LEU B 1 74 ? -2.205 -19.844 9.664 1 56.62 74 LEU B O 1
ATOM 2836 N N . CYS B 1 75 ? -3.664 -18.297 10.523 1 57.38 75 CYS B N 1
ATOM 2837 C CA . CYS B 1 75 ? -4.508 -18.469 9.344 1 57.38 75 CYS B CA 1
ATOM 2838 C C . CYS B 1 75 ? -3.781 -18.016 8.086 1 57.38 75 CYS B C 1
ATOM 2840 O O . CYS B 1 75 ? -3.879 -18.656 7.043 1 57.38 75 CYS B O 1
ATOM 2842 N N . LYS B 1 76 ? -3.158 -17.016 8.305 1 53 76 LYS B N 1
ATOM 2843 C CA . LYS B 1 76 ? -2.332 -16.547 7.199 1 53 76 LYS B CA 1
ATOM 2844 C C . LYS B 1 76 ? -1.289 -17.594 6.809 1 53 76 LYS B C 1
ATOM 2846 O O . LYS B 1 76 ? -1.094 -17.875 5.625 1 53 76 LYS B O 1
ATOM 2851 N N . GLU B 1 77 ? -0.697 -18.109 7.77 1 49.94 77 GLU B N 1
ATOM 2852 C CA . GLU B 1 77 ? 0.312 -19.125 7.523 1 49.94 77 GLU B CA 1
ATOM 2853 C C . GLU B 1 77 ? -0.314 -20.391 6.926 1 49.94 77 GLU B C 1
ATOM 2855 O O . GLU B 1 77 ? 0.277 -21.031 6.059 1 49.94 77 GLU B O 1
ATOM 2860 N N . MET B 1 78 ? -1.457 -20.703 7.484 1 53 78 MET B N 1
ATOM 2861 C CA . MET B 1 78 ? -2.162 -21.859 6.941 1 53 78 MET B CA 1
ATOM 2862 C C . MET B 1 78 ? -2.564 -21.609 5.488 1 53 78 MET B C 1
ATOM 2864 O O . MET B 1 78 ? -2.461 -22.516 4.652 1 53 78 MET B O 1
ATOM 2868 N N . ASN B 1 79 ? -3.027 -20.453 5.312 1 49.69 79 ASN B N 1
ATOM 2869 C CA . ASN B 1 79 ? -3.344 -20.109 3.928 1 49.69 79 ASN B CA 1
ATOM 2870 C C . ASN B 1 79 ? -2.111 -20.188 3.033 1 49.69 79 ASN B C 1
ATOM 2872 O O . ASN B 1 79 ? -2.188 -20.688 1.906 1 49.69 79 ASN B O 1
ATOM 2876 N N . VAL B 1 80 ? -1.146 -19.672 3.6 1 46.94 80 VAL B N 1
ATOM 2877 C CA . VAL B 1 80 ? 0.124 -19.766 2.887 1 46.94 80 VAL B CA 1
ATOM 2878 C C . VAL B 1 80 ? 0.496 -21.234 2.68 1 46.94 80 VAL B C 1
ATOM 2880 O O . VAL B 1 80 ? 0.897 -21.625 1.582 1 46.94 80 VAL B O 1
ATOM 2883 N N . LEU B 1 81 ? 0.374 -21.953 3.713 1 46.38 81 LEU B N 1
ATOM 2884 C CA . LEU B 1 81 ? 0.672 -23.391 3.631 1 46.38 81 LEU B CA 1
ATOM 2885 C C . LEU B 1 81 ? -0.217 -24.062 2.598 1 46.38 81 LEU B C 1
ATOM 2887 O O . LEU B 1 81 ? 0.258 -24.891 1.807 1 46.38 81 LEU B O 1
ATOM 2891 N N . GLN B 1 82 ? -1.449 -23.828 2.818 1 47.91 82 GLN B N 1
ATOM 2892 C CA . GLN B 1 82 ? -2.365 -24.422 1.852 1 47.91 82 GLN B CA 1
ATOM 2893 C C . GLN B 1 82 ? -2.002 -24.016 0.427 1 47.91 82 GLN B C 1
ATOM 2895 O O . GLN B 1 82 ? -2.059 -24.828 -0.492 1 47.91 82 GLN B O 1
ATOM 2900 N N . ARG B 1 83 ? -1.767 -22.812 0.386 1 46.28 83 ARG B N 1
ATOM 2901 C CA . ARG B 1 83 ? -1.344 -22.312 -0.917 1 46.28 83 ARG B CA 1
ATOM 2902 C C . ARG B 1 83 ? -0.063 -23 -1.379 1 46.28 83 ARG B C 1
ATOM 2904 O O . ARG B 1 83 ? 0.044 -23.406 -2.537 1 46.28 83 ARG B O 1
ATOM 2911 N N . VAL B 1 84 ? 0.817 -22.984 -0.457 1 44.97 84 VAL B N 1
ATOM 2912 C CA . VAL B 1 84 ? 2.068 -23.656 -0.768 1 44.97 84 VAL B CA 1
ATOM 2913 C C . VAL B 1 84 ? 1.786 -25.109 -1.141 1 44.97 84 VAL B C 1
ATOM 2915 O O . VAL B 1 84 ? 2.365 -25.641 -2.094 1 44.97 84 VAL B O 1
ATOM 2918 N N . ALA B 1 85 ? 0.984 -25.703 -0.283 1 45.69 85 ALA B N 1
ATOM 2919 C CA . ALA B 1 85 ? 0.638 -27.078 -0.576 1 45.69 85 ALA B CA 1
ATOM 2920 C C . ALA B 1 85 ? -0.01 -27.219 -1.951 1 45.69 85 ALA B C 1
ATOM 2922 O O . ALA B 1 85 ? 0.31 -28.125 -2.713 1 45.69 85 ALA B O 1
ATOM 2923 N N . ARG B 1 86 ? -0.841 -26.328 -2.133 1 47.91 86 ARG B N 1
ATOM 2924 C CA . ARG B 1 86 ? -1.462 -26.344 -3.453 1 47.91 86 ARG B CA 1
ATOM 2925 C C . ARG B 1 86 ? -0.432 -26.062 -4.547 1 47.91 86 ARG B C 1
ATOM 2927 O O . ARG B 1 86 ? -0.484 -26.672 -5.617 1 47.91 86 ARG B O 1
ATOM 2934 N N . GLU B 1 87 ? 0.34 -25.094 -4.199 1 47.38 87 GLU B N 1
ATOM 2935 C CA . GLU B 1 87 ? 1.412 -24.766 -5.133 1 47.38 87 GLU B CA 1
ATOM 2936 C C . GLU B 1 87 ? 2.336 -25.953 -5.363 1 47.38 87 GLU B C 1
ATOM 2938 O O . GLU B 1 87 ? 2.82 -26.156 -6.477 1 47.38 87 GLU B O 1
ATOM 2943 N N . GLN B 1 88 ? 2.594 -26.578 -4.305 1 46 88 GLN B N 1
ATOM 2944 C CA . GLN B 1 88 ? 3.396 -27.781 -4.473 1 46 88 GLN B CA 1
ATOM 2945 C C . GLN B 1 88 ? 2.689 -28.797 -5.367 1 46 88 GLN B C 1
ATOM 2947 O O . GLN B 1 88 ? 3.34 -29.547 -6.098 1 46 88 GLN B O 1
ATOM 2952 N N . ALA B 1 89 ? 1.443 -28.859 -5.191 1 46.47 89 ALA B N 1
ATOM 2953 C CA . ALA B 1 89 ? 0.744 -29.766 -6.098 1 46.47 89 ALA B CA 1
ATOM 2954 C C . ALA B 1 89 ? 0.631 -29.172 -7.496 1 46.47 89 ALA B C 1
ATOM 2956 O O . ALA B 1 89 ? 0.314 -29.875 -8.461 1 46.47 89 ALA B O 1
ATOM 2957 N N . ALA B 1 90 ? 0.897 -27.844 -7.453 1 52 90 ALA B N 1
ATOM 2958 C CA . ALA B 1 90 ? 0.695 -27.156 -8.727 1 52 90 ALA B CA 1
ATOM 2959 C C . ALA B 1 90 ? 1.876 -27.391 -9.664 1 52 90 ALA B C 1
ATOM 2961 O O . ALA B 1 90 ? 2.984 -27.703 -9.219 1 52 90 ALA B O 1
ATOM 2962 N N . VAL B 1 91 ? 1.646 -27.5 -10.906 1 53.97 91 VAL B N 1
ATOM 2963 C CA . VAL B 1 91 ? 2.562 -27.688 -12.023 1 53.97 91 VAL B CA 1
ATOM 2964 C C . VAL B 1 91 ? 3.676 -26.641 -11.961 1 53.97 91 VAL B C 1
ATOM 2966 O O . VAL B 1 91 ? 4.832 -26.953 -12.273 1 53.97 91 VAL B O 1
ATOM 2969 N N . ARG B 1 92 ? 3.369 -25.406 -11.484 1 61.5 92 ARG B N 1
ATOM 2970 C CA . ARG B 1 92 ? 4.41 -24.391 -11.445 1 61.5 92 ARG B CA 1
ATOM 2971 C C . ARG B 1 92 ? 4.922 -24.188 -10.016 1 61.5 92 ARG B C 1
ATOM 2973 O O . ARG B 1 92 ? 4.152 -24.281 -9.062 1 61.5 92 ARG B O 1
ATOM 2980 N N . HIS B 1 93 ? 6.281 -24.125 -9.969 1 78.62 93 HIS B N 1
ATOM 2981 C CA . HIS B 1 93 ? 6.891 -23.766 -8.688 1 78.62 93 HIS B CA 1
ATOM 2982 C C . HIS B 1 93 ? 6.629 -22.312 -8.336 1 78.62 93 HIS B C 1
ATOM 2984 O O . HIS B 1 93 ? 6.77 -21.422 -9.18 1 78.62 93 HIS B O 1
ATOM 2990 N N . SER B 1 94 ? 6.09 -21.984 -7.207 1 87.12 94 SER B N 1
ATOM 2991 C CA . SER B 1 94 ? 5.777 -20.625 -6.777 1 87.12 94 SER B CA 1
ATOM 2992 C C . SER B 1 94 ? 6.922 -20.031 -5.965 1 87.12 94 SER B C 1
ATOM 2994 O O . SER B 1 94 ? 7.52 -20.719 -5.133 1 87.12 94 SER B O 1
ATOM 2996 N N . VAL B 1 95 ? 7.336 -18.859 -6.328 1 90.5 95 VAL B N 1
ATOM 2997 C CA . VAL B 1 95 ? 8.352 -18.125 -5.582 1 90.5 95 VAL B CA 1
ATOM 2998 C C . VAL B 1 95 ? 7.758 -16.812 -5.078 1 90.5 95 VAL B C 1
ATOM 3000 O O . VAL B 1 95 ? 7.195 -16.031 -5.859 1 90.5 95 VAL B O 1
ATOM 3003 N N . THR B 1 96 ? 7.871 -16.547 -3.775 1 90.44 96 THR B N 1
ATOM 3004 C CA . THR B 1 96 ? 7.363 -15.32 -3.174 1 90.44 96 THR B CA 1
ATOM 3005 C C . THR B 1 96 ? 8.492 -14.328 -2.91 1 90.44 96 THR B C 1
ATOM 3007 O O . THR B 1 96 ? 9.484 -14.672 -2.258 1 90.44 96 THR B O 1
ATOM 3010 N N . VAL B 1 97 ? 8.32 -13.109 -3.455 1 92.81 97 VAL B N 1
ATOM 3011 C CA . VAL B 1 97 ? 9.281 -12.023 -3.242 1 92.81 97 VAL B CA 1
ATOM 3012 C C . VAL B 1 97 ? 8.602 -10.875 -2.498 1 92.81 97 VAL B C 1
ATOM 3014 O O . VAL B 1 97 ? 7.551 -10.391 -2.92 1 92.81 97 VAL B O 1
ATOM 3017 N N . SER B 1 98 ? 9.148 -10.492 -1.379 1 91.44 98 SER B N 1
ATOM 3018 C CA . SER B 1 98 ? 8.641 -9.328 -0.645 1 91.44 98 SER B CA 1
ATOM 3019 C C . SER B 1 98 ? 9.555 -8.125 -0.831 1 91.44 98 SER B C 1
ATOM 3021 O O . SER B 1 98 ? 10.781 -8.258 -0.851 1 91.44 98 SER B O 1
ATOM 3023 N N . ALA B 1 99 ? 8.961 -7.012 -1.051 1 92.38 99 ALA B N 1
ATOM 3024 C CA . ALA B 1 99 ? 9.695 -5.758 -1.207 1 92.38 99 ALA B CA 1
ATOM 3025 C C . ALA B 1 99 ? 8.805 -4.559 -0.875 1 92.38 99 ALA B C 1
ATOM 3027 O O . ALA B 1 99 ? 7.578 -4.664 -0.893 1 92.38 99 ALA B O 1
ATOM 3028 N N . PRO B 1 100 ? 9.461 -3.426 -0.497 1 90.56 100 PRO B N 1
ATOM 3029 C CA . PRO B 1 100 ? 8.633 -2.219 -0.396 1 90.56 100 PRO B CA 1
ATOM 3030 C C . PRO B 1 100 ? 7.836 -1.941 -1.667 1 90.56 100 PRO B C 1
ATOM 3032 O O . PRO B 1 100 ? 8.312 -2.225 -2.771 1 90.56 100 PRO B O 1
ATOM 3035 N N . PRO B 1 101 ? 6.684 -1.329 -1.533 1 91 101 PRO B N 1
ATOM 3036 C CA . PRO B 1 101 ? 5.797 -1.137 -2.684 1 91 101 PRO B CA 1
ATOM 3037 C C . PRO B 1 101 ? 6.473 -0.388 -3.83 1 91 101 PRO B C 1
ATOM 3039 O O . PRO B 1 101 ? 6.316 -0.767 -4.996 1 91 101 PRO B O 1
ATOM 3042 N N . PHE B 1 102 ? 7.188 0.64 -3.543 1 91.5 102 PHE B N 1
ATOM 3043 C CA . PHE B 1 102 ? 7.785 1.416 -4.625 1 91.5 102 PHE B CA 1
ATOM 3044 C C . PHE B 1 102 ? 8.875 0.614 -5.328 1 91.5 102 PHE B C 1
ATOM 3046 O O . PHE B 1 102 ? 9.133 0.816 -6.516 1 91.5 102 PHE B O 1
ATOM 3053 N N . VAL B 1 103 ? 9.539 -0.315 -4.629 1 93.81 103 VAL B N 1
ATOM 3054 C CA . VAL B 1 103 ? 10.523 -1.198 -5.242 1 93.81 103 VAL B CA 1
ATOM 3055 C C . VAL B 1 103 ? 9.828 -2.182 -6.18 1 93.81 103 VAL B C 1
ATOM 3057 O O . VAL B 1 103 ? 10.281 -2.41 -7.301 1 93.81 103 VAL B O 1
ATOM 3060 N N . VAL B 1 104 ? 8.742 -2.723 -5.707 1 95.56 104 VAL B N 1
ATOM 3061 C CA . VAL B 1 104 ? 7.973 -3.652 -6.527 1 95.56 104 VAL B CA 1
ATOM 3062 C C . VAL B 1 104 ? 7.559 -2.973 -7.828 1 95.56 104 VAL B C 1
ATOM 3064 O O . VAL B 1 104 ? 7.852 -3.469 -8.922 1 95.56 104 VAL B O 1
ATOM 3067 N N . ARG B 1 105 ? 7.031 -1.824 -7.75 1 94.44 105 ARG B N 1
ATOM 3068 C CA . ARG B 1 105 ? 6.383 -1.171 -8.883 1 94.44 105 ARG B CA 1
ATOM 3069 C C . ARG B 1 105 ? 7.414 -0.577 -9.836 1 94.44 105 ARG B C 1
ATOM 3071 O O . ARG B 1 105 ? 7.262 -0.661 -11.055 1 94.44 105 ARG B O 1
ATOM 3078 N N . LEU B 1 106 ? 8.461 -0.034 -9.281 1 93.94 106 LEU B N 1
ATOM 3079 C CA . LEU B 1 106 ? 9.344 0.779 -10.117 1 93.94 106 LEU B CA 1
ATOM 3080 C C . LEU B 1 106 ? 10.586 -0.011 -10.523 1 93.94 106 LEU B C 1
ATOM 3082 O O . LEU B 1 106 ? 11.219 0.303 -11.539 1 93.94 106 LEU B O 1
ATOM 3086 N N . LEU B 1 107 ? 10.906 -1.02 -9.734 1 95.25 107 LEU B N 1
ATOM 3087 C CA . LEU B 1 107 ? 12.164 -1.691 -10.031 1 95.25 107 LEU B CA 1
ATOM 3088 C C . LEU B 1 107 ? 11.922 -3.125 -10.484 1 95.25 107 LEU B C 1
ATOM 3090 O O . LEU B 1 107 ? 12.617 -3.625 -11.375 1 95.25 107 LEU B O 1
ATOM 3094 N N . LEU B 1 108 ? 10.953 -3.871 -9.914 1 97.31 108 LEU B N 1
ATOM 3095 C CA . LEU B 1 108 ? 10.727 -5.27 -10.266 1 97.31 108 LEU B CA 1
ATOM 3096 C C . LEU B 1 108 ? 9.812 -5.379 -11.484 1 97.31 108 LEU B C 1
ATOM 3098 O O . LEU B 1 108 ? 10.156 -6.059 -12.453 1 97.31 108 LEU B O 1
ATOM 3102 N N . MET B 1 109 ? 8.727 -4.684 -11.508 1 97.19 109 MET B N 1
ATOM 3103 C CA . MET B 1 109 ? 7.664 -4.859 -12.492 1 97.19 109 MET B CA 1
ATOM 3104 C C . MET B 1 109 ? 8.172 -4.535 -13.898 1 97.19 109 MET B C 1
ATOM 3106 O O . MET B 1 109 ? 7.785 -5.195 -14.867 1 97.19 109 MET B O 1
ATOM 3110 N N . PRO B 1 110 ? 9.031 -3.529 -14.055 1 96.25 110 PRO B N 1
ATOM 3111 C CA . PRO B 1 110 ? 9.523 -3.23 -15.406 1 96.25 110 PRO B CA 1
ATOM 3112 C C . PRO B 1 110 ? 10.242 -4.41 -16.047 1 96.25 110 PRO B C 1
ATOM 3114 O O . PRO B 1 110 ? 10.414 -4.449 -17.266 1 96.25 110 PRO B O 1
ATOM 3117 N N . HIS B 1 111 ? 10.625 -5.367 -15.266 1 97.06 111 HIS B N 1
ATOM 3118 C CA . HIS B 1 111 ? 11.391 -6.496 -15.773 1 97.06 111 HIS B CA 1
ATOM 3119 C C . HIS B 1 111 ? 10.539 -7.758 -15.836 1 97.06 111 HIS B C 1
ATOM 3121 O O . HIS B 1 111 ? 11.039 -8.836 -16.172 1 97.06 111 HIS B O 1
ATOM 3127 N N . LEU B 1 112 ? 9.289 -7.645 -15.539 1 97.25 112 LEU B N 1
ATOM 3128 C CA . LEU B 1 112 ? 8.422 -8.812 -15.398 1 97.25 112 LEU B CA 1
ATOM 3129 C C . LEU B 1 112 ? 8.273 -9.547 -16.734 1 97.25 112 LEU B C 1
ATOM 3131 O O . LEU B 1 112 ? 8.32 -10.773 -16.766 1 97.25 112 LEU B O 1
ATOM 3135 N N . THR B 1 113 ? 8.102 -8.805 -17.812 1 95.69 113 THR B N 1
ATOM 3136 C CA . THR B 1 113 ? 7.949 -9.414 -19.125 1 95.69 113 THR B CA 1
ATOM 3137 C C . THR B 1 113 ? 9.188 -10.234 -19.5 1 95.69 113 THR B C 1
ATOM 3139 O O . THR B 1 113 ? 9.07 -11.375 -19.938 1 95.69 113 THR B O 1
ATOM 3142 N N . ASP B 1 114 ? 10.344 -9.648 -19.281 1 96.44 114 ASP B N 1
ATOM 3143 C CA . ASP B 1 114 ? 11.594 -10.344 -19.562 1 96.44 114 ASP B CA 1
ATOM 3144 C C . ASP B 1 114 ? 11.75 -11.57 -18.656 1 96.44 114 ASP B C 1
ATOM 3146 O O . ASP B 1 114 ? 12.281 -12.602 -19.078 1 96.44 114 ASP B O 1
ATOM 3150 N N . PHE B 1 115 ? 11.305 -11.422 -17.5 1 97.19 115 PHE B N 1
ATOM 3151 C CA . PHE B 1 115 ? 11.375 -12.539 -16.562 1 97.19 115 PHE B CA 1
ATOM 3152 C C . PHE B 1 115 ? 10.594 -13.734 -17.094 1 97.19 115 PHE B C 1
ATOM 3154 O O . PHE B 1 115 ? 11.109 -14.852 -17.125 1 97.19 115 PHE B O 1
ATOM 3161 N N . TYR B 1 116 ? 9.375 -13.477 -17.547 1 95.12 116 TYR B N 1
ATOM 3162 C CA . TYR B 1 116 ? 8.5 -14.57 -17.938 1 95.12 116 TYR B CA 1
ATOM 3163 C C . TYR B 1 116 ? 8.906 -15.117 -19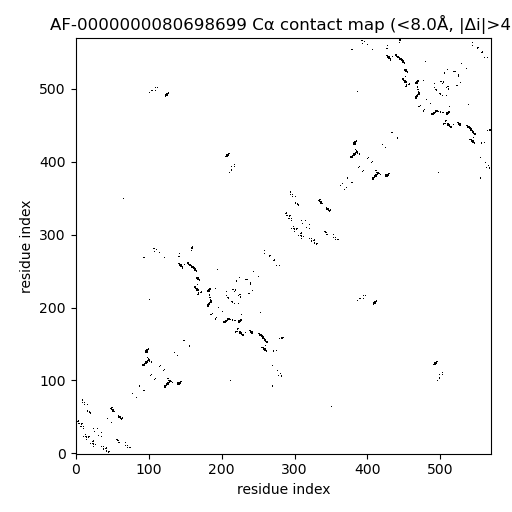.312 1 95.12 116 TYR B C 1
ATOM 3165 O O . TYR B 1 116 ? 8.516 -16.219 -19.672 1 95.12 116 TYR B O 1
ATOM 3173 N N . ARG B 1 117 ? 9.664 -14.375 -20.094 1 94.25 117 ARG B N 1
ATOM 3174 C CA . ARG B 1 117 ? 10.266 -14.922 -21.312 1 94.25 117 ARG B CA 1
ATOM 3175 C C . ARG B 1 117 ? 11.305 -15.992 -20.984 1 94.25 117 ARG B C 1
ATOM 3177 O O . ARG B 1 117 ? 11.445 -16.969 -21.719 1 94.25 117 ARG B O 1
ATOM 3184 N N . LYS B 1 118 ? 11.898 -15.805 -19.891 1 94.31 118 LYS B N 1
ATOM 3185 C CA . LYS B 1 118 ? 12.984 -16.703 -19.516 1 94.31 118 LYS B CA 1
ATOM 3186 C C . LYS B 1 118 ? 12.477 -17.797 -18.562 1 94.31 118 LYS B C 1
ATOM 3188 O O . LYS B 1 118 ? 12.984 -18.906 -18.578 1 94.31 118 LYS B O 1
ATOM 3193 N N . HIS B 1 119 ? 11.547 -17.406 -17.703 1 94.12 119 HIS B N 1
ATOM 3194 C CA . HIS B 1 119 ? 11.094 -18.312 -16.656 1 94.12 119 HIS B CA 1
ATOM 3195 C C . HIS B 1 119 ? 9.578 -18.453 -16.656 1 94.12 119 HIS B C 1
ATOM 3197 O O . HIS B 1 119 ? 8.922 -18.172 -15.641 1 94.12 119 HIS B O 1
ATOM 3203 N N . ALA B 1 120 ? 9.039 -19.062 -17.641 1 89.81 120 ALA B N 1
ATOM 3204 C CA . ALA B 1 120 ? 7.598 -19.219 -17.812 1 89.81 120 ALA B CA 1
ATOM 3205 C C . ALA B 1 120 ? 7.039 -20.25 -16.844 1 89.81 120 ALA B C 1
ATOM 3207 O O . ALA B 1 120 ? 5.828 -20.297 -16.594 1 89.81 120 ALA B O 1
ATOM 3208 N N . ASP B 1 121 ? 7.879 -21 -16.266 1 88.88 121 ASP B N 1
ATOM 3209 C CA . ASP B 1 121 ? 7.461 -22.125 -15.438 1 88.88 121 ASP B CA 1
ATOM 3210 C C . ASP B 1 121 ? 7.367 -21.719 -13.969 1 88.88 121 ASP B C 1
ATOM 3212 O O . ASP B 1 121 ? 6.984 -22.531 -13.117 1 88.88 121 ASP B O 1
ATOM 3216 N N . ILE B 1 122 ? 7.68 -20.516 -13.711 1 92.94 122 ILE B N 1
ATOM 3217 C CA . ILE B 1 122 ? 7.664 -20.047 -12.328 1 92.94 122 ILE B CA 1
ATOM 3218 C C . ILE B 1 122 ? 6.453 -19.141 -12.102 1 92.94 122 ILE B C 1
ATOM 3220 O O . ILE B 1 122 ? 6.176 -18.25 -12.906 1 92.94 122 ILE B O 1
ATOM 3224 N N . ARG B 1 123 ? 5.723 -19.406 -11.086 1 92.88 123 ARG B N 1
ATOM 3225 C CA . ARG B 1 123 ? 4.699 -18.469 -10.617 1 92.88 123 ARG B CA 1
ATOM 3226 C C . ARG B 1 123 ? 5.281 -17.484 -9.617 1 92.88 123 ARG B C 1
ATOM 3228 O O . ARG B 1 123 ? 5.77 -17.875 -8.555 1 92.88 123 ARG B O 1
ATOM 3235 N N . LEU B 1 124 ? 5.211 -16.281 -9.977 1 95.31 124 LEU B N 1
ATOM 3236 C CA . LEU B 1 124 ? 5.789 -15.25 -9.125 1 95.31 124 LEU B CA 1
ATOM 3237 C C . LEU B 1 124 ? 4.715 -14.594 -8.258 1 95.31 124 LEU B C 1
ATOM 3239 O O . LEU B 1 124 ? 3.65 -14.227 -8.758 1 95.31 124 LEU B O 1
ATOM 3243 N N . HIS B 1 125 ? 4.961 -14.547 -6.992 1 93.38 125 HIS B N 1
ATOM 3244 C CA . HIS B 1 125 ? 4.141 -13.812 -6.039 1 93.38 125 HIS B CA 1
ATOM 3245 C C . HIS B 1 125 ? 4.906 -12.633 -5.445 1 93.38 125 HIS B C 1
ATOM 3247 O O . HIS B 1 125 ? 5.855 -12.828 -4.68 1 93.38 125 HIS B O 1
ATOM 3253 N N . LEU B 1 126 ? 4.492 -11.469 -5.824 1 94.81 126 LEU B N 1
ATOM 3254 C CA . LEU B 1 126 ? 5.148 -10.266 -5.316 1 94.81 126 LEU B CA 1
ATOM 3255 C C . LEU B 1 126 ? 4.344 -9.648 -4.18 1 94.81 126 LEU B C 1
ATOM 3257 O O . LEU B 1 126 ? 3.205 -9.219 -4.383 1 94.81 126 LEU B O 1
ATOM 3261 N N . LEU B 1 127 ? 4.949 -9.57 -2.994 1 90.44 127 LEU B N 1
ATOM 3262 C CA . LEU B 1 127 ? 4.348 -8.938 -1.826 1 90.44 127 LEU B CA 1
ATOM 3263 C C . LEU B 1 127 ? 4.902 -7.535 -1.625 1 90.44 127 LEU B C 1
ATOM 3265 O O . LEU B 1 127 ? 6.078 -7.367 -1.284 1 90.44 127 LEU B O 1
ATOM 3269 N N . ALA B 1 128 ? 4.027 -6.574 -1.825 1 90.38 128 ALA B N 1
ATOM 3270 C CA . ALA B 1 128 ? 4.434 -5.184 -1.641 1 90.38 128 ALA B CA 1
ATOM 3271 C C . ALA B 1 128 ? 4.211 -4.734 -0.199 1 90.38 128 ALA B C 1
ATOM 3273 O O . ALA B 1 128 ? 3.127 -4.27 0.155 1 90.38 128 ALA B O 1
ATOM 3274 N N . GLU B 1 129 ? 5.195 -4.793 0.631 1 78.69 129 GLU B N 1
ATOM 3275 C CA . GLU B 1 129 ? 5.109 -4.449 2.049 1 78.69 129 GLU B CA 1
ATOM 3276 C C . GLU B 1 129 ? 6.414 -3.828 2.545 1 78.69 129 GLU B C 1
ATOM 3278 O O . GLU B 1 129 ? 7.5 -4.242 2.137 1 78.69 129 GLU B O 1
ATOM 3283 N N . ALA B 1 130 ? 6.203 -2.652 3.279 1 62.56 130 ALA B N 1
ATOM 3284 C CA . ALA B 1 130 ? 7.355 -1.902 3.775 1 62.56 130 ALA B CA 1
ATOM 3285 C C . ALA B 1 130 ? 8.047 -2.65 4.914 1 62.56 130 ALA B C 1
ATOM 3287 O O . ALA B 1 130 ? 9.258 -2.533 5.09 1 62.56 130 ALA B O 1
ATOM 3288 N N . ALA B 1 131 ? 7.07 -3.158 5.879 1 53.91 131 ALA B N 1
ATOM 3289 C CA . ALA B 1 131 ? 7.605 -3.67 7.137 1 53.91 131 ALA B CA 1
ATOM 3290 C C . ALA B 1 131 ? 8.68 -4.723 6.887 1 53.91 131 ALA B C 1
ATOM 3292 O O . ALA B 1 131 ? 8.625 -5.453 5.895 1 53.91 131 ALA B O 1
ATOM 3293 N N . LEU B 1 132 ? 9.812 -4.461 7.504 1 44.69 132 LEU B N 1
ATOM 3294 C CA . LEU B 1 132 ? 10.766 -5.562 7.555 1 44.69 132 LEU B CA 1
ATOM 3295 C C . LEU B 1 132 ? 10.047 -6.898 7.699 1 44.69 132 LEU B C 1
ATOM 3297 O O . LEU B 1 132 ? 9.453 -7.18 8.742 1 44.69 132 LEU B O 1
ATOM 3301 N N . ALA B 1 133 ? 9.344 -7.223 6.738 1 41.78 133 ALA B N 1
ATOM 3302 C CA . ALA B 1 133 ? 8.828 -8.578 6.945 1 41.78 133 ALA B CA 1
ATOM 3303 C C . ALA B 1 133 ? 9.727 -9.359 7.902 1 41.78 133 ALA B C 1
ATOM 3305 O O . ALA B 1 133 ? 10.953 -9.328 7.785 1 41.78 133 ALA B O 1
ATOM 3306 N N . ASP B 1 134 ? 9.312 -9.445 9.133 1 40 134 ASP B N 1
ATOM 3307 C CA . ASP B 1 134 ? 10.102 -10.406 9.898 1 40 134 ASP B CA 1
ATOM 3308 C C . ASP B 1 134 ? 10.531 -11.578 9.023 1 40 134 ASP B C 1
ATOM 3310 O O . ASP B 1 134 ? 9.703 -12.406 8.625 1 40 134 ASP B O 1
ATOM 3314 N N . LEU B 1 135 ? 11.617 -11.344 8.32 1 43.59 135 LEU B N 1
ATOM 3315 C CA . LEU B 1 135 ? 12.18 -12.391 7.484 1 43.59 135 LEU B CA 1
ATOM 3316 C C . LEU B 1 135 ? 12.031 -13.758 8.156 1 43.59 135 LEU B C 1
ATOM 3318 O O . LEU B 1 135 ? 12 -14.789 7.473 1 43.59 135 LEU B O 1
ATOM 3322 N N . HIS B 1 136 ? 12.016 -13.633 9.422 1 43.5 136 HIS B N 1
ATOM 3323 C CA . HIS B 1 136 ? 11.961 -14.938 10.086 1 43.5 136 HIS B CA 1
ATOM 3324 C C . HIS B 1 136 ? 10.594 -15.594 9.898 1 43.5 136 HIS B C 1
ATOM 3326 O O . HIS B 1 136 ? 10.492 -16.812 9.859 1 43.5 136 HIS B O 1
ATOM 3332 N N . GLY B 1 137 ? 9.734 -14.797 9.859 1 44.41 137 GLY B N 1
ATOM 3333 C CA . GLY B 1 137 ? 8.445 -15.469 9.836 1 44.41 137 GLY B CA 1
ATOM 3334 C C . GLY B 1 137 ? 8.125 -16.109 8.5 1 44.41 137 GLY B C 1
ATOM 3335 O O . GLY B 1 137 ? 7 -16.562 8.273 1 44.41 137 GLY B O 1
ATOM 3336 N N . ARG B 1 138 ? 9.297 -16.312 7.676 1 50.28 138 ARG B N 1
ATOM 3337 C CA . ARG B 1 138 ? 9.359 -17.141 6.473 1 50.28 138 ARG B CA 1
ATOM 3338 C C . ARG B 1 138 ? 8.211 -16.812 5.52 1 50.28 138 ARG B C 1
ATOM 3340 O O . ARG B 1 138 ? 7.656 -17.703 4.879 1 50.28 138 ARG B O 1
ATOM 3347 N N . GLN B 1 139 ? 7.738 -15.508 5.5 1 61.84 139 GLN B N 1
ATOM 3348 C CA . GLN B 1 139 ? 6.598 -15.141 4.664 1 61.84 139 GLN B CA 1
ATOM 3349 C C . GLN B 1 139 ? 7.027 -14.906 3.219 1 61.84 139 GLN B C 1
ATOM 3351 O O . GLN B 1 139 ? 6.195 -14.93 2.309 1 61.84 139 GLN B O 1
ATOM 3356 N N . ALA B 1 140 ? 8.258 -14.859 2.992 1 80.56 140 ALA B N 1
ATOM 3357 C CA . ALA B 1 140 ? 8.781 -14.68 1.643 1 80.56 140 ALA B CA 1
ATOM 3358 C C . ALA B 1 140 ? 10.039 -15.523 1.422 1 80.56 140 ALA B C 1
ATOM 3360 O O . ALA B 1 140 ? 10.758 -15.828 2.371 1 80.56 140 ALA B O 1
ATOM 3361 N N . ASP B 1 141 ? 10.148 -16.016 0.222 1 84.62 141 ASP B N 1
ATOM 3362 C CA . ASP B 1 141 ? 11.359 -16.734 -0.15 1 84.62 141 ASP B CA 1
ATOM 3363 C C . ASP B 1 141 ? 12.539 -15.789 -0.338 1 84.62 141 ASP B C 1
ATOM 3365 O O . ASP B 1 141 ? 13.672 -16.141 -0.003 1 84.62 141 ASP B O 1
ATOM 3369 N N . ILE B 1 142 ? 12.219 -14.719 -0.944 1 90.06 142 ILE B N 1
ATOM 3370 C CA . ILE B 1 142 ? 13.188 -13.656 -1.194 1 90.06 142 ILE B CA 1
ATOM 3371 C C . ILE B 1 142 ? 12.648 -12.336 -0.665 1 90.06 142 ILE B C 1
ATOM 3373 O O . ILE B 1 142 ? 11.461 -12.039 -0.798 1 90.06 142 ILE B O 1
ATOM 3377 N N . ALA B 1 143 ? 13.547 -11.57 -0.064 1 90.38 143 ALA B N 1
ATOM 3378 C CA . ALA B 1 143 ? 13.172 -10.227 0.371 1 90.38 143 ALA B CA 1
ATOM 3379 C C . ALA B 1 143 ? 14.117 -9.18 -0.206 1 90.38 143 ALA B C 1
ATOM 3381 O O . ALA B 1 143 ? 15.328 -9.383 -0.24 1 90.38 143 ALA B O 1
ATOM 3382 N N . LEU B 1 144 ? 13.547 -8.148 -0.745 1 92.44 144 LEU B N 1
ATOM 3383 C CA . LEU B 1 144 ? 14.312 -6.949 -1.068 1 92.44 144 LEU B CA 1
ATOM 3384 C C . LEU B 1 144 ? 14.148 -5.891 0.019 1 92.44 144 LEU B C 1
ATOM 3386 O O . LEU B 1 144 ? 13.023 -5.52 0.368 1 92.44 144 LEU B O 1
ATOM 3390 N N . ARG B 1 145 ? 15.297 -5.445 0.535 1 88.69 145 ARG B N 1
ATOM 3391 C CA . ARG B 1 145 ? 15.266 -4.562 1.695 1 88.69 145 ARG B CA 1
ATOM 3392 C C . ARG B 1 145 ? 16.156 -3.344 1.479 1 88.69 145 ARG B C 1
ATOM 3394 O O . ARG B 1 145 ? 17.094 -3.393 0.688 1 88.69 145 ARG B O 1
ATOM 3401 N N . LEU B 1 146 ? 15.797 -2.33 2.299 1 88.19 146 LEU B N 1
ATOM 3402 C CA . LEU B 1 146 ? 16.562 -1.097 2.229 1 88.19 146 LEU B CA 1
ATOM 3403 C C . LEU B 1 146 ? 17.578 -1.024 3.365 1 88.19 146 LEU B C 1
ATOM 3405 O O . LEU B 1 146 ? 18.344 -0.058 3.465 1 88.19 146 LEU B O 1
ATOM 3409 N N . VAL B 1 147 ? 17.484 -1.93 4.223 1 79.5 147 VAL B N 1
ATOM 3410 C CA . VAL B 1 147 ? 18.438 -2.029 5.332 1 79.5 147 VAL B CA 1
ATOM 3411 C C . VAL B 1 147 ? 19.094 -3.408 5.332 1 79.5 147 VAL B C 1
ATOM 3413 O O . VAL B 1 147 ? 18.422 -4.418 5.102 1 79.5 147 VAL B O 1
ATOM 3416 N N . ARG B 1 148 ? 20.312 -3.418 5.543 1 77.5 148 ARG B N 1
ATOM 3417 C CA . ARG B 1 148 ? 21.016 -4.699 5.625 1 77.5 148 ARG B CA 1
ATOM 3418 C C . ARG B 1 148 ? 20.578 -5.477 6.863 1 77.5 148 ARG B C 1
ATOM 3420 O O . ARG B 1 148 ? 20.719 -4.988 7.988 1 77.5 148 ARG B O 1
ATOM 3427 N N . PRO B 1 149 ? 19.984 -6.637 6.57 1 72.12 149 PRO B N 1
ATOM 3428 C CA . PRO B 1 149 ? 19.625 -7.41 7.762 1 72.12 149 PRO B CA 1
ATOM 3429 C C . PRO B 1 149 ? 20.844 -7.895 8.547 1 72.12 149 PRO B C 1
ATOM 3431 O O . PRO B 1 149 ? 21.906 -8.102 7.969 1 72.12 149 PRO B O 1
ATOM 3434 N N . THR B 1 150 ? 20.656 -8.008 9.828 1 66.06 150 THR B N 1
ATOM 3435 C CA . THR B 1 150 ? 21.781 -8.391 10.68 1 66.06 150 THR B CA 1
ATOM 3436 C C . THR B 1 150 ? 21.641 -9.844 11.133 1 66.06 150 THR B C 1
ATOM 3438 O O . THR B 1 150 ? 22.547 -10.383 11.781 1 66.06 150 THR B O 1
ATOM 3441 N N . GLN B 1 151 ? 20.672 -10.438 10.648 1 63.34 151 GLN B N 1
ATOM 3442 C CA . GLN B 1 151 ? 20.484 -11.805 11.125 1 63.34 151 GLN B CA 1
ATOM 3443 C C . GLN B 1 151 ? 21.406 -12.773 10.391 1 63.34 151 GLN B C 1
ATOM 3445 O O . GLN B 1 151 ? 21.625 -12.648 9.18 1 63.34 151 GLN B O 1
ATOM 3450 N N . ASN B 1 152 ? 21.969 -13.789 11.109 1 60.25 152 ASN B N 1
ATOM 3451 C CA . ASN B 1 152 ? 23.047 -14.656 10.672 1 60.25 152 ASN B CA 1
ATOM 3452 C C . ASN B 1 152 ? 22.562 -15.688 9.656 1 60.25 152 ASN B C 1
ATOM 3454 O O . ASN B 1 152 ? 23.344 -16.141 8.812 1 60.25 152 ASN B O 1
ATOM 3458 N N . ASP B 1 153 ? 21.422 -16.031 9.617 1 64.62 153 ASP B N 1
ATOM 3459 C CA . ASP B 1 153 ? 21 -17.156 8.781 1 64.62 153 ASP B CA 1
ATOM 3460 C C . ASP B 1 153 ? 20.406 -16.672 7.461 1 64.62 153 ASP B C 1
ATOM 3462 O O . ASP B 1 153 ? 19.688 -17.406 6.789 1 64.62 153 ASP B O 1
ATOM 3466 N N . LEU B 1 154 ? 20.906 -15.484 7.141 1 75.81 154 LEU B N 1
ATOM 3467 C CA . LEU B 1 154 ? 20.375 -14.914 5.91 1 75.81 154 LEU B CA 1
ATOM 3468 C C . LEU B 1 154 ? 21.5 -14.672 4.902 1 75.81 154 LEU B C 1
ATOM 3470 O O . LEU B 1 154 ? 22.594 -14.266 5.277 1 75.81 154 LEU B O 1
ATOM 3474 N N . ALA B 1 155 ? 21.328 -15.172 3.693 1 82.88 155 ALA B N 1
ATOM 3475 C CA . ALA B 1 155 ? 22.156 -14.734 2.58 1 82.88 155 ALA B CA 1
ATOM 3476 C C . ALA B 1 155 ? 21.781 -13.328 2.125 1 82.88 155 ALA B C 1
ATOM 3478 O O . ALA B 1 155 ? 20.609 -13.062 1.832 1 82.88 155 ALA B O 1
ATOM 3479 N N . VAL B 1 156 ? 22.766 -12.477 2.105 1 88.69 156 VAL B N 1
ATOM 3480 C CA . VAL B 1 156 ? 22.516 -11.078 1.777 1 88.69 156 VAL B CA 1
ATOM 3481 C C . VAL B 1 156 ? 23.375 -10.664 0.59 1 88.69 156 VAL B C 1
ATOM 3483 O O . VAL B 1 156 ? 24.578 -10.938 0.568 1 88.69 156 VAL B O 1
ATOM 3486 N N . ARG B 1 157 ? 22.766 -10.086 -0.438 1 90.81 157 ARG B N 1
ATOM 3487 C CA . ARG B 1 157 ? 23.453 -9.531 -1.603 1 90.81 157 ARG B CA 1
ATOM 3488 C C . ARG B 1 157 ? 23.078 -8.07 -1.813 1 90.81 157 ARG B C 1
ATOM 3490 O O . ARG B 1 157 ? 21.906 -7.73 -1.914 1 90.81 157 ARG B O 1
ATOM 3497 N N . ARG B 1 158 ? 24.062 -7.254 -1.826 1 93 158 ARG B N 1
ATOM 3498 C CA . ARG B 1 158 ? 23.812 -5.859 -2.172 1 93 158 ARG B CA 1
ATOM 3499 C C . ARG B 1 158 ? 23.562 -5.703 -3.668 1 93 158 ARG B C 1
ATOM 3501 O O . ARG B 1 158 ? 24.375 -6.141 -4.488 1 93 158 ARG B O 1
ATOM 3508 N N . LEU B 1 159 ? 22.516 -5.094 -4.043 1 94.69 159 LEU B N 1
ATOM 3509 C CA . LEU B 1 159 ? 22.156 -5 -5.449 1 94.69 159 LEU B CA 1
ATOM 3510 C C . LEU B 1 159 ? 22.562 -3.652 -6.035 1 94.69 159 LEU B C 1
ATOM 3512 O O . LEU B 1 159 ? 23.234 -3.596 -7.062 1 94.69 159 LEU B O 1
ATOM 3516 N N . ARG B 1 160 ? 22.141 -2.586 -5.434 1 93 160 ARG B N 1
ATOM 3517 C CA . ARG B 1 160 ? 22.422 -1.26 -5.969 1 93 160 ARG B CA 1
ATOM 3518 C C . ARG B 1 160 ? 22.297 -0.192 -4.887 1 93 160 ARG B C 1
ATOM 3520 O O . ARG B 1 160 ? 21.547 -0.365 -3.926 1 93 160 ARG B O 1
ATOM 3527 N N . GLY B 1 161 ? 23.031 0.843 -5.141 1 93.69 161 GLY B N 1
ATOM 3528 C CA . GLY B 1 161 ? 22.859 2.047 -4.344 1 93.69 161 GLY B CA 1
ATOM 3529 C C . GLY B 1 161 ? 21.938 3.059 -4.988 1 93.69 161 GLY B C 1
ATOM 3530 O O . GLY B 1 161 ? 21.766 3.064 -6.211 1 93.69 161 GLY B O 1
ATOM 3531 N N . PHE B 1 162 ? 21.281 3.793 -4.176 1 93.31 162 PHE B N 1
ATOM 3532 C CA . PHE B 1 162 ? 20.469 4.922 -4.633 1 93.31 162 PHE B CA 1
ATOM 3533 C C . PHE B 1 162 ? 20.344 5.973 -3.537 1 93.31 162 PHE B C 1
ATOM 3535 O O . PHE B 1 162 ? 20.984 5.867 -2.49 1 93.31 162 PHE B O 1
ATOM 3542 N N . ALA B 1 163 ? 19.609 7.039 -3.855 1 95 163 ALA B N 1
ATOM 3543 C CA . ALA B 1 163 ? 19.453 8.094 -2.863 1 95 163 ALA B CA 1
ATOM 3544 C C . ALA B 1 163 ? 18.047 8.695 -2.916 1 95 163 ALA B C 1
ATOM 3546 O O . ALA B 1 163 ? 17.453 8.797 -3.988 1 95 163 ALA B O 1
ATOM 3547 N N . PHE B 1 164 ? 17.578 8.953 -1.725 1 95.56 164 PHE B N 1
ATOM 3548 C CA . PHE B 1 164 ? 16.391 9.797 -1.634 1 95.56 164 PHE B CA 1
ATOM 3549 C C . PHE B 1 164 ? 16.766 11.273 -1.71 1 95.56 164 PHE B C 1
ATOM 3551 O O . PHE B 1 164 ? 17.766 11.695 -1.118 1 95.56 164 PHE B O 1
ATOM 3558 N N . ARG B 1 165 ? 16 11.992 -2.463 1 95.75 165 ARG B N 1
ATOM 3559 C CA . ARG B 1 165 ? 16.281 13.414 -2.67 1 95.75 165 ARG B CA 1
ATOM 3560 C C . ARG B 1 165 ? 15.008 14.242 -2.539 1 95.75 165 ARG B C 1
ATOM 3562 O O . ARG B 1 165 ? 13.898 13.719 -2.672 1 95.75 165 ARG B O 1
ATOM 3569 N N . LEU B 1 166 ? 15.266 15.531 -2.238 1 96.88 166 LEU B N 1
ATOM 3570 C CA . LEU B 1 166 ? 14.156 16.469 -2.322 1 96.88 166 LEU B CA 1
ATOM 3571 C C . LEU B 1 166 ? 13.797 16.766 -3.775 1 96.88 166 LEU B C 1
ATOM 3573 O O . LEU B 1 166 ? 14.68 17 -4.602 1 96.88 166 LEU B O 1
ATOM 3577 N N . CYS B 1 167 ? 12.508 16.672 -4.051 1 96.81 167 CYS B N 1
ATOM 3578 C CA . CYS B 1 167 ? 12.055 16.844 -5.43 1 96.81 167 CYS B CA 1
ATOM 3579 C C . CYS B 1 167 ? 10.82 17.734 -5.488 1 96.81 167 CYS B C 1
ATOM 3581 O O . CYS B 1 167 ? 10.047 17.797 -4.535 1 96.81 167 CYS B O 1
ATOM 3583 N N . ALA B 1 168 ? 10.703 18.406 -6.574 1 97.06 168 ALA B N 1
ATOM 3584 C CA . ALA B 1 168 ? 9.539 19.234 -6.887 1 97.06 168 ALA B CA 1
ATOM 3585 C C . ALA B 1 168 ? 9.312 19.312 -8.391 1 97.06 168 ALA B C 1
ATOM 3587 O O . ALA B 1 168 ? 10.195 18.969 -9.18 1 97.06 168 ALA B O 1
ATOM 3588 N N . HIS B 1 169 ? 8.078 19.609 -8.734 1 97.06 169 HIS B N 1
ATOM 3589 C CA . HIS B 1 169 ? 7.852 19.984 -10.125 1 97.06 169 HIS B CA 1
ATOM 3590 C C . HIS B 1 169 ? 8.625 21.234 -10.5 1 97.06 169 HIS B C 1
ATOM 3592 O O . HIS B 1 169 ? 8.711 22.172 -9.711 1 97.06 169 HIS B O 1
ATOM 3598 N N . ARG B 1 170 ? 9.07 21.297 -11.672 1 95.31 170 ARG B N 1
ATOM 3599 C CA . ARG B 1 170 ? 9.891 22.422 -12.125 1 95.31 170 ARG B CA 1
ATOM 3600 C C . ARG B 1 170 ? 9.141 23.734 -11.992 1 95.31 170 ARG B C 1
ATOM 3602 O O . ARG B 1 170 ? 9.719 24.75 -11.586 1 95.31 170 ARG B O 1
ATOM 3609 N N . ASP B 1 171 ? 7.879 23.75 -12.289 1 95.56 171 ASP B N 1
ATOM 3610 C CA . ASP B 1 171 ? 7.082 24.969 -12.25 1 95.56 171 ASP B CA 1
ATOM 3611 C C . ASP B 1 171 ? 6.812 25.406 -10.812 1 95.56 171 ASP B C 1
ATOM 3613 O O . ASP B 1 171 ? 6.523 26.578 -10.555 1 95.56 171 ASP B O 1
ATOM 3617 N N . TYR B 1 172 ? 6.863 24.484 -9.891 1 96.12 172 TYR B N 1
ATOM 3618 C CA . TYR B 1 172 ? 6.68 24.828 -8.484 1 96.12 172 TYR B CA 1
ATOM 3619 C C . TYR B 1 172 ? 7.848 25.656 -7.965 1 96.12 172 TYR B C 1
ATOM 3621 O O . TYR B 1 172 ? 7.672 26.5 -7.09 1 96.12 172 TYR B O 1
ATOM 3629 N N . LEU B 1 173 ? 8.992 25.484 -8.484 1 93.56 173 LEU B N 1
ATOM 3630 C CA . LEU B 1 173 ? 10.227 26.078 -7.984 1 93.56 173 LEU B CA 1
ATOM 3631 C C . LEU B 1 173 ? 10.336 27.547 -8.422 1 93.56 173 LEU B C 1
ATOM 3633 O O . LEU B 1 173 ? 11.258 28.25 -8.016 1 93.56 173 LEU B O 1
ATOM 3637 N N . THR B 1 174 ? 9.359 27.938 -9.195 1 93.19 174 THR B N 1
ATOM 3638 C CA . THR B 1 174 ? 9.297 29.359 -9.547 1 93.19 174 THR B CA 1
ATOM 3639 C C . THR B 1 174 ? 8.812 30.188 -8.367 1 93.19 174 THR B C 1
ATOM 3641 O O . THR B 1 174 ? 8.984 31.406 -8.344 1 93.19 174 THR B O 1
ATOM 3644 N N . ARG B 1 175 ? 8.297 29.562 -7.391 1 93.19 175 ARG B N 1
ATOM 3645 C CA . ARG B 1 175 ? 7.859 30.219 -6.168 1 93.19 175 ARG B CA 1
ATOM 3646 C C . ARG B 1 175 ? 9.055 30.656 -5.324 1 93.19 175 ARG B C 1
ATOM 3648 O O . ARG B 1 175 ? 10.125 30.047 -5.402 1 93.19 175 ARG B O 1
ATOM 3655 N N . ARG B 1 176 ? 8.781 31.719 -4.512 1 92.69 176 ARG B N 1
ATOM 3656 C CA . ARG B 1 176 ? 9.82 32.125 -3.58 1 92.69 176 ARG B CA 1
ATOM 3657 C C . ARG B 1 176 ? 10.086 31.047 -2.537 1 92.69 176 ARG B C 1
ATOM 3659 O O . ARG B 1 176 ? 9.156 30.391 -2.066 1 92.69 176 ARG B O 1
ATOM 3666 N N . ARG B 1 177 ? 11.281 30.891 -2.168 1 91.31 177 ARG B N 1
ATOM 3667 C CA . ARG B 1 177 ? 11.695 29.875 -1.208 1 91.31 177 ARG B CA 1
ATOM 3668 C C . ARG B 1 177 ? 10.938 30.016 0.108 1 91.31 177 ARG B C 1
ATOM 3670 O O . ARG B 1 177 ? 10.594 29.016 0.745 1 91.31 177 ARG B O 1
ATOM 3677 N N . ALA B 1 178 ? 10.664 31.203 0.448 1 90.44 178 ALA B N 1
ATOM 3678 C CA . ALA B 1 178 ? 9.961 31.484 1.7 1 90.44 178 ALA B CA 1
ATOM 3679 C C . ALA B 1 178 ? 8.539 30.938 1.659 1 90.44 178 ALA B C 1
ATOM 3681 O O . ALA B 1 178 ? 7.918 30.719 2.705 1 90.44 178 ALA B O 1
ATOM 3682 N N . ASP B 1 179 ? 8.023 30.656 0.448 1 92.81 179 ASP B N 1
ATOM 3683 C CA . ASP B 1 179 ? 6.645 30.219 0.279 1 92.81 179 ASP B CA 1
ATOM 3684 C C . ASP B 1 179 ? 6.582 28.719 0.009 1 92.81 179 ASP B C 1
ATOM 3686 O O . ASP B 1 179 ? 5.508 28.172 -0.255 1 92.81 179 ASP B O 1
ATOM 3690 N N . TRP B 1 180 ? 7.73 28.094 0.077 1 95.06 180 TRP B N 1
ATOM 3691 C CA . TRP B 1 180 ? 7.77 26.656 -0.212 1 95.06 180 TRP B CA 1
ATOM 3692 C C . TRP B 1 180 ? 6.965 25.875 0.818 1 95.06 180 TRP B C 1
ATOM 3694 O O . TRP B 1 180 ? 7.035 26.156 2.018 1 95.06 180 TRP B O 1
ATOM 3704 N N . GLN B 1 181 ? 6.141 25.016 0.282 1 96.12 181 GLN B N 1
ATOM 3705 C CA . GLN B 1 181 ? 5.422 24.047 1.083 1 96.12 181 GLN B CA 1
ATOM 3706 C C . GLN B 1 181 ? 5.957 22.625 0.838 1 96.12 181 GLN B C 1
ATOM 3708 O O . GLN B 1 181 ? 6.672 22.391 -0.137 1 96.12 181 GLN B O 1
ATOM 3713 N N . PHE B 1 182 ? 5.578 21.766 1.768 1 96.62 182 PHE B N 1
ATOM 3714 C CA . PHE B 1 182 ? 6.199 20.453 1.704 1 96.62 182 PHE B CA 1
ATOM 3715 C C . PHE B 1 182 ? 5.148 19.344 1.768 1 96.62 182 PHE B C 1
ATOM 3717 O O . PHE B 1 182 ? 4.074 19.531 2.344 1 96.62 182 PHE B O 1
ATOM 3724 N N . VAL B 1 183 ? 5.473 18.266 1.103 1 97.31 183 VAL B N 1
ATOM 3725 C CA . VAL B 1 183 ? 4.676 17.047 1.116 1 97.31 183 VAL B CA 1
ATOM 3726 C C . VAL B 1 183 ? 5.457 15.914 1.792 1 97.31 183 VAL B C 1
ATOM 3728 O O . VAL B 1 183 ? 6.566 15.586 1.37 1 97.31 183 VAL B O 1
ATOM 3731 N N . GLN B 1 184 ? 4.816 15.297 2.764 1 94.88 184 GLN B N 1
ATOM 3732 C CA . GLN B 1 184 ? 5.547 14.352 3.598 1 94.88 184 GLN B CA 1
ATOM 3733 C C . GLN B 1 184 ? 5.145 12.914 3.275 1 94.88 184 GLN B C 1
ATOM 3735 O O . GLN B 1 184 ? 3.955 12.609 3.137 1 94.88 184 GLN B O 1
ATOM 3740 N N . LEU B 1 185 ? 6.141 12.117 3.082 1 93.75 185 LEU B N 1
ATOM 3741 C CA . LEU B 1 185 ? 5.926 10.68 3.16 1 93.75 185 LEU B CA 1
ATOM 3742 C C . LEU B 1 185 ? 5.902 10.211 4.609 1 93.75 185 LEU B C 1
ATOM 3744 O O . LEU B 1 185 ? 6.957 10.078 5.242 1 93.75 185 LEU B O 1
ATOM 3748 N N . ALA B 1 186 ? 4.746 9.883 5.078 1 86.94 186 ALA B N 1
ATOM 3749 C CA . ALA B 1 186 ? 4.539 9.633 6.5 1 86.94 186 ALA B CA 1
ATOM 3750 C C . ALA B 1 186 ? 4.688 8.141 6.82 1 86.94 186 ALA B C 1
ATOM 3752 O O . ALA B 1 186 ? 3.697 7.457 7.074 1 86.94 186 ALA B O 1
ATOM 3753 N N . VAL B 1 187 ? 5.859 7.719 6.844 1 80.88 187 VAL B N 1
ATOM 3754 C CA . VAL B 1 187 ? 6.195 6.344 7.203 1 80.88 187 VAL B CA 1
ATOM 3755 C C . VAL B 1 187 ? 7.309 6.34 8.242 1 80.88 187 VAL B C 1
ATOM 3757 O O . VAL B 1 187 ? 8.039 7.324 8.391 1 80.88 187 VAL B O 1
ATOM 3760 N N . GLU B 1 188 ? 7.371 5.289 8.992 1 75 188 GLU B N 1
ATOM 3761 C CA . GLU B 1 188 ? 8.469 5.141 9.945 1 75 188 GLU B CA 1
ATOM 3762 C C . GLU B 1 188 ? 9.711 4.562 9.273 1 75 188 GLU B C 1
ATOM 3764 O O . GLU B 1 188 ? 9.938 3.354 9.312 1 75 188 GLU B O 1
ATOM 3769 N N . ALA B 1 189 ? 10.445 5.387 8.688 1 77.75 189 ALA B N 1
ATOM 3770 C CA . ALA B 1 189 ? 11.641 4.984 7.965 1 77.75 189 ALA B CA 1
ATOM 3771 C C . ALA B 1 189 ? 12.719 6.062 8.047 1 77.7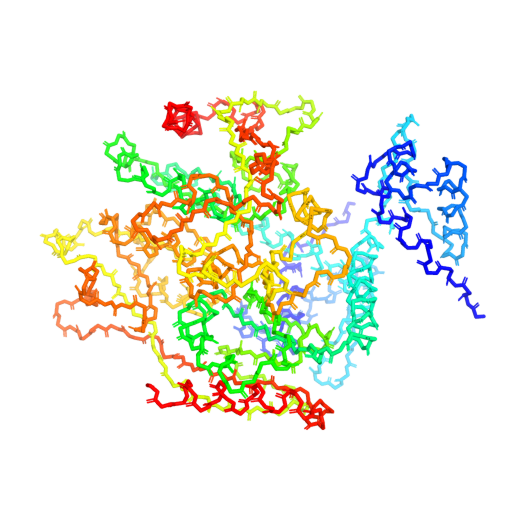5 189 ALA B C 1
ATOM 3773 O O . ALA B 1 189 ? 12.422 7.234 8.297 1 77.75 189 ALA B O 1
ATOM 3774 N N . ARG B 1 190 ? 13.898 5.656 7.805 1 81.75 190 ARG B N 1
ATOM 3775 C CA . ARG B 1 190 ? 15.047 6.551 7.898 1 81.75 190 ARG B CA 1
ATOM 3776 C C . ARG B 1 190 ? 14.914 7.723 6.93 1 81.75 190 ARG B C 1
ATOM 3778 O O . ARG B 1 190 ? 15.25 8.859 7.273 1 81.75 190 ARG B O 1
ATOM 3785 N N . HIS B 1 191 ? 14.453 7.465 5.75 1 89.88 191 HIS B N 1
ATOM 3786 C CA . HIS B 1 191 ? 14.367 8.523 4.746 1 89.88 191 HIS B CA 1
ATOM 3787 C C . HIS B 1 191 ? 13.312 9.555 5.125 1 89.88 191 HIS B C 1
ATOM 3789 O O . HIS B 1 191 ? 13.453 10.734 4.801 1 89.88 191 HIS B O 1
ATOM 3795 N N . SER B 1 192 ? 12.25 9.086 5.785 1 87.12 192 SER B N 1
ATOM 3796 C CA . SER B 1 192 ? 11.227 10.016 6.246 1 87.12 192 SER B CA 1
ATOM 3797 C C . SER B 1 192 ? 11.766 10.922 7.352 1 87.12 192 SER B C 1
ATOM 3799 O O . SER B 1 192 ? 11.516 12.133 7.344 1 87.12 192 SER B O 1
ATOM 3801 N N . ARG B 1 193 ? 12.547 10.344 8.258 1 83.62 193 ARG B N 1
ATOM 3802 C CA . ARG B 1 193 ? 13.172 11.125 9.32 1 83.62 193 ARG B CA 1
ATOM 3803 C C . ARG B 1 193 ? 14.18 12.125 8.75 1 83.62 193 ARG B C 1
ATOM 3805 O O . ARG B 1 193 ? 14.219 13.281 9.164 1 83.62 193 ARG B O 1
ATOM 3812 N N . TRP B 1 194 ? 14.961 11.672 7.887 1 89 194 TRP B N 1
ATOM 3813 C CA . TRP B 1 194 ? 15.945 12.508 7.207 1 89 194 TRP B CA 1
ATOM 3814 C C . TRP B 1 194 ? 15.273 13.711 6.547 1 89 194 TRP B C 1
ATOM 3816 O O . TRP B 1 194 ? 15.766 14.836 6.645 1 89 194 TRP B O 1
ATOM 3826 N N . PHE B 1 195 ? 14.141 13.492 5.898 1 93.75 195 PHE B N 1
ATOM 3827 C CA . PHE B 1 195 ? 13.383 14.547 5.238 1 93.75 195 PHE B CA 1
ATOM 3828 C C . PHE B 1 195 ? 12.977 15.625 6.234 1 93.75 195 PHE B C 1
ATOM 3830 O O . PHE B 1 195 ? 13.18 16.812 5.984 1 93.75 195 PHE B O 1
ATOM 3837 N N . MET B 1 196 ? 12.516 15.172 7.324 1 88.19 196 MET B N 1
ATOM 3838 C CA . MET B 1 196 ? 12.078 16.094 8.359 1 88.19 196 MET B CA 1
ATOM 3839 C C . MET B 1 196 ? 13.258 16.906 8.898 1 88.19 196 MET B C 1
ATOM 3841 O O . MET B 1 196 ? 13.117 18.109 9.18 1 88.19 196 MET B O 1
ATOM 3845 N N . GLU B 1 197 ? 14.359 16.281 9.023 1 88.94 197 GLU B N 1
ATOM 3846 C CA . GLU B 1 197 ? 15.57 16.953 9.477 1 88.94 197 GLU B CA 1
ATOM 3847 C C . GLU B 1 197 ? 16.016 18.031 8.484 1 88.94 197 GLU B C 1
ATOM 3849 O O . GLU B 1 197 ? 16.469 19.094 8.875 1 88.94 197 GLU B O 1
ATOM 3854 N N . GLN B 1 198 ? 15.883 17.75 7.254 1 91.88 198 GLN B N 1
ATOM 3855 C CA . GLN B 1 198 ? 16.328 18.656 6.207 1 91.88 198 GLN B CA 1
ATOM 3856 C C . GLN B 1 198 ? 15.438 19.891 6.129 1 91.88 198 GLN B C 1
ATOM 3858 O O . GLN B 1 198 ? 15.93 21.016 5.965 1 91.88 198 GLN B O 1
ATOM 3863 N N . ILE B 1 199 ? 14.109 19.719 6.195 1 91.06 199 ILE B N 1
ATOM 3864 C CA . ILE B 1 199 ? 13.195 20.828 5.941 1 91.06 199 ILE B CA 1
ATOM 3865 C C . ILE B 1 199 ? 13.023 21.656 7.215 1 91.06 199 ILE B C 1
ATOM 3867 O O . ILE B 1 199 ? 12.57 22.797 7.164 1 91.06 199 ILE B O 1
ATOM 3871 N N . GLY B 1 200 ? 13.289 21.031 8.289 1 87.31 200 GLY B N 1
ATOM 3872 C CA . GLY B 1 200 ? 13.266 21.766 9.539 1 87.31 200 GLY B CA 1
ATOM 3873 C C . GLY B 1 200 ? 11.93 21.703 10.242 1 87.31 200 GLY B C 1
ATOM 3874 O O . GLY B 1 200 ? 10.906 21.422 9.617 1 87.31 200 GLY B O 1
ATOM 3875 N N . GLU B 1 201 ? 11.82 22.047 11.445 1 78 201 GLU B N 1
ATOM 3876 C CA . GLU B 1 201 ? 10.648 21.953 12.312 1 78 201 GLU B CA 1
ATOM 3877 C C . GLU B 1 201 ? 9.57 22.953 11.906 1 78 201 GLU B C 1
ATOM 3879 O O . GLU B 1 201 ? 8.383 22.719 12.109 1 78 201 GLU B O 1
ATOM 3884 N N . ASP B 1 202 ? 10 24.031 11.344 1 82.12 202 ASP B N 1
ATOM 3885 C CA . ASP B 1 202 ? 9.062 25.094 11.008 1 82.12 202 ASP B CA 1
ATOM 3886 C C . ASP B 1 202 ? 8.547 24.953 9.578 1 82.12 202 ASP B C 1
ATOM 3888 O O . ASP B 1 202 ? 7.812 25.812 9.086 1 82.12 202 ASP B O 1
ATOM 3892 N N . ALA B 1 203 ? 8.93 23.906 8.961 1 89.62 203 ALA B N 1
ATOM 3893 C CA . ALA B 1 203 ? 8.516 23.719 7.574 1 89.62 203 ALA B CA 1
ATOM 3894 C C . ALA B 1 203 ? 6.996 23.594 7.465 1 89.62 203 ALA B C 1
ATOM 3896 O O . ALA B 1 203 ? 6.348 23 8.328 1 89.62 203 ALA B O 1
ATOM 3897 N N . ASP B 1 204 ? 6.461 24.156 6.418 1 91.44 204 ASP B N 1
ATOM 3898 C CA . ASP B 1 204 ? 5.023 24.125 6.168 1 91.44 204 ASP B CA 1
ATOM 3899 C C . ASP B 1 204 ? 4.617 22.875 5.402 1 91.44 204 ASP B C 1
ATOM 3901 O O . ASP B 1 204 ? 4.59 22.875 4.172 1 91.44 204 ASP B O 1
ATOM 3905 N N . ILE B 1 205 ? 4.215 21.844 6.109 1 93.19 205 ILE B N 1
ATOM 3906 C CA . ILE B 1 205 ? 3.756 20.594 5.504 1 93.19 205 ILE B CA 1
ATOM 3907 C C . ILE B 1 205 ? 2.254 20.672 5.238 1 93.19 205 ILE B C 1
ATOM 3909 O O . ILE B 1 205 ? 1.455 20.734 6.176 1 93.19 205 ILE B O 1
ATOM 3913 N N . VAL B 1 206 ? 1.865 20.562 3.986 1 95 206 VAL B N 1
ATOM 3914 C CA . VAL B 1 206 ? 0.467 20.781 3.637 1 95 206 VAL B CA 1
ATOM 3915 C C . VAL B 1 206 ? -0.205 19.453 3.311 1 95 206 VAL B C 1
ATOM 3917 O O . VAL B 1 206 ? -1.434 19.344 3.316 1 95 206 VAL B O 1
ATOM 3920 N N . PHE B 1 207 ? 0.619 18.484 3.002 1 96.19 207 PHE B N 1
ATOM 3921 C CA . PHE B 1 207 ? 0.106 17.172 2.605 1 96.19 207 PHE B CA 1
ATOM 3922 C C . PHE B 1 207 ? 0.994 16.062 3.143 1 96.19 207 PHE B C 1
ATOM 3924 O O . PHE B 1 207 ? 2.219 16.188 3.162 1 96.19 207 PHE B O 1
ATOM 3931 N N . ALA B 1 208 ? 0.374 15.016 3.562 1 95.12 208 ALA B N 1
ATOM 3932 C CA . ALA B 1 208 ? 1.115 13.836 4 1 95.12 208 ALA B CA 1
ATOM 3933 C C . ALA B 1 208 ? 0.404 12.555 3.576 1 95.12 208 ALA B C 1
ATOM 3935 O O . ALA B 1 208 ? -0.826 12.516 3.492 1 95.12 208 ALA B O 1
ATOM 3936 N N . SER B 1 209 ? 1.174 11.562 3.318 1 95.06 209 SER B N 1
ATOM 3937 C CA . SER B 1 209 ? 0.645 10.234 3.014 1 95.06 209 SER B CA 1
ATOM 3938 C C . SER B 1 209 ? 1.67 9.148 3.322 1 95.06 209 SER B C 1
ATOM 3940 O O . SER B 1 209 ? 2.875 9.406 3.305 1 95.06 209 SER B O 1
ATOM 3942 N N . ASN B 1 210 ? 1.15 7.984 3.6 1 88.81 210 ASN B N 1
ATOM 3943 C CA .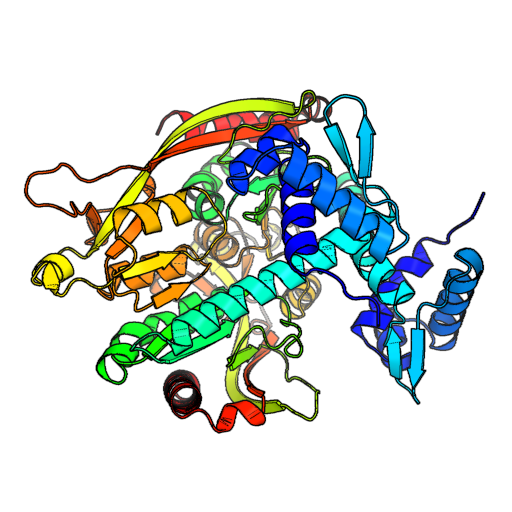 ASN B 1 210 ? 2.035 6.84 3.781 1 88.81 210 ASN B CA 1
ATOM 3944 C C . ASN B 1 210 ? 2.262 6.094 2.469 1 88.81 210 ASN B C 1
ATOM 3946 O O . ASN B 1 210 ? 2.859 5.016 2.459 1 88.81 210 ASN B O 1
ATOM 3950 N N . ASP B 1 211 ? 1.762 6.625 1.424 1 91.81 211 ASP B N 1
ATOM 3951 C CA . ASP B 1 211 ? 1.834 6 0.108 1 91.81 211 ASP B CA 1
ATOM 3952 C C . ASP B 1 211 ? 2.777 6.77 -0.815 1 91.81 211 ASP B C 1
ATOM 3954 O O . ASP B 1 211 ? 2.549 7.945 -1.102 1 91.81 211 ASP B O 1
ATOM 3958 N N . PHE B 1 212 ? 3.77 6.059 -1.288 1 92.38 212 PHE B N 1
ATOM 3959 C CA . PHE B 1 212 ? 4.797 6.672 -2.119 1 92.38 212 PHE B CA 1
ATOM 3960 C C . PHE B 1 212 ? 4.195 7.25 -3.395 1 92.38 212 PHE B C 1
ATOM 3962 O O . PHE B 1 212 ? 4.551 8.352 -3.814 1 92.38 212 PHE B O 1
ATOM 3969 N N . ALA B 1 213 ? 3.361 6.516 -3.963 1 93.69 213 ALA B N 1
ATOM 3970 C CA . ALA B 1 213 ? 2.768 6.961 -5.223 1 93.69 213 ALA B CA 1
ATOM 3971 C C . ALA B 1 213 ? 1.925 8.219 -5.016 1 93.69 213 ALA B C 1
ATOM 3973 O O . ALA B 1 213 ? 1.924 9.117 -5.859 1 93.69 213 ALA B O 1
ATOM 3974 N N . ALA B 1 214 ? 1.226 8.25 -3.945 1 95.88 214 ALA B N 1
ATOM 3975 C CA . ALA B 1 214 ? 0.438 9.438 -3.629 1 95.88 214 ALA B CA 1
ATOM 3976 C C . ALA B 1 214 ? 1.337 10.656 -3.432 1 95.88 214 ALA B C 1
ATOM 3978 O O . ALA B 1 214 ? 1.032 11.742 -3.922 1 95.88 214 ALA B O 1
ATOM 3979 N N . VAL B 1 215 ? 2.414 10.484 -2.781 1 96.75 215 VAL B N 1
ATOM 3980 C CA . VAL B 1 215 ? 3.359 11.562 -2.533 1 96.75 215 VAL B CA 1
ATOM 3981 C C . VAL B 1 215 ? 3.953 12.047 -3.855 1 96.75 215 VAL B C 1
ATOM 3983 O O . VAL B 1 215 ? 4.039 13.25 -4.102 1 96.75 215 VAL B O 1
ATOM 3986 N N . LYS B 1 216 ? 4.32 11.102 -4.672 1 96.19 216 LYS B N 1
ATOM 3987 C CA . LYS B 1 216 ? 4.848 11.484 -5.977 1 96.19 216 LYS B CA 1
ATOM 3988 C C . LYS B 1 216 ? 3.818 12.281 -6.777 1 96.19 216 LYS B C 1
ATOM 3990 O O . LYS B 1 216 ? 4.16 13.266 -7.434 1 96.19 216 LYS B O 1
ATOM 3995 N N . GLN B 1 217 ? 2.59 11.836 -6.734 1 95.81 217 GLN B N 1
ATOM 3996 C CA . GLN B 1 217 ? 1.521 12.531 -7.445 1 95.81 217 GLN B CA 1
ATOM 3997 C C . GLN B 1 217 ? 1.334 13.945 -6.906 1 95.81 217 GLN B C 1
ATOM 3999 O O . GLN B 1 217 ? 1.091 14.883 -7.672 1 95.81 217 GLN B O 1
ATOM 4004 N N . ALA B 1 218 ? 1.445 14.094 -5.625 1 97.5 218 ALA B N 1
ATOM 4005 C CA . ALA B 1 218 ? 1.319 15.414 -5.02 1 97.5 218 ALA B CA 1
ATOM 4006 C C . ALA B 1 218 ? 2.434 16.344 -5.492 1 97.5 218 ALA B C 1
ATOM 4008 O O . ALA B 1 218 ? 2.188 17.5 -5.812 1 97.5 218 ALA B O 1
ATOM 4009 N N . ILE B 1 219 ? 3.646 15.805 -5.562 1 97.19 219 ILE B N 1
ATOM 4010 C CA . ILE B 1 219 ? 4.793 16.578 -6.027 1 97.19 219 ILE B CA 1
ATOM 4011 C C . ILE B 1 219 ? 4.59 16.984 -7.484 1 97.19 219 ILE B C 1
ATOM 4013 O O . ILE B 1 219 ? 4.746 18.156 -7.84 1 97.19 219 ILE B O 1
ATOM 4017 N N . ALA B 1 220 ? 4.164 16.031 -8.242 1 95.94 220 ALA B N 1
ATOM 4018 C CA . ALA B 1 220 ? 3.939 16.281 -9.664 1 95.94 220 ALA B CA 1
ATOM 4019 C C . ALA B 1 220 ? 2.811 17.281 -9.883 1 95.94 220 ALA B C 1
ATOM 4021 O O . ALA B 1 220 ? 2.826 18.047 -10.852 1 95.94 220 ALA B O 1
ATOM 4022 N N . GLY B 1 221 ? 1.856 17.234 -8.977 1 95.38 221 GLY B N 1
ATOM 4023 C CA . GLY B 1 221 ? 0.728 18.156 -9.039 1 95.38 221 GLY B CA 1
ATOM 4024 C C . GLY B 1 221 ? 1.05 19.531 -8.492 1 95.38 221 GLY B C 1
ATOM 4025 O O . GLY B 1 221 ? 0.153 20.359 -8.312 1 95.38 221 GLY B O 1
ATOM 4026 N N . GLN B 1 222 ? 2.275 19.734 -8.172 1 96.56 222 GLN B N 1
ATOM 4027 C CA . GLN B 1 222 ? 2.783 21.031 -7.738 1 96.56 222 GLN B CA 1
ATOM 4028 C C . GLN B 1 222 ? 2.195 21.422 -6.387 1 96.56 222 GLN B C 1
ATOM 4030 O O . GLN B 1 222 ? 1.865 22.594 -6.172 1 96.56 222 GLN B O 1
ATOM 4035 N N . ILE B 1 223 ? 2.014 20.453 -5.582 1 96.75 223 ILE B N 1
ATOM 4036 C CA . ILE B 1 223 ? 1.481 20.734 -4.25 1 96.75 223 ILE B CA 1
ATOM 4037 C C . ILE B 1 223 ? 2.607 21.203 -3.332 1 96.75 223 ILE B C 1
ATOM 4039 O O . ILE B 1 223 ? 2.381 22.016 -2.426 1 96.75 223 ILE B O 1
ATOM 4043 N N . GLY B 1 224 ? 3.74 20.641 -3.533 1 97.44 224 GLY B N 1
ATOM 4044 C CA . GLY B 1 224 ? 4.879 21 -2.701 1 97.44 224 GLY B CA 1
ATOM 4045 C C . GLY B 1 224 ? 6.125 20.203 -3.023 1 97.44 224 GLY B C 1
ATOM 4046 O O . GLY B 1 224 ? 6.191 19.531 -4.059 1 97.44 224 GLY B O 1
ATOM 4047 N N . ILE B 1 225 ? 7.133 20.359 -2.148 1 97.75 225 ILE B N 1
ATOM 4048 C CA . ILE B 1 225 ? 8.422 19.672 -2.234 1 97.75 225 ILE B CA 1
ATOM 4049 C C . ILE B 1 225 ? 8.398 18.438 -1.348 1 97.75 225 ILE B C 1
ATOM 4051 O O . ILE B 1 225 ? 7.984 18.5 -0.189 1 97.75 225 ILE B O 1
ATOM 4055 N N . GLY B 1 226 ? 8.758 17.328 -1.865 1 97.69 226 GLY B N 1
ATOM 4056 C CA . GLY B 1 226 ? 8.82 16.094 -1.107 1 97.69 226 GLY B CA 1
ATOM 4057 C C . GLY B 1 226 ? 10.078 15.289 -1.381 1 97.69 226 GLY B C 1
ATOM 4058 O O . GLY B 1 226 ? 11.047 15.812 -1.928 1 97.69 226 GLY B O 1
ATOM 4059 N N . ILE B 1 227 ? 10.062 14.023 -0.937 1 96.5 227 ILE B N 1
ATOM 4060 C CA . ILE B 1 227 ? 11.242 13.18 -1.099 1 96.5 227 ILE B CA 1
ATOM 4061 C C . ILE B 1 227 ? 10.914 12.008 -2.023 1 96.5 227 ILE B C 1
ATOM 4063 O O . ILE B 1 227 ? 9.828 11.43 -1.941 1 96.5 227 ILE B O 1
ATOM 4067 N N . LEU B 1 228 ? 11.773 11.711 -2.896 1 96.06 228 LEU B N 1
ATOM 4068 C CA . LEU B 1 228 ? 11.672 10.578 -3.805 1 96.06 228 LEU B CA 1
ATOM 4069 C C . LEU B 1 228 ? 13.039 9.938 -4.031 1 96.06 228 LEU B C 1
ATOM 4071 O O . LEU B 1 228 ? 14.062 10.617 -3.977 1 96.06 228 LEU B O 1
ATOM 4075 N N . PRO B 1 229 ? 13.023 8.648 -4.227 1 94.44 229 PRO B N 1
ATOM 4076 C CA . PRO B 1 229 ? 14.281 8.062 -4.691 1 94.44 229 PRO B CA 1
ATOM 4077 C C . PRO B 1 229 ? 14.664 8.523 -6.094 1 94.44 229 PRO B C 1
ATOM 4079 O O . PRO B 1 229 ? 13.789 8.836 -6.906 1 94.44 229 PRO B O 1
ATOM 4082 N N . ASP B 1 230 ? 15.914 8.531 -6.414 1 91.19 230 ASP B N 1
ATOM 4083 C CA . ASP B 1 230 ? 16.422 9.078 -7.668 1 91.19 230 ASP B CA 1
ATOM 4084 C C . ASP B 1 230 ? 15.812 8.367 -8.867 1 91.19 230 ASP B C 1
ATOM 4086 O O . ASP B 1 230 ? 15.516 8.992 -9.891 1 91.19 230 ASP B O 1
ATOM 4090 N N . PHE B 1 231 ? 15.555 7.078 -8.734 1 89.88 231 PHE B N 1
ATOM 4091 C CA . PHE B 1 231 ? 15.07 6.312 -9.875 1 89.88 231 PHE B CA 1
ATOM 4092 C C . PHE B 1 231 ? 13.586 6.562 -10.102 1 89.88 231 PHE B C 1
ATOM 4094 O O . PHE B 1 231 ? 13.023 6.109 -11.102 1 89.88 231 PHE B O 1
ATOM 4101 N N . ALA B 1 232 ? 12.953 7.273 -9.148 1 92.31 232 ALA B N 1
ATOM 4102 C CA . ALA B 1 232 ? 11.539 7.621 -9.32 1 92.31 232 ALA B CA 1
ATOM 4103 C C . ALA B 1 232 ? 11.391 9.016 -9.922 1 92.31 232 ALA B C 1
ATOM 4105 O O . ALA B 1 232 ? 10.273 9.484 -10.141 1 92.31 232 ALA B O 1
ATOM 4106 N N . VAL B 1 233 ? 12.453 9.719 -10.109 1 89.75 233 VAL B N 1
ATOM 4107 C CA . VAL B 1 233 ? 12.445 11.078 -10.633 1 89.75 233 VAL B CA 1
ATOM 4108 C C . VAL B 1 233 ? 12.812 11.062 -12.117 1 89.75 233 VAL B C 1
ATOM 4110 O O . VAL B 1 233 ? 13.836 10.5 -12.508 1 89.75 233 VAL B O 1
ATOM 4113 N N . SER B 1 234 ? 11.922 11.461 -12.961 1 83.69 234 SER B N 1
ATOM 4114 C CA . SER B 1 234 ? 12.203 11.586 -14.391 1 83.69 234 SER B CA 1
ATOM 4115 C C . SER B 1 234 ? 11.867 12.984 -14.898 1 83.69 234 SER B C 1
ATOM 4117 O O . SER B 1 234 ? 10.828 13.547 -14.562 1 83.69 234 SER B O 1
ATOM 4119 N N . PRO B 1 235 ? 12.758 13.523 -15.711 1 79.56 235 PRO B N 1
ATOM 4120 C CA . PRO B 1 235 ? 12.453 14.82 -16.312 1 79.56 235 PRO B CA 1
ATOM 4121 C C . PRO B 1 235 ? 11.172 14.805 -17.141 1 79.56 235 PRO B C 1
ATOM 4123 O O . PRO B 1 235 ? 10.508 15.836 -17.281 1 79.56 235 PRO B O 1
ATOM 4126 N N . ALA B 1 236 ? 10.867 13.656 -17.609 1 82.44 236 ALA B N 1
ATOM 4127 C CA . ALA B 1 236 ? 9.664 13.523 -18.422 1 82.44 236 ALA B CA 1
ATOM 4128 C C . ALA B 1 236 ? 8.406 13.797 -17.594 1 82.44 236 ALA B C 1
ATOM 4130 O O . ALA B 1 236 ? 7.379 14.219 -18.141 1 82.44 236 ALA B O 1
ATOM 4131 N N . ASP B 1 237 ? 8.57 13.711 -16.266 1 85.12 237 ASP B N 1
ATOM 4132 C CA . ASP B 1 237 ? 7.441 13.961 -15.375 1 85.12 237 ASP B CA 1
ATOM 4133 C C . ASP B 1 237 ? 7.453 15.406 -14.875 1 85.12 237 ASP B C 1
ATOM 4135 O O . ASP B 1 237 ? 6.625 15.781 -14.039 1 85.12 237 ASP B O 1
ATOM 4139 N N . GLY B 1 238 ? 8.508 16.172 -15.336 1 92.88 238 GLY B N 1
ATOM 4140 C CA . GLY B 1 238 ? 8.648 17.547 -14.883 1 92.88 238 GLY B CA 1
ATOM 4141 C C . GLY B 1 238 ? 9.242 17.656 -13.492 1 92.88 238 GLY B C 1
ATOM 4142 O O . GLY B 1 238 ? 9.18 18.719 -12.875 1 92.88 238 GLY B O 1
ATOM 4143 N N . LEU B 1 239 ? 9.734 16.562 -13.016 1 95.31 239 LEU B N 1
ATOM 4144 C CA . LEU B 1 239 ? 10.273 16.547 -11.656 1 95.31 239 LEU B CA 1
ATOM 4145 C C . LEU B 1 239 ? 11.773 16.844 -11.656 1 95.31 239 LEU B C 1
ATOM 4147 O O . LEU B 1 239 ? 12.484 16.453 -12.578 1 95.31 239 LEU B O 1
ATOM 4151 N N . GLN B 1 240 ? 12.219 17.594 -10.641 1 93.25 240 GLN B N 1
ATOM 4152 C CA . GLN B 1 240 ? 13.633 17.906 -10.484 1 93.25 240 GLN B CA 1
ATOM 4153 C C . GLN B 1 240 ? 14.039 17.891 -9.008 1 93.25 240 GLN B C 1
ATOM 4155 O O . GLN B 1 240 ? 13.195 18.062 -8.133 1 93.25 240 GLN B O 1
ATOM 4160 N N . THR B 1 241 ? 15.336 17.703 -8.805 1 93.88 241 THR B N 1
ATOM 4161 C CA . THR B 1 241 ? 15.875 17.75 -7.449 1 93.88 241 THR B CA 1
ATOM 4162 C C . THR B 1 241 ? 15.961 19.188 -6.945 1 93.88 241 THR B C 1
ATOM 4164 O O . THR B 1 241 ? 16.188 20.109 -7.73 1 93.88 241 THR B O 1
ATOM 4167 N N . VAL B 1 242 ? 15.789 19.328 -5.672 1 94.31 242 VAL B N 1
ATOM 4168 C CA . VAL B 1 242 ? 15.711 20.672 -5.086 1 94.31 242 VAL B CA 1
ATOM 4169 C C . VAL B 1 242 ? 16.828 20.859 -4.074 1 94.31 242 VAL B C 1
ATOM 4171 O O . VAL B 1 242 ? 17.078 19.984 -3.23 1 94.31 242 VAL B O 1
ATOM 4174 N N . ALA B 1 243 ? 17.5 21.969 -4.184 1 92.19 243 ALA B N 1
ATOM 4175 C CA . ALA B 1 243 ? 18.391 22.453 -3.141 1 92.19 243 ALA B CA 1
ATOM 4176 C C . ALA B 1 243 ? 17.672 23.391 -2.189 1 92.19 243 ALA B C 1
ATOM 4178 O O . ALA B 1 243 ? 17.031 24.344 -2.627 1 92.19 243 ALA B O 1
ATOM 4179 N N . LEU B 1 244 ? 17.734 23.062 -0.924 1 89.19 244 LEU B N 1
ATOM 4180 C CA . LEU B 1 244 ? 17.016 23.875 0.043 1 89.19 244 LEU B CA 1
ATOM 4181 C C . LEU B 1 244 ? 17.656 25.25 0.186 1 89.19 244 LEU B C 1
ATOM 4183 O O . LEU B 1 244 ? 16.984 26.234 0.502 1 89.19 244 LEU B O 1
ATOM 4187 N N . ARG B 1 245 ? 18.984 25.312 0.026 1 85.25 245 ARG B N 1
ATOM 4188 C CA . ARG B 1 245 ? 19.719 26.578 0.084 1 85.25 245 ARG B CA 1
ATOM 4189 C C . ARG B 1 245 ? 20.438 26.859 -1.235 1 85.25 245 ARG B C 1
ATOM 4191 O O . ARG B 1 245 ? 20.906 25.922 -1.896 1 85.25 245 ARG B O 1
ATOM 4198 N N . ALA B 1 246 ? 20.422 28.078 -1.684 1 79.88 246 ALA B N 1
ATOM 4199 C CA . ALA B 1 246 ? 20.953 28.484 -2.98 1 79.88 246 ALA B CA 1
ATOM 4200 C C . ALA B 1 246 ? 22.422 28.094 -3.125 1 79.88 246 ALA B C 1
ATOM 4202 O O . ALA B 1 246 ? 22.844 27.672 -4.203 1 79.88 246 ALA B O 1
ATOM 4203 N N . ASP B 1 247 ? 23.125 28.016 -2.133 1 84.25 247 ASP B N 1
ATOM 4204 C CA . ASP B 1 247 ? 24.578 27.828 -2.246 1 84.25 247 ASP B CA 1
ATOM 4205 C C . ASP B 1 247 ? 24.984 26.422 -1.839 1 84.25 247 ASP B C 1
ATOM 4207 O O . ASP B 1 247 ? 26.156 26.141 -1.603 1 84.25 247 ASP B O 1
ATOM 4211 N N . GLU B 1 248 ? 24.047 25.594 -1.777 1 86.62 248 GLU B N 1
ATOM 4212 C CA . GLU B 1 248 ? 24.344 24.219 -1.38 1 86.62 248 GLU B CA 1
ATOM 4213 C C . GLU B 1 248 ? 23.797 23.219 -2.391 1 86.62 248 GLU B C 1
ATOM 4215 O O . GLU B 1 248 ? 22.75 23.453 -3 1 86.62 248 GLU B O 1
ATOM 4220 N N . PRO B 1 249 ? 24.609 22.219 -2.641 1 89.25 249 PRO B N 1
ATOM 4221 C CA . PRO B 1 249 ? 24.062 21.156 -3.494 1 89.25 249 PRO B CA 1
ATOM 4222 C C . PRO B 1 249 ? 22.828 20.5 -2.885 1 89.25 249 PRO B C 1
ATOM 4224 O O . PRO B 1 249 ? 22.641 20.531 -1.666 1 89.25 249 PRO B O 1
ATOM 4227 N N . PRO B 1 250 ? 21.984 19.953 -3.732 1 91.19 250 PRO B N 1
ATOM 4228 C CA . PRO B 1 250 ? 20.828 19.234 -3.188 1 91.19 250 PRO B CA 1
ATOM 4229 C C . PRO B 1 250 ? 21.234 18.094 -2.252 1 91.19 250 PRO B C 1
ATOM 4231 O O . PRO B 1 250 ? 22.078 17.281 -2.598 1 91.19 250 PRO B O 1
ATOM 4234 N N . PRO B 1 251 ? 20.641 18.109 -1.104 1 92.12 251 PRO B N 1
ATOM 4235 C CA . PRO B 1 251 ? 20.953 17.016 -0.168 1 92.12 251 PRO B CA 1
ATOM 4236 C C . PRO B 1 251 ? 20.484 15.656 -0.66 1 92.12 251 PRO B C 1
ATOM 4238 O O . PRO B 1 251 ? 19.578 15.578 -1.506 1 92.12 251 PRO B O 1
ATOM 4241 N N . ALA B 1 252 ? 21.156 14.625 -0.135 1 94.38 252 ALA B N 1
ATOM 4242 C CA . ALA B 1 252 ? 20.812 13.25 -0.509 1 94.38 252 ALA B CA 1
ATOM 4243 C C . ALA B 1 252 ? 20.875 12.32 0.7 1 94.38 252 ALA B C 1
ATOM 4245 O O . ALA B 1 252 ? 21.766 12.453 1.546 1 94.38 252 ALA B O 1
ATOM 4246 N N . CYS B 1 253 ? 19.828 11.516 0.797 1 94.62 253 CYS B N 1
ATOM 4247 C CA . CYS B 1 253 ? 19.828 10.43 1.774 1 94.62 253 CYS B CA 1
ATOM 4248 C C . CYS B 1 253 ? 20.203 9.109 1.121 1 94.62 253 CYS B C 1
ATOM 4250 O O . CYS B 1 253 ? 19.359 8.469 0.484 1 94.62 253 CYS B O 1
ATOM 4252 N N . ALA B 1 254 ? 21.469 8.68 1.347 1 93.81 254 ALA B N 1
ATOM 4253 C CA . ALA B 1 254 ? 21.969 7.477 0.694 1 93.81 254 ALA B CA 1
ATOM 4254 C C . ALA B 1 254 ? 21.266 6.23 1.221 1 93.81 254 ALA B C 1
ATOM 4256 O O . ALA B 1 254 ? 20.984 6.125 2.42 1 93.81 254 ALA B O 1
ATOM 4257 N N . ALA B 1 255 ? 20.922 5.359 0.288 1 92.81 255 ALA B N 1
ATOM 4258 C CA . ALA B 1 255 ? 20.312 4.07 0.6 1 92.81 255 ALA B CA 1
ATOM 4259 C C . ALA B 1 255 ? 20.812 2.979 -0.337 1 92.81 255 ALA B C 1
ATOM 4261 O O . ALA B 1 255 ? 21.531 3.264 -1.302 1 92.81 255 ALA B O 1
ATOM 4262 N N . ALA B 1 256 ? 20.547 1.792 0.063 1 92.56 256 ALA B N 1
ATOM 4263 C CA . ALA B 1 256 ? 20.922 0.649 -0.764 1 92.56 256 ALA B CA 1
ATOM 4264 C C . ALA B 1 256 ? 19.828 -0.417 -0.758 1 92.56 256 ALA B C 1
ATOM 4266 O O . ALA B 1 256 ? 19.047 -0.498 0.184 1 92.56 256 ALA B O 1
ATOM 4267 N N . LEU B 1 257 ? 19.797 -1.075 -1.832 1 93.69 257 LEU B N 1
ATOM 4268 C CA . LEU B 1 257 ? 18.875 -2.195 -1.969 1 93.69 257 LEU B CA 1
ATOM 4269 C C . LEU B 1 257 ? 19.609 -3.523 -1.784 1 93.69 257 LEU B C 1
ATOM 4271 O O . LEU B 1 257 ? 20.641 -3.758 -2.398 1 93.69 257 LEU B O 1
ATOM 4275 N N . TYR B 1 258 ? 19.031 -4.344 -0.921 1 92.06 258 TYR B N 1
ATOM 4276 C CA . TYR B 1 258 ? 19.609 -5.648 -0.625 1 92.06 258 TYR B CA 1
ATOM 4277 C C . TYR B 1 258 ? 18.641 -6.773 -0.976 1 92.06 258 TYR B C 1
ATOM 4279 O O . TYR B 1 258 ? 17.438 -6.656 -0.751 1 92.06 258 TYR B O 1
ATOM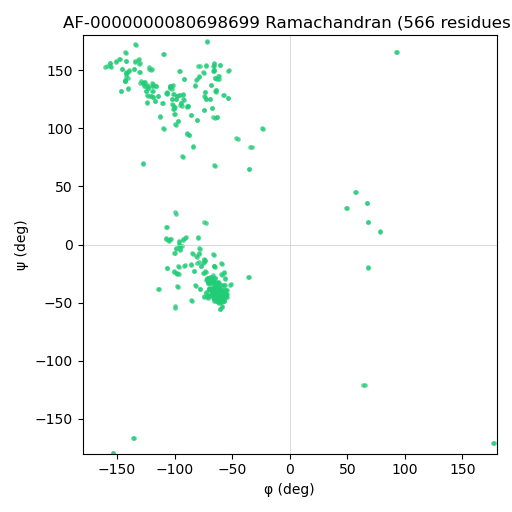 4287 N N . LEU B 1 259 ? 19.156 -7.781 -1.579 1 92.94 259 LEU B N 1
ATOM 4288 C CA . LEU B 1 259 ? 18.438 -9.039 -1.755 1 92.94 259 LEU B CA 1
ATOM 4289 C C . LEU B 1 259 ? 18.781 -10.023 -0.641 1 92.94 259 LEU B C 1
ATOM 4291 O O . LEU B 1 259 ? 19.953 -10.32 -0.413 1 92.94 259 LEU B O 1
ATOM 4295 N N . VAL B 1 260 ? 17.766 -10.453 0.067 1 89 260 VAL B N 1
ATOM 4296 C CA . VAL B 1 260 ? 17.953 -11.312 1.232 1 89 260 VAL B CA 1
ATOM 4297 C C . VAL B 1 260 ? 17.172 -12.609 1.055 1 89 260 VAL B C 1
ATOM 4299 O O . VAL B 1 260 ? 16.031 -12.586 0.586 1 89 260 VAL B O 1
ATOM 4302 N N . MET B 1 261 ? 17.75 -13.664 1.333 1 85.5 261 MET B N 1
ATOM 4303 C CA . MET B 1 261 ? 17.047 -14.938 1.36 1 85.5 261 MET B CA 1
ATOM 4304 C C . MET B 1 261 ? 17.609 -15.852 2.441 1 85.5 261 MET B C 1
ATOM 4306 O O . MET B 1 261 ? 18.75 -15.68 2.869 1 85.5 261 MET B O 1
ATOM 4310 N N . HIS B 1 262 ? 16.719 -16.703 2.941 1 76.19 262 HIS B N 1
ATOM 4311 C CA . HIS B 1 262 ? 17.219 -17.688 3.893 1 76.19 262 HIS B CA 1
ATOM 4312 C C . HIS B 1 262 ? 18.188 -18.656 3.223 1 76.19 262 HIS B C 1
ATOM 4314 O O . HIS B 1 262 ? 18.031 -19 2.051 1 76.19 262 HIS B O 1
ATOM 4320 N N . GLU B 1 263 ? 19.125 -19.156 3.988 1 73.25 263 GLU B N 1
ATOM 4321 C CA . GLU B 1 263 ? 20.141 -20.047 3.449 1 73.25 263 GLU B CA 1
ATOM 4322 C C . GLU B 1 263 ? 19.547 -21.359 2.953 1 73.25 263 GLU B C 1
ATOM 4324 O O . GLU B 1 263 ? 20.016 -21.938 1.977 1 73.25 263 GLU B O 1
ATOM 4329 N N . ASP B 1 264 ? 18.438 -21.703 3.613 1 67.25 264 ASP B N 1
ATOM 4330 C CA . ASP B 1 264 ? 17.797 -22.984 3.287 1 67.25 264 ASP B CA 1
ATOM 4331 C C . ASP B 1 264 ? 17.125 -22.922 1.922 1 67.25 264 ASP B C 1
ATOM 4333 O O . ASP B 1 264 ? 17.016 -23.938 1.23 1 67.25 264 ASP B O 1
ATOM 4337 N N . VAL B 1 265 ? 16.734 -21.844 1.619 1 66.69 265 VAL B N 1
ATOM 4338 C CA . VAL B 1 265 ? 15.93 -21.719 0.404 1 66.69 265 VAL B CA 1
ATOM 4339 C C . VAL B 1 265 ? 16.844 -21.609 -0.81 1 66.69 265 VAL B C 1
ATOM 4341 O O . VAL B 1 265 ? 16.406 -21.766 -1.949 1 66.69 265 VAL B O 1
ATOM 4344 N N . ARG B 1 266 ? 18.047 -21.484 -0.539 1 67.38 266 ARG B N 1
ATOM 4345 C CA . ARG B 1 266 ? 19.016 -21.391 -1.626 1 67.38 266 ARG B CA 1
ATOM 4346 C C . ARG B 1 266 ? 19.094 -22.688 -2.424 1 67.38 266 ARG B C 1
ATOM 4348 O O . ARG B 1 266 ? 19.516 -22.688 -3.58 1 67.38 266 ARG B O 1
ATOM 4355 N N . ARG B 1 267 ? 18.453 -23.594 -1.883 1 69.06 267 ARG B N 1
ATOM 4356 C CA . ARG B 1 267 ? 18.516 -24.891 -2.545 1 69.06 267 ARG B CA 1
ATOM 4357 C C . ARG B 1 267 ? 17.391 -25.047 -3.559 1 69.06 267 ARG B C 1
ATOM 4359 O O . ARG B 1 267 ? 17.469 -25.891 -4.453 1 69.06 267 ARG B O 1
ATOM 4366 N N . SER B 1 268 ? 16.406 -24.219 -3.41 1 81.44 268 SER B N 1
ATOM 4367 C CA . SER B 1 268 ? 15.312 -24.281 -4.379 1 81.44 268 SER B CA 1
ATOM 4368 C C . SER B 1 268 ? 15.727 -23.672 -5.715 1 81.44 268 SER B C 1
ATOM 4370 O O . SER B 1 268 ? 16.078 -22.484 -5.781 1 81.44 268 SER B O 1
ATOM 4372 N N . PRO B 1 269 ? 15.773 -24.469 -6.801 1 84.75 269 PRO B N 1
ATOM 4373 C CA . PRO B 1 269 ? 16.172 -23.953 -8.109 1 84.75 269 PRO B CA 1
ATOM 4374 C C . PRO B 1 269 ? 15.32 -22.766 -8.562 1 84.75 269 PRO B C 1
ATOM 4376 O O . PRO B 1 269 ? 15.844 -21.812 -9.148 1 84.75 269 PRO B O 1
ATOM 4379 N N . ALA B 1 270 ? 14.023 -22.812 -8.305 1 88.62 270 ALA B N 1
ATOM 4380 C CA . ALA B 1 270 ? 13.133 -21.719 -8.695 1 88.62 270 ALA B CA 1
ATOM 4381 C C . ALA B 1 270 ? 13.477 -20.438 -7.949 1 88.62 270 ALA B C 1
ATOM 4383 O O . ALA B 1 270 ? 13.5 -19.344 -8.539 1 88.62 270 ALA B O 1
ATOM 4384 N N . VAL B 1 271 ? 13.766 -20.531 -6.684 1 90.31 271 VAL B N 1
ATOM 4385 C CA . VAL B 1 271 ? 14.109 -19.375 -5.867 1 90.31 271 VAL B CA 1
ATOM 4386 C C . VAL B 1 271 ? 15.422 -18.766 -6.359 1 90.31 271 VAL B C 1
ATOM 4388 O O . VAL B 1 271 ? 15.539 -17.547 -6.496 1 90.31 271 VAL B O 1
ATOM 4391 N N . ARG B 1 272 ? 16.344 -19.625 -6.664 1 90.56 272 ARG B N 1
ATOM 4392 C CA . ARG B 1 272 ? 17.625 -19.172 -7.176 1 90.56 272 ARG B CA 1
ATOM 4393 C C . ARG B 1 272 ? 17.469 -18.484 -8.523 1 90.56 272 ARG B C 1
ATOM 4395 O O . ARG B 1 272 ? 18.125 -17.469 -8.789 1 90.56 272 ARG B O 1
ATOM 4402 N N . ALA B 1 273 ? 16.641 -19.062 -9.336 1 93.5 273 ALA B N 1
ATOM 4403 C CA . ALA B 1 273 ? 16.406 -18.469 -10.648 1 93.5 273 ALA B CA 1
ATOM 4404 C C . ALA B 1 273 ? 15.844 -17.047 -10.508 1 93.5 273 ALA B C 1
ATOM 4406 O O . ALA B 1 273 ? 16.281 -16.141 -11.211 1 93.5 273 ALA B O 1
ATOM 4407 N N . VAL B 1 274 ? 14.898 -16.875 -9.609 1 95.25 274 VAL B N 1
ATOM 4408 C CA . VAL B 1 274 ? 14.289 -15.578 -9.383 1 95.25 274 VAL B CA 1
ATOM 4409 C C . VAL B 1 274 ? 15.328 -14.617 -8.805 1 95.25 274 VAL B C 1
ATOM 4411 O O . VAL B 1 274 ? 15.461 -13.477 -9.273 1 95.25 274 VAL B O 1
ATOM 4414 N N . ALA B 1 275 ? 16.078 -15.094 -7.832 1 93.94 275 ALA B N 1
ATOM 4415 C CA . ALA B 1 275 ? 17.109 -14.281 -7.188 1 93.94 275 ALA B CA 1
ATOM 4416 C C . ALA B 1 275 ? 18.156 -13.836 -8.195 1 93.94 275 ALA B C 1
ATOM 4418 O O . ALA B 1 275 ? 18.562 -12.672 -8.203 1 93.94 275 ALA B O 1
ATOM 4419 N N . ASP B 1 276 ? 18.578 -14.75 -8.984 1 94 276 ASP B N 1
ATOM 4420 C CA . ASP B 1 276 ? 19.609 -14.445 -9.977 1 94 276 ASP B CA 1
ATOM 4421 C C . ASP B 1 276 ? 19.094 -13.461 -11.023 1 94 276 ASP B C 1
ATOM 4423 O O . ASP B 1 276 ? 19.781 -12.508 -11.383 1 94 276 ASP B O 1
ATOM 4427 N N . PHE B 1 277 ? 17.906 -13.641 -11.531 1 96.56 277 PHE B N 1
ATOM 4428 C CA . PHE B 1 277 ? 17.344 -12.766 -12.547 1 96.56 277 PHE B CA 1
ATOM 4429 C C . PHE B 1 277 ? 17.234 -11.336 -12.039 1 96.56 277 PHE B C 1
ATOM 4431 O O . PHE B 1 277 ? 17.766 -10.406 -12.648 1 96.56 277 PHE B O 1
ATOM 4438 N N . PHE B 1 278 ? 16.547 -11.133 -10.906 1 95.31 278 PHE B N 1
ATOM 4439 C CA . PHE B 1 278 ? 16.344 -9.781 -10.391 1 95.31 278 PHE B CA 1
ATOM 4440 C C . PHE B 1 278 ? 17.641 -9.203 -9.844 1 95.31 278 PHE B C 1
ATOM 4442 O O . PHE B 1 278 ? 17.859 -7.992 -9.914 1 95.31 278 PHE B O 1
ATOM 4449 N N . GLY B 1 279 ? 18.469 -10.117 -9.297 1 95.12 279 GLY B N 1
ATOM 4450 C CA . GLY B 1 279 ? 19.797 -9.656 -8.906 1 95.12 279 GLY B CA 1
ATOM 4451 C C . GLY B 1 279 ? 20.562 -9 -10.039 1 95.12 279 GLY B C 1
ATOM 4452 O O . GLY B 1 279 ? 21.172 -7.949 -9.859 1 95.12 279 GLY B O 1
ATOM 4453 N N . GLU B 1 280 ? 20.5 -9.578 -11.172 1 94.75 280 GLU B N 1
ATOM 4454 C CA . GLU B 1 280 ? 21.188 -9.062 -12.359 1 94.75 280 GLU B CA 1
ATOM 4455 C C . GLU B 1 280 ? 20.469 -7.828 -12.906 1 94.75 280 GLU B C 1
ATOM 4457 O O . GLU B 1 280 ? 21.125 -6.828 -13.234 1 94.75 280 GLU B O 1
ATOM 4462 N N . ALA B 1 281 ? 19.172 -7.875 -13.008 1 95 281 ALA B N 1
ATOM 4463 C CA . ALA B 1 281 ? 18.391 -6.789 -13.578 1 95 281 ALA B CA 1
ATOM 4464 C C . ALA B 1 281 ? 18.531 -5.508 -12.758 1 95 281 ALA B C 1
ATOM 4466 O O . ALA B 1 281 ? 18.516 -4.406 -13.312 1 95 281 ALA B O 1
ATOM 4467 N N . LEU B 1 282 ? 18.703 -5.641 -11.453 1 94.62 282 LEU B N 1
ATOM 4468 C CA . LEU B 1 282 ? 18.672 -4.484 -10.57 1 94.62 282 LEU B CA 1
ATOM 4469 C C . LEU B 1 282 ? 20.094 -4.016 -10.234 1 94.62 282 LEU B C 1
ATOM 4471 O O . LEU B 1 282 ? 20.281 -2.896 -9.766 1 94.62 282 LEU B O 1
ATOM 4475 N N . ALA B 1 283 ? 21.078 -4.906 -10.312 1 88.12 283 ALA B N 1
ATOM 4476 C CA . ALA B 1 283 ? 22.469 -4.523 -10.062 1 88.12 283 ALA B CA 1
ATOM 4477 C C . ALA B 1 283 ? 22.969 -3.557 -11.133 1 88.12 283 ALA B C 1
ATOM 4479 O O . ALA B 1 283 ? 23.828 -2.711 -10.859 1 88.12 283 ALA B O 1
ATOM 4480 N N . GLY B 1 284 ? 22.641 -3.699 -12.438 1 70.25 284 GLY B N 1
ATOM 4481 C CA . GLY B 1 284 ? 23.203 -2.98 -13.57 1 70.25 284 GLY B CA 1
ATOM 4482 C C . GLY B 1 284 ? 22.641 -1.581 -13.727 1 70.25 284 GLY B C 1
ATOM 4483 O O . GLY B 1 284 ? 23.188 -0.762 -14.461 1 70.25 284 GLY B O 1
ATOM 4484 N N . ALA B 1 285 ? 21.578 -1.228 -13.102 1 54.81 285 ALA B N 1
ATOM 4485 C CA . ALA B 1 285 ? 21.078 0.098 -13.461 1 54.81 285 ALA B CA 1
ATOM 4486 C C . ALA B 1 285 ? 21.656 1.169 -12.539 1 54.81 285 ALA B C 1
ATOM 4488 O O . ALA B 1 285 ? 21.922 0.91 -11.367 1 54.81 285 ALA B O 1
#

Sequence (570 aa):
MMNLDWNGIRYFATLVEKETLTAAAAALDVQHSTVSRQIAQLEQALGLRLFDRIGKRYLLTADGERLYRHACDLCKEMNVLQRVAREQAAVRHSVTVSAPPFVVRLLLMPHLTDFYRKHADIRLHLLAEAALADLHGRQADIALRLVRPTQNDLAVRRLRGFAFRLCAHRDYLTRRRADWQFVQLAVEARHSRWFMEQIGEDADIVFASNDFAAVKQAIAGQIGIGILPDFAVSPADGLQTVALRADEPPPACAAALYLVMHEDVRRSPAVRAVADFFGEALAGAMMNLDWNGIRYFATLVEKETLTAAAAALDVQHSTVSRQIAQLEQALGLRLFDRIGKRYLLTADGERLYRHACDLCKEMNVLQRVAREQAAVRHSVTVSAPPFVVRLLLMPHLTDFYRKHADIRLHLLAEAALADLHGRQADIALRLVRPTQNDLAVRRLRGFAFRLCAHRDYLTRRRADWQFVQLAVEARHSRWFMEQIGEDADIVFASNDFAAVKQAIAGQIGIGILPDFAVSPADGLQTVALRADEPPPACAAALYLVMHEDVRRSPAVRAVADFFGEALAGA

Organism: Cardiobacterium hominis (strain ATCC 15826 / DSM 8339 / NCTC 10426 / 6573) (NCBI:txid638300)